Protein AF-A0A024U035-F1 (afdb_monomer_lite)

pLDDT: mean 71.12, std 21.57, range [23.17, 98.75]

InterPro domains:
  IPR000306 FYVE zinc finger [PF01363] (182-234)
  IPR000306 FYVE zinc finger [SM00064] (173-240)
  IPR001849 Pleckstrin homology domain [PS50003] (20-175)
  IPR004843 Calcineurin-like, phosphoesterase domain [PF00149] (447-605)
  IPR006186 Serine/threonine-specific protein phosphatase/bis(5-nucleosyl)-tetraphosphatase [PR00114] (446-473)
  IPR006186 Serine/threonine-specific protein phosphatase/bis(5-nucleosyl)-tetraphosphatase [PR00114] (476-503)
  IPR006186 Serine/threonine-specific protein phosphatase/bis(5-nucleosyl)-tetraphosphatase [PR00114] (509-533)
  IPR006186 Serine/threonine-specific protein phosphatase/bis(5-nucleosyl)-tetraphosphatase [PR00114] (548-574)
  IPR006186 Serine/threonine-specific protein phosphatase/bis(5-nucleosyl)-tetraphosphatase [PS00125] (510-515)
  IPR006186 Serine/threonine-specific protein phosphatase/bis(5-nucleosyl)-tetraphosphatase [SM00156] (415-618)
  IPR011011 Zinc finger, FYVE/PHD-type [SSF57903] (182-237)
  IPR013083 Zinc finger, RING/FYVE/PHD-type [G3DSA:3.30.40.10] (174-238)
  IPR017455 Zinc finger, FYVE-related [PS50178] (179-234)
  IPR029052 Metallo-dependent phosphatase-like [G3DSA:3.60.21.10] (367-618)
  IPR029052 Metallo-dependent phosphatase-like [SSF56300] (386-616)
  IPR051134 Protein Phosphatase PPP [PTHR45668] (345-617)

Secondary structure (DSSP, 8-state):
--S---SS-SS--S----S-EEEEEEE---SSS-EEEEEEEETTSEEEEEEEEPEEEE-TTS-EEEE--SS-GGGSTTSSTTTEEEEEE------------TTSTTS---EE-------TTS-------EEEETTTTEEEEEEE-TTS-EEEEEEE-SSHHHHHHHHHHHHHHTPPPPPP--SB-TTT-PBPBTTB--EE-TTT--EE-GGGEEEES-BGGGTB-S-EEEETTTS-PPP---TT-EEEETTTEEEEE---TT-SS-------SS-----EEEEEETT-TTTPPPEEEEGGGEEE--HHHHHHHHHHHHHHHHHHHHHHHHHHHHHHHHHHHHHHHHHHHHHHHHHHHHS-HHHHHHHS--PPPP---HHHHHHHHHH--SPPP-SS--HHHHHHHHHHHHTTPPPPHHHHHHHHHHHHTSPPPPSEEEE-PPTT-EEEEE---TT-HHHHHHHHHHH-SSBTTEEEEEES--SSSSS-HHHHHHHHHHHHHH-TTTEEEE--TTSSHHHHHHHSHHHHHHHHH-TTSS-TTHHHHHHHHHTTS-SEEEETTTEEEESS---SSTT--HHHHHTS--SS----S---SHHHHHHHHHHHPPP-SSSS--

Organism: NCBI:txid157072

Sequence (618 aa):
MSVVSRIASCCFGESIFSTSILAEGPLIKKGDYAHFRYFVLEASGLLKYYEITLRQTINACGDIVYHIPSIKLTQTSQLSNRNLRGTMMLHPSFCAKDIESPQAASNLNGTRDFRSNSFAGATPGPSSEMRCFRKSKEILVSGFGPTGNVVSWKLQATTLEHYERWTRALRIAMRPAWALNAPFCQVCHMSFHWFNRPHHCRKCGSSVCAACSHAIDKLPLLAYTSPVLVCIDCDPIPEDFAPQTKVLVYGKHPAMIVVSKDTAKPFLSHQLTSHPSAMSLAVQYLSDPATTPPTLVSVKYVERFSEKVLAANRIKCCLRMHLAYRLFRALLHFHTWTLLESLQEQQTVKIVKIIRNTISVNELASLAPSYEERTDVSSNLHNSLKHYRGVHLSFPLTENQVLKLSDAFRSGQVLHGHYVMQLVQEVLDRPPQATMTHIQIPKGVELVIVGDLHGQYEDLMTIFDRKGVPSKTLWYLFNGDFVDRGLHGVEVICTLLAYSLLYPHFVFLNRGNHEALVLNQVFGFADEVAKKYNTTDEYPLLFDKFEAVFNRLPLCTLIQDSVFVVHGGLPIEPNVTLNDIEAIDHLREIPTSRLDCLEDEIFSQLMWNDPQPRDGYG

Structure (mmCIF, N/CA/C/O backbone):
data_AF-A0A024U035-F1
#
_entry.id   AF-A0A024U035-F1
#
loop_
_atom_site.group_PDB
_atom_site.id
_atom_site.type_symbol
_atom_site.label_atom_id
_atom_site.label_alt_id
_atom_site.label_comp_id
_atom_site.label_asym_id
_atom_site.label_entity_id
_atom_site.label_seq_id
_atom_site.pdbx_PDB_ins_code
_atom_site.Cartn_x
_atom_site.Cartn_y
_atom_site.Cartn_z
_atom_site.occupancy
_atom_site.B_iso_or_equiv
_atom_site.auth_seq_id
_atom_site.auth_comp_id
_atom_site.auth_asym_id
_atom_site.auth_atom_id
_atom_site.pdbx_PDB_model_num
ATOM 1 N N . MET A 1 1 ? -33.165 -29.921 -5.249 1.00 23.64 1 MET A N 1
ATOM 2 C CA . MET A 1 1 ? -34.285 -29.164 -5.849 1.00 23.64 1 MET A CA 1
ATOM 3 C C . MET A 1 1 ? -34.273 -27.744 -5.312 1.00 23.64 1 MET A C 1
ATOM 5 O O . MET A 1 1 ? -34.043 -27.550 -4.126 1.00 23.64 1 MET A O 1
ATOM 9 N N . SER A 1 2 ? -34.400 -26.789 -6.228 1.00 25.97 2 SER A N 1
ATOM 10 C CA . SER A 1 2 ? -34.112 -25.359 -6.115 1.00 25.97 2 SER A CA 1
ATOM 11 C C . SER A 1 2 ? -35.243 -24.529 -5.490 1.00 25.97 2 SER A C 1
ATOM 13 O O . SER A 1 2 ? -36.408 -24.897 -5.575 1.00 25.97 2 SER A O 1
ATOM 15 N N . VAL A 1 3 ? -34.839 -23.396 -4.895 1.00 29.19 3 VAL A N 1
ATOM 16 C CA . VAL A 1 3 ? -35.436 -22.037 -4.782 1.00 29.19 3 VAL A CA 1
ATOM 17 C C . VAL A 1 3 ? -36.929 -21.843 -4.428 1.00 29.19 3 VAL A C 1
ATOM 19 O O . VAL A 1 3 ? -37.268 -20.795 -3.884 1.00 29.19 3 VAL A O 1
ATOM 22 N N . VAL A 1 4 ? -37.839 -22.799 -4.608 1.00 23.17 4 VAL A N 1
ATOM 23 C CA . VAL A 1 4 ? -39.278 -22.613 -4.352 1.00 23.17 4 VAL A CA 1
ATOM 24 C C . VAL A 1 4 ? -39.924 -23.928 -3.876 1.00 23.17 4 VAL A C 1
ATOM 26 O O . VAL A 1 4 ? -40.735 -24.512 -4.578 1.00 23.17 4 VAL A O 1
ATOM 29 N N . SER A 1 5 ? -39.692 -24.351 -2.625 1.00 27.52 5 SER A N 1
ATOM 30 C CA . SER A 1 5 ? -40.760 -25.051 -1.866 1.00 27.52 5 SER A CA 1
ATOM 31 C C . SER A 1 5 ? -41.730 -24.044 -1.221 1.00 27.52 5 SER A C 1
ATOM 33 O O . SER A 1 5 ? -42.414 -24.323 -0.243 1.00 27.52 5 SER A O 1
ATOM 35 N N . ARG A 1 6 ? -41.792 -22.836 -1.793 1.00 27.55 6 ARG A N 1
ATOM 36 C CA . ARG A 1 6 ? -42.550 -21.670 -1.340 1.00 27.55 6 ARG A CA 1
ATOM 37 C C . ARG A 1 6 ? -44.059 -21.741 -1.613 1.00 27.55 6 ARG A C 1
ATOM 39 O O . ARG A 1 6 ? -44.702 -20.711 -1.465 1.00 27.55 6 ARG A O 1
ATOM 46 N N . ILE A 1 7 ? -44.646 -22.878 -2.005 1.00 26.77 7 ILE A N 1
ATOM 47 C CA . ILE A 1 7 ? -46.096 -22.923 -2.317 1.00 26.77 7 ILE A CA 1
ATOM 48 C C . ILE A 1 7 ? -46.885 -24.039 -1.600 1.00 26.77 7 ILE A C 1
ATOM 50 O O . ILE A 1 7 ? -48.097 -23.912 -1.460 1.00 26.77 7 ILE A O 1
ATOM 54 N N . ALA A 1 8 ? -46.258 -25.052 -0.999 1.00 23.59 8 ALA A N 1
ATOM 55 C CA . ALA A 1 8 ? -46.983 -26.030 -0.175 1.00 23.59 8 ALA A CA 1
ATOM 56 C C . ALA A 1 8 ? -46.696 -25.777 1.315 1.00 23.59 8 ALA A C 1
ATOM 58 O O . ALA A 1 8 ? -45.572 -25.959 1.758 1.00 23.59 8 ALA A O 1
ATOM 59 N N . SER A 1 9 ? -47.607 -25.344 2.177 1.00 30.86 9 SER A N 1
ATOM 60 C CA . SER A 1 9 ? -49.017 -24.983 2.049 1.00 30.86 9 SER A CA 1
ATOM 61 C C . SER A 1 9 ? -49.309 -24.136 3.296 1.00 30.86 9 SER A C 1
ATOM 63 O O . SER A 1 9 ? -49.300 -24.635 4.417 1.00 30.86 9 SER A O 1
ATOM 65 N N . CYS A 1 10 ? -49.329 -22.810 3.224 1.00 27.58 10 CYS A N 1
ATOM 66 C CA . CYS A 1 10 ? -50.509 -21.981 2.943 1.00 27.58 10 CYS A CA 1
ATOM 67 C C . CYS A 1 10 ? -51.735 -22.171 3.874 1.00 27.58 10 CYS A C 1
ATOM 69 O O . CYS A 1 10 ? -52.633 -21.343 3.864 1.00 27.58 10 CYS A O 1
ATOM 71 N N . CYS A 1 11 ? -51.743 -23.161 4.765 1.00 29.23 11 CYS A N 1
ATOM 72 C CA . CYS A 1 11 ? -52.712 -23.353 5.846 1.00 29.23 11 CYS A CA 1
ATOM 73 C C . CYS A 1 11 ? -51.962 -24.162 6.910 1.00 29.23 11 CYS A C 1
ATOM 75 O O . CYS A 1 11 ? -51.913 -25.375 6.781 1.00 29.23 11 CYS A O 1
ATOM 77 N N . PHE A 1 12 ? -51.267 -23.553 7.882 1.00 29.23 12 PHE A N 1
ATOM 78 C CA . PHE A 1 12 ? -50.469 -24.329 8.853 1.00 29.23 12 PHE A CA 1
ATOM 79 C C . PHE A 1 12 ? -51.366 -25.150 9.801 1.00 29.23 12 PHE A C 1
ATOM 81 O O . PHE A 1 12 ? -51.603 -24.759 10.943 1.00 29.23 12 PHE A O 1
ATOM 88 N N . GLY A 1 13 ? -51.845 -26.288 9.303 1.00 24.28 13 GLY A N 1
ATOM 89 C CA . GLY A 1 13 ? -52.162 -27.501 10.035 1.00 24.28 13 GLY A CA 1
ATOM 90 C C . GLY A 1 13 ? -51.055 -28.521 9.760 1.00 24.28 13 GLY A C 1
ATOM 91 O O . GLY A 1 13 ? -50.747 -28.786 8.605 1.00 24.28 13 GLY A O 1
ATOM 92 N N . GLU A 1 14 ? -50.434 -28.968 10.854 1.00 27.70 14 GLU A N 1
ATOM 93 C CA . GLU A 1 14 ? -49.694 -30.222 11.101 1.00 27.70 14 GLU A CA 1
ATOM 94 C C . GLU A 1 14 ? -48.851 -30.800 9.942 1.00 27.70 14 GLU A C 1
ATOM 96 O O . GLU A 1 14 ? -49.356 -31.285 8.944 1.00 27.70 14 GLU A O 1
ATOM 101 N N . SER A 1 15 ? -47.520 -30.819 10.035 1.00 29.67 15 SER A N 1
ATOM 102 C CA . SER A 1 15 ? -46.811 -31.721 10.947 1.00 29.67 15 SER A CA 1
ATOM 103 C C . SER A 1 15 ? -45.655 -31.034 11.679 1.00 29.67 15 SER A C 1
ATOM 105 O O . SER A 1 15 ? -44.637 -30.649 11.097 1.00 29.67 15 SER A O 1
ATOM 107 N N . ILE A 1 16 ? -45.822 -30.904 12.988 1.00 38.91 16 ILE A N 1
ATOM 108 C CA . ILE A 1 16 ? -44.783 -30.517 13.935 1.00 38.91 16 ILE A CA 1
ATOM 109 C C . ILE A 1 16 ? -43.918 -31.771 14.182 1.00 38.91 16 ILE A C 1
ATOM 111 O O . ILE A 1 16 ? -44.467 -32.861 14.300 1.00 38.91 16 ILE A O 1
ATOM 115 N N . PHE A 1 17 ? -42.594 -31.604 14.279 1.00 43.09 17 PHE A N 1
ATOM 116 C CA . PHE A 1 17 ? -41.566 -32.620 14.596 1.00 43.09 17 PHE A CA 1
ATOM 117 C C . PHE A 1 17 ? -41.020 -33.465 13.441 1.00 43.09 17 PHE A C 1
ATOM 119 O O . PHE A 1 17 ? -41.486 -34.567 13.193 1.00 43.09 17 PHE A O 1
ATOM 126 N N . SER A 1 18 ? -39.926 -32.985 12.829 1.00 41.19 18 SER A N 1
ATOM 127 C CA . SER A 1 18 ? -38.773 -33.817 12.429 1.00 41.19 18 SER A CA 1
ATOM 128 C C . SER A 1 18 ? -37.670 -32.976 11.752 1.00 41.19 18 SER A C 1
ATOM 130 O O . SER A 1 18 ? -37.470 -33.058 10.545 1.00 41.19 18 SER A O 1
ATOM 132 N N . THR A 1 19 ? -36.922 -32.190 12.533 1.00 43.38 19 THR A N 1
ATOM 133 C CA . THR A 1 19 ? -35.534 -31.775 12.235 1.00 43.38 19 THR A CA 1
ATOM 134 C C . THR A 1 19 ? -34.843 -31.510 13.573 1.00 43.38 19 THR A C 1
ATOM 136 O O . THR A 1 19 ? -35.381 -30.787 14.409 1.00 43.38 19 THR A O 1
ATOM 139 N N . SER A 1 20 ? -33.706 -32.164 13.809 1.00 53.94 20 SER A N 1
ATOM 140 C CA . SER A 1 20 ? -33.016 -32.311 15.102 1.00 53.94 20 SER A CA 1
ATOM 141 C C . SER A 1 20 ? -32.906 -31.013 15.915 1.00 53.94 20 SER A C 1
ATOM 143 O O . SER A 1 20 ? -32.275 -30.049 15.497 1.00 53.94 20 SER A O 1
ATOM 145 N N . ILE A 1 21 ? -33.507 -30.982 17.105 1.00 53.69 21 ILE A N 1
ATOM 146 C CA . ILE A 1 21 ? -33.381 -29.861 18.046 1.00 53.69 21 ILE A CA 1
ATOM 147 C C . ILE A 1 21 ? -31.986 -29.924 18.685 1.00 53.69 21 ILE A C 1
ATOM 149 O O . ILE A 1 21 ? -31.636 -30.937 19.287 1.00 53.69 21 ILE A O 1
ATOM 153 N N . LEU A 1 22 ? -31.193 -28.856 18.556 1.00 48.62 22 LEU A N 1
ATOM 154 C CA . LEU A 1 22 ? -29.862 -28.745 19.167 1.00 48.62 22 LEU A CA 1
ATOM 155 C C . LEU A 1 22 ? -29.918 -28.225 20.602 1.00 48.62 22 LEU A C 1
ATOM 157 O O . LEU A 1 22 ? -29.149 -28.672 21.450 1.00 48.62 22 LEU A O 1
ATOM 161 N N . ALA A 1 23 ? -30.803 -27.266 20.873 1.00 48.84 23 ALA A N 1
ATOM 162 C CA . ALA A 1 23 ? -31.008 -26.730 22.211 1.00 48.84 23 ALA A CA 1
ATOM 163 C C . ALA A 1 23 ? -32.451 -26.263 22.379 1.00 48.84 23 ALA A C 1
ATOM 165 O O . ALA A 1 23 ? -33.050 -25.702 21.467 1.00 48.84 23 ALA A O 1
ATOM 166 N N . GLU A 1 24 ? -33.001 -26.466 23.563 1.00 58.16 24 GLU A N 1
ATOM 167 C CA . GLU A 1 24 ? -34.301 -25.940 23.946 1.00 58.16 24 GLU A CA 1
ATOM 168 C C . GLU A 1 24 ? -34.262 -25.625 25.433 1.00 58.16 24 GLU A C 1
ATOM 170 O O . GLU A 1 24 ? -33.598 -26.324 26.200 1.00 58.16 24 GLU A O 1
ATOM 175 N N . GLY A 1 25 ? -34.947 -24.575 25.864 1.00 55.03 25 GLY A N 1
ATOM 176 C CA . GLY A 1 25 ? -34.927 -24.252 27.279 1.00 55.03 25 GLY A CA 1
ATOM 177 C C . GLY A 1 25 ? -35.805 -23.073 27.669 1.00 55.03 25 GLY A C 1
ATOM 178 O O . GLY A 1 25 ? -36.136 -22.221 26.836 1.00 55.03 25 GLY A O 1
ATOM 179 N N . PRO A 1 26 ? -36.189 -23.009 28.955 1.00 51.03 26 PRO A N 1
ATOM 180 C CA . PRO A 1 26 ? -36.886 -21.861 29.500 1.00 51.03 26 PRO A CA 1
ATOM 181 C C . PRO A 1 26 ? -35.933 -20.660 29.596 1.00 51.03 26 PRO A C 1
ATOM 183 O O . PRO A 1 26 ? -34.887 -20.716 30.237 1.00 51.03 26 PRO A O 1
ATOM 186 N N . LEU A 1 27 ? -36.328 -19.545 28.993 1.00 47.41 27 LEU A N 1
ATOM 187 C CA . LEU A 1 27 ? -35.793 -18.213 29.255 1.00 47.41 27 LEU A CA 1
ATOM 188 C C . LEU A 1 27 ? -36.697 -17.588 30.319 1.00 47.41 27 LEU A C 1
ATOM 190 O O . LEU A 1 27 ? -37.882 -17.338 30.082 1.00 47.41 27 LEU A O 1
ATOM 194 N N . ILE A 1 28 ? -36.174 -17.419 31.532 1.00 43.00 28 ILE A N 1
ATOM 195 C CA . ILE A 1 28 ? -36.988 -17.044 32.690 1.00 43.00 28 ILE A CA 1
ATOM 196 C C . ILE A 1 28 ? -37.593 -15.643 32.509 1.00 43.00 28 ILE A C 1
ATOM 198 O O . ILE A 1 28 ? -36.897 -14.640 32.592 1.00 43.00 28 ILE A O 1
ATOM 202 N N . LYS A 1 29 ? -38.919 -15.687 32.295 1.00 32.84 29 LYS A N 1
ATOM 203 C CA . LYS A 1 29 ? -40.063 -14.837 32.685 1.00 32.84 29 LYS A CA 1
ATOM 204 C C . LYS A 1 29 ? -39.970 -13.315 32.427 1.00 32.84 29 LYS A C 1
ATOM 206 O O . LYS A 1 29 ? -38.930 -12.693 32.501 1.00 32.84 29 LYS A O 1
ATOM 211 N N . LYS A 1 30 ? -41.107 -12.684 32.116 1.00 27.78 30 LYS A N 1
ATOM 212 C CA . LYS A 1 30 ? -41.350 -11.229 32.168 1.00 27.78 30 LYS A CA 1
ATOM 213 C C . LYS A 1 30 ? -42.795 -11.041 32.638 1.00 27.78 30 LYS A C 1
ATOM 215 O O . LYS A 1 30 ? -43.681 -11.496 31.938 1.00 27.78 30 LYS A O 1
ATOM 220 N N . GLY A 1 31 ? -42.998 -10.417 33.798 1.00 33.69 31 GLY A N 1
ATOM 221 C CA . GLY A 1 31 ? -44.126 -9.540 34.162 1.00 33.69 31 GLY A CA 1
ATOM 222 C C . GLY A 1 31 ? -45.574 -9.955 33.906 1.00 33.69 31 GLY A C 1
ATOM 223 O O . GLY A 1 31 ? -45.998 -10.108 32.768 1.00 33.69 31 GLY A O 1
ATOM 224 N N . ASP A 1 32 ? -46.322 -9.974 35.011 1.00 32.97 32 ASP A N 1
ATOM 225 C CA . ASP A 1 32 ? -47.775 -9.839 35.240 1.00 32.97 32 ASP A CA 1
ATOM 226 C C . ASP A 1 32 ? -48.802 -10.687 34.498 1.00 32.97 32 ASP A C 1
ATOM 228 O O . ASP A 1 32 ? -49.928 -10.791 34.973 1.00 32.97 32 ASP A O 1
ATOM 232 N N . TYR A 1 33 ? -48.434 -11.410 33.455 1.00 38.03 33 TYR A N 1
ATOM 233 C CA . TYR A 1 33 ? -49.264 -12.496 32.949 1.00 38.03 33 TYR A CA 1
ATOM 234 C C . TYR A 1 33 ? -48.384 -13.711 32.750 1.00 38.03 33 TYR A C 1
ATOM 236 O O . TYR A 1 33 ? -47.165 -13.602 32.633 1.00 38.03 33 TYR A O 1
ATOM 244 N N . ALA A 1 34 ? -48.977 -14.890 32.852 1.00 41.81 34 ALA A N 1
ATOM 245 C CA . ALA A 1 34 ? -48.281 -16.126 33.134 1.00 41.81 34 ALA A CA 1
ATOM 246 C C . ALA A 1 34 ? -47.458 -16.670 31.952 1.00 41.81 34 ALA A C 1
ATOM 248 O O . ALA A 1 34 ? -47.612 -17.823 31.596 1.00 41.81 34 ALA A O 1
ATOM 249 N N . HIS A 1 35 ? -46.577 -15.872 31.354 1.00 45.53 35 HIS A N 1
ATOM 250 C CA . HIS A 1 35 ? -45.855 -16.173 30.128 1.00 45.53 35 HIS A CA 1
ATOM 251 C C . HIS A 1 35 ? -44.407 -16.609 30.412 1.00 45.53 35 HIS A C 1
ATOM 253 O O . HIS A 1 35 ? -43.579 -15.851 30.921 1.00 45.53 35 HIS A O 1
ATOM 259 N N . PHE A 1 36 ? -44.103 -17.857 30.077 1.00 49.53 36 PHE A N 1
ATOM 260 C CA . PHE A 1 36 ? -42.765 -18.419 29.956 1.00 49.53 36 PHE A CA 1
ATOM 261 C C . PHE A 1 36 ? -42.223 -18.147 28.562 1.00 49.53 36 PHE A C 1
ATOM 263 O O . PHE A 1 36 ? -42.924 -18.359 27.576 1.00 49.53 36 PHE A O 1
ATOM 270 N N . ARG A 1 37 ? -40.965 -17.719 28.456 1.00 57.97 37 ARG A N 1
ATOM 271 C CA . ARG A 1 37 ? -40.288 -17.697 27.161 1.00 57.97 37 ARG A CA 1
ATOM 272 C C . ARG A 1 37 ? -39.554 -19.007 26.983 1.00 57.97 37 ARG A C 1
ATOM 274 O O . ARG A 1 37 ? -38.863 -19.457 27.887 1.00 57.97 37 ARG A O 1
ATOM 281 N N . TYR A 1 38 ? -39.735 -19.626 25.833 1.00 63.28 38 TYR A N 1
ATOM 282 C CA . TYR A 1 38 ? -39.107 -20.890 25.494 1.00 63.28 38 TYR A CA 1
ATOM 283 C C . TYR A 1 38 ? -38.401 -20.705 24.165 1.00 63.28 38 TYR A C 1
ATOM 285 O O . TYR A 1 38 ? -39.021 -20.241 23.210 1.00 63.28 38 TYR A O 1
ATOM 293 N N . PHE A 1 39 ? -37.111 -21.001 24.095 1.00 66.81 39 PHE A N 1
ATOM 294 C CA . PHE A 1 39 ? -36.413 -20.997 22.814 1.00 66.81 39 PHE A CA 1
ATOM 295 C C . PHE A 1 39 ? -36.216 -22.424 22.331 1.00 66.81 39 PHE A C 1
ATOM 297 O O . PHE A 1 39 ? -36.055 -23.341 23.133 1.00 66.81 39 PHE A O 1
ATOM 304 N N . VAL A 1 40 ? -36.219 -22.581 21.014 1.00 65.25 40 VAL A N 1
ATOM 305 C CA . VAL A 1 40 ? -35.826 -23.804 20.323 1.00 65.25 40 VAL A CA 1
ATOM 306 C C . VAL A 1 40 ? -34.787 -23.404 19.289 1.00 65.25 40 VAL A C 1
ATOM 308 O O . VAL A 1 40 ? -35.061 -22.581 18.419 1.00 65.25 40 VAL A O 1
ATOM 311 N N . LEU A 1 41 ? -33.592 -23.961 19.409 1.00 63.62 41 LEU A N 1
ATOM 312 C CA . LEU A 1 41 ? -32.537 -23.892 18.415 1.00 63.62 41 LEU A CA 1
ATOM 313 C C . LEU A 1 41 ? -32.511 -25.214 17.653 1.00 63.62 41 LEU A C 1
ATOM 315 O O . LEU A 1 41 ? -32.217 -26.267 18.218 1.00 63.62 41 LEU A O 1
ATOM 319 N N . GLU A 1 42 ? -32.817 -25.154 16.367 1.00 65.69 42 GLU A N 1
ATOM 320 C CA . GLU A 1 42 ? -32.793 -26.307 15.470 1.00 65.69 42 GLU A CA 1
ATOM 321 C C . GLU A 1 42 ? -31.390 -26.537 14.889 1.00 65.69 42 GLU A C 1
ATOM 323 O O . GLU A 1 42 ? -30.590 -25.607 14.768 1.00 65.69 42 GLU A O 1
ATOM 328 N N . ALA A 1 43 ? -31.103 -27.768 14.456 1.00 53.41 43 ALA A N 1
ATOM 329 C CA . ALA A 1 43 ? -29.866 -28.133 13.758 1.00 53.41 43 ALA A CA 1
ATOM 330 C C . ALA A 1 43 ? -29.647 -27.372 12.450 1.00 53.41 43 ALA A C 1
ATOM 332 O O . ALA A 1 43 ? -28.515 -27.212 12.006 1.00 53.41 43 ALA A O 1
ATOM 333 N N . SER A 1 44 ? -30.720 -26.831 11.878 1.00 54.25 44 SER A N 1
ATOM 334 C CA . SER A 1 44 ? -30.694 -25.906 10.746 1.00 54.25 44 SER A CA 1
ATOM 335 C C . SER A 1 44 ? -30.097 -24.528 11.083 1.00 54.25 44 SER A C 1
ATOM 337 O O . SER A 1 44 ? -29.983 -23.687 10.196 1.00 54.25 44 SER A O 1
ATOM 339 N N . GLY A 1 45 ? -29.753 -24.263 12.350 1.00 52.41 45 GLY A N 1
ATOM 340 C CA . GLY A 1 45 ? -29.365 -22.937 12.839 1.00 52.41 45 GLY A CA 1
ATOM 341 C C . GLY A 1 45 ? -30.565 -22.026 13.108 1.00 52.41 45 GLY A C 1
ATOM 342 O O . GLY A 1 45 ? -30.400 -20.858 13.451 1.00 52.41 45 GLY A O 1
ATOM 343 N N . LEU A 1 46 ? -31.794 -22.523 12.966 1.00 60.84 46 LEU A N 1
ATOM 344 C CA . LEU A 1 46 ? -32.996 -21.729 13.175 1.00 60.84 46 LEU A CA 1
ATOM 345 C C . LEU A 1 46 ? -33.295 -21.598 14.675 1.00 60.84 46 LEU A C 1
ATOM 347 O O . LEU A 1 46 ? -33.683 -22.564 15.330 1.00 60.84 46 LEU A O 1
ATOM 351 N N . LEU A 1 47 ? -33.129 -20.392 15.219 1.00 66.50 47 LEU A N 1
ATOM 352 C CA . LEU A 1 47 ? -33.541 -20.044 16.574 1.00 66.50 47 LEU A CA 1
ATOM 353 C C . LEU A 1 47 ? -34.974 -19.503 16.547 1.00 66.50 47 LEU A C 1
ATOM 355 O O . LEU A 1 47 ? -35.239 -18.418 16.024 1.00 66.50 47 LEU A O 1
ATOM 359 N N . LYS A 1 48 ? -35.899 -20.241 17.150 1.00 68.44 48 LYS A N 1
ATOM 360 C CA . LYS A 1 48 ? -37.292 -19.846 17.366 1.00 68.44 48 LYS A CA 1
ATOM 361 C C . LYS A 1 48 ? -37.477 -19.461 18.825 1.00 68.44 48 LYS A C 1
ATOM 363 O O . LYS A 1 48 ? -37.016 -20.178 19.709 1.00 68.44 48 LYS A O 1
ATOM 368 N N . TYR A 1 49 ? -38.163 -18.354 19.088 1.00 71.00 49 TYR A N 1
ATOM 369 C CA . TYR A 1 49 ? -38.548 -17.982 20.447 1.00 71.00 49 TYR A CA 1
ATOM 370 C C . TYR A 1 49 ? -40.066 -17.919 20.581 1.00 71.00 49 TYR A C 1
ATOM 372 O O . TYR A 1 49 ? -40.767 -17.271 19.800 1.00 71.00 49 TYR A O 1
ATOM 380 N N . TYR A 1 50 ? -40.555 -18.606 21.602 1.00 66.25 50 TYR A N 1
ATOM 381 C CA . TYR A 1 50 ? -41.959 -18.787 21.913 1.00 66.25 50 TYR A CA 1
ATOM 382 C C . TYR A 1 50 ? -42.291 -18.148 23.252 1.00 66.25 50 TYR A C 1
ATOM 384 O O . TYR A 1 50 ? -41.447 -18.051 24.143 1.00 66.25 50 TYR A O 1
ATOM 392 N N . GLU A 1 51 ? -43.538 -17.734 23.397 1.00 66.38 51 GLU A N 1
ATOM 393 C CA . GLU A 1 51 ? -44.105 -17.193 24.621 1.00 66.38 51 GLU A CA 1
ATOM 394 C C . GLU A 1 51 ? -45.320 -18.044 24.999 1.00 66.38 51 GLU A C 1
ATOM 396 O O . GLU A 1 51 ? -46.336 -18.036 24.311 1.00 66.38 51 GLU A O 1
ATOM 401 N N . ILE A 1 52 ? -45.181 -18.839 26.059 1.00 62.41 52 ILE A N 1
ATOM 402 C CA . ILE A 1 52 ? -46.109 -19.899 26.459 1.00 62.41 52 ILE A CA 1
ATOM 403 C C . ILE A 1 52 ? -46.761 -19.531 27.782 1.00 62.41 52 ILE A C 1
ATOM 405 O O . ILE A 1 52 ? -46.073 -19.139 28.717 1.00 62.41 52 ILE A O 1
ATOM 409 N N . THR A 1 53 ? -48.072 -19.699 27.906 1.00 55.28 53 THR A N 1
ATOM 410 C CA . THR A 1 53 ? -48.771 -19.421 29.164 1.00 55.28 53 THR A CA 1
ATOM 411 C C . THR A 1 53 ? -48.722 -20.641 30.102 1.00 55.28 53 THR A C 1
ATOM 413 O O . THR A 1 53 ? -49.245 -21.691 29.740 1.00 55.28 53 THR A O 1
ATOM 416 N N . LEU A 1 54 ? -48.126 -20.537 31.299 1.00 55.75 54 LEU A N 1
ATOM 417 C CA . LEU A 1 54 ? -48.121 -21.603 32.320 1.00 55.75 54 LEU A CA 1
ATOM 418 C C . LEU A 1 54 ? -49.123 -21.336 33.448 1.00 55.75 54 LEU A C 1
ATOM 420 O O . LEU A 1 54 ? -49.355 -20.195 33.836 1.00 55.75 54 LEU A O 1
ATOM 424 N N . ARG A 1 55 ? -49.680 -22.401 34.034 1.00 52.88 55 ARG A N 1
ATOM 425 C CA . ARG A 1 55 ? -50.574 -22.302 35.198 1.00 52.88 55 ARG A CA 1
ATOM 426 C C . ARG A 1 55 ? -49.755 -22.063 36.474 1.00 52.88 55 ARG A C 1
ATOM 428 O O . ARG A 1 55 ? -48.755 -22.742 36.702 1.00 52.88 55 ARG A O 1
ATOM 435 N N . GLN A 1 56 ? -50.174 -21.101 37.295 1.00 50.72 56 GLN A N 1
ATOM 436 C CA . GLN A 1 56 ? -49.481 -20.697 38.528 1.00 50.72 56 GLN A CA 1
ATOM 437 C C . GLN A 1 56 ? -50.356 -20.954 39.756 1.00 50.72 56 GLN A C 1
ATOM 439 O O . GLN A 1 56 ? -51.565 -20.726 39.704 1.00 50.72 56 GLN A O 1
ATOM 444 N N . THR A 1 57 ? -49.741 -21.408 40.847 1.00 49.53 57 THR A N 1
ATOM 445 C CA . THR A 1 57 ? -50.351 -21.530 42.181 1.00 49.53 57 THR A CA 1
ATOM 446 C C . THR A 1 57 ? -49.428 -20.908 43.233 1.00 49.53 57 THR A C 1
ATOM 448 O O . THR A 1 57 ? -48.257 -20.646 42.963 1.00 49.53 57 THR A O 1
ATOM 451 N N . ILE A 1 58 ? -49.960 -20.611 44.419 1.00 44.88 58 ILE A N 1
ATOM 452 C CA . ILE A 1 58 ? -49.193 -20.088 45.558 1.00 44.88 58 ILE A CA 1
ATOM 453 C C . ILE A 1 58 ? -49.176 -21.187 46.620 1.00 44.88 58 ILE A C 1
ATOM 455 O O . ILE A 1 58 ? -50.237 -21.713 46.962 1.00 44.88 58 ILE A O 1
ATOM 459 N N . ASN A 1 59 ? -47.991 -21.575 47.096 1.00 52.88 59 ASN A N 1
ATOM 460 C CA . ASN A 1 59 ? -47.885 -22.566 48.167 1.00 52.88 59 ASN A CA 1
ATOM 461 C C . ASN A 1 59 ? -48.177 -21.932 49.542 1.00 52.88 59 ASN A C 1
ATOM 463 O O . ASN A 1 59 ? -48.265 -20.713 49.686 1.00 52.88 59 ASN A O 1
ATOM 467 N N . ALA A 1 60 ? -48.302 -22.768 50.574 1.00 37.94 60 ALA A N 1
ATOM 468 C CA . ALA A 1 60 ? -48.599 -22.324 51.939 1.00 37.94 60 ALA A CA 1
ATOM 469 C C . ALA A 1 60 ? -47.536 -21.383 52.551 1.00 37.94 60 ALA A C 1
ATOM 471 O O . ALA A 1 60 ? -47.819 -20.712 53.538 1.00 37.94 60 ALA A O 1
ATOM 472 N N . CYS A 1 61 ? -46.336 -21.310 51.966 1.00 38.25 61 CYS A N 1
ATOM 473 C CA . CYS A 1 61 ? -45.243 -20.432 52.389 1.00 38.25 61 CYS A CA 1
ATOM 474 C C . CYS A 1 61 ? -45.258 -19.065 51.681 1.00 38.25 61 CYS A C 1
ATOM 476 O O . CYS A 1 61 ? -44.428 -18.214 51.984 1.00 38.25 61 CYS A O 1
ATOM 478 N N . GLY A 1 62 ? -46.199 -18.837 50.756 1.00 37.12 62 GLY A N 1
ATOM 479 C CA . GLY A 1 62 ? -46.279 -17.611 49.960 1.00 37.12 62 GLY A CA 1
ATOM 480 C C . GLY A 1 62 ? -45.403 -17.620 48.704 1.00 37.12 62 GLY A C 1
ATOM 481 O O . GLY A 1 62 ? -45.343 -16.608 48.003 1.00 37.12 62 GLY A O 1
ATOM 482 N N . ASP A 1 63 ? -44.763 -18.746 48.376 1.00 36.94 63 ASP A N 1
ATOM 483 C CA . ASP A 1 63 ? -43.961 -18.878 47.164 1.00 36.94 63 ASP A CA 1
ATOM 484 C C . ASP A 1 63 ? -44.840 -19.159 45.946 1.00 36.94 63 ASP A C 1
ATOM 486 O O . ASP A 1 63 ? -45.812 -19.922 45.986 1.00 36.94 63 ASP A O 1
ATOM 490 N N . ILE A 1 64 ? -44.448 -18.578 44.815 1.00 41.53 64 ILE A N 1
ATOM 491 C CA . ILE A 1 64 ? -45.093 -18.816 43.526 1.00 41.53 64 ILE A CA 1
ATOM 492 C C . ILE A 1 64 ? -44.596 -20.153 42.967 1.00 41.53 64 ILE A C 1
ATOM 494 O O . ILE A 1 64 ? -43.433 -20.279 42.578 1.00 41.53 64 ILE A O 1
ATOM 498 N N . VAL A 1 65 ? -45.496 -21.128 42.861 1.00 44.00 65 VAL A N 1
ATOM 499 C CA . VAL A 1 65 ? -45.240 -22.432 42.247 1.00 44.00 65 VAL A CA 1
ATOM 500 C C . VAL A 1 65 ? -45.737 -22.420 40.804 1.00 44.00 65 VAL A C 1
ATOM 502 O O . VAL A 1 65 ? -46.913 -22.188 40.511 1.00 44.00 65 VAL A O 1
ATOM 505 N N . TYR A 1 66 ? -44.822 -22.671 39.871 1.00 49.81 66 TYR A N 1
ATOM 506 C CA . TYR A 1 66 ? -45.144 -22.818 38.454 1.00 49.81 66 TYR A CA 1
ATOM 507 C C . TYR A 1 66 ? -45.384 -24.290 38.145 1.00 49.81 66 TYR A C 1
ATOM 509 O O . TYR A 1 66 ? -44.482 -25.112 38.305 1.00 49.81 66 TYR A O 1
ATOM 517 N N . HIS A 1 67 ? -46.575 -24.626 37.653 1.00 51.34 67 HIS A N 1
ATOM 518 C CA . HIS A 1 67 ? -46.837 -25.968 37.147 1.00 51.34 67 HIS A CA 1
ATOM 519 C C . HIS A 1 67 ? -46.298 -26.071 35.722 1.00 51.34 67 HIS A C 1
ATOM 521 O O . HIS A 1 67 ? -46.987 -25.754 34.750 1.00 51.34 67 HIS A O 1
ATOM 527 N N . ILE A 1 68 ? -45.036 -26.479 35.613 1.00 51.06 68 ILE A N 1
ATOM 528 C CA . ILE A 1 68 ? -44.437 -26.885 34.344 1.00 51.06 68 ILE A CA 1
ATOM 529 C C . ILE A 1 68 ? -44.935 -28.312 34.068 1.00 51.06 68 ILE A C 1
ATOM 531 O O . ILE A 1 68 ? -44.781 -29.167 34.943 1.00 51.06 68 ILE A O 1
ATOM 535 N N . PRO A 1 69 ? -45.563 -28.589 32.909 1.00 49.38 69 PRO A N 1
ATOM 536 C CA . PRO A 1 69 ? -45.941 -29.949 32.545 1.00 49.38 69 PRO A CA 1
ATOM 537 C C . PRO A 1 69 ? -44.731 -30.883 32.667 1.00 49.38 69 PRO A C 1
ATOM 539 O O . PRO A 1 69 ? -43.639 -30.540 32.224 1.00 49.38 69 PRO A O 1
ATOM 542 N N . SER A 1 70 ? -44.917 -32.066 33.252 1.00 41.94 70 SER A N 1
ATOM 543 C CA . SER A 1 70 ? -43.858 -33.078 33.413 1.00 41.94 70 SER A CA 1
ATOM 544 C C . SER A 1 70 ? -43.374 -33.681 32.083 1.00 41.94 70 SER A C 1
ATOM 546 O O . SER A 1 70 ? -42.389 -34.413 32.055 1.00 41.94 70 SER A O 1
ATOM 548 N N . ILE A 1 71 ? -44.048 -33.357 30.978 1.00 48.69 71 ILE A N 1
ATOM 549 C CA . ILE A 1 71 ? -43.721 -33.756 29.607 1.00 48.69 71 ILE A CA 1
ATOM 550 C C . ILE A 1 71 ? -42.972 -32.592 28.940 1.00 48.69 71 ILE A C 1
ATOM 552 O O . ILE A 1 71 ? -43.366 -31.437 29.111 1.00 48.69 71 ILE A O 1
ATOM 556 N N . LYS A 1 72 ? -41.906 -32.873 28.170 1.00 52.09 72 LYS A N 1
ATOM 557 C CA . LYS A 1 72 ? -41.147 -31.844 27.429 1.00 52.09 72 LYS A CA 1
ATOM 558 C C . LYS A 1 72 ? -42.102 -30.929 26.657 1.00 52.09 72 LYS A C 1
ATOM 560 O O . LYS A 1 72 ? -42.913 -31.422 25.879 1.00 52.09 72 LYS A O 1
ATOM 565 N N . LEU A 1 73 ? -41.983 -29.608 26.843 1.00 52.09 73 LEU A N 1
ATOM 566 C CA . LEU A 1 73 ? -42.856 -28.594 26.221 1.00 52.09 73 LEU A CA 1
ATOM 567 C C . LEU A 1 73 ? -42.933 -28.729 24.694 1.00 52.09 73 LEU A C 1
ATOM 569 O O . LEU A 1 73 ? -43.981 -28.448 24.116 1.00 52.09 73 LEU A O 1
ATOM 573 N N . THR A 1 74 ? -41.873 -29.221 24.051 1.00 52.84 74 THR A N 1
ATOM 574 C CA . THR A 1 74 ? -41.865 -29.591 22.632 1.00 52.84 74 THR A CA 1
ATOM 575 C C . THR A 1 74 ? -42.870 -30.672 22.296 1.00 52.84 74 THR A C 1
ATOM 577 O O . THR A 1 74 ? -43.626 -30.491 21.365 1.00 52.84 74 THR A O 1
ATOM 580 N N . GLN A 1 75 ? -43.054 -31.709 23.095 1.00 47.00 75 GLN A N 1
ATOM 581 C CA . GLN A 1 75 ? -44.057 -32.739 22.798 1.00 47.00 75 GLN A CA 1
ATOM 582 C C . GLN A 1 75 ? -45.505 -32.317 23.112 1.00 47.00 75 GLN A C 1
ATOM 584 O O . GLN A 1 75 ? -46.429 -33.103 22.920 1.00 47.00 75 GLN A O 1
ATOM 589 N N . THR A 1 76 ? -45.726 -31.085 23.584 1.00 50.53 76 THR A N 1
ATOM 590 C CA . THR A 1 76 ? -47.060 -30.564 23.911 1.00 50.53 76 THR A CA 1
ATOM 591 C C . THR A 1 76 ? -47.579 -29.619 22.824 1.00 50.53 76 THR A C 1
ATOM 593 O O . THR A 1 76 ? -46.820 -28.859 22.227 1.00 50.53 76 THR A O 1
ATOM 596 N N . SER A 1 77 ? -48.900 -29.570 22.620 1.00 52.19 77 SER A N 1
ATOM 597 C CA . SER A 1 77 ? -49.582 -28.649 21.686 1.00 52.19 77 SER A CA 1
ATOM 598 C C . SER A 1 77 ? -49.436 -27.151 22.030 1.00 52.19 77 SER A C 1
ATOM 600 O O . SER A 1 77 ? -50.026 -26.291 21.373 1.00 52.19 77 SER A O 1
ATOM 602 N N . GLN A 1 78 ? -48.638 -26.808 23.048 1.00 53.72 78 GLN A N 1
ATOM 603 C CA . GLN A 1 78 ? -48.388 -25.435 23.484 1.00 53.72 78 GLN A CA 1
ATOM 604 C C . GLN A 1 78 ? -47.354 -24.696 22.619 1.00 53.72 78 GLN A C 1
ATOM 606 O O . GLN A 1 78 ? -47.392 -23.466 22.553 1.00 53.72 78 GLN A O 1
ATOM 611 N N . LEU A 1 79 ? -46.462 -25.400 21.918 1.00 59.97 79 LEU A N 1
ATOM 612 C CA . LEU A 1 79 ? -45.513 -24.802 20.972 1.00 59.97 79 LEU A CA 1
ATOM 613 C C . LEU A 1 79 ? -46.106 -24.776 19.556 1.00 59.97 79 LEU A C 1
ATOM 615 O O . LEU A 1 79 ? -45.751 -25.566 18.689 1.00 59.97 79 LEU A O 1
ATOM 619 N N . SER A 1 80 ? -47.039 -23.847 19.336 1.00 62.47 80 SER A N 1
ATOM 620 C CA . SER A 1 80 ? -47.667 -23.592 18.032 1.00 62.47 80 SER A CA 1
ATOM 621 C C . SER A 1 80 ? -47.288 -22.216 17.473 1.00 62.47 80 SER A C 1
ATOM 623 O O . SER A 1 80 ? -46.809 -21.344 18.205 1.00 62.47 80 SER A O 1
ATOM 625 N N . ASN A 1 81 ? -47.576 -21.972 16.187 1.00 59.97 81 ASN A N 1
ATOM 626 C CA . ASN A 1 81 ? -47.389 -20.660 15.546 1.00 59.97 81 ASN A CA 1
ATOM 627 C C . ASN A 1 81 ? -48.081 -19.506 16.297 1.00 59.97 81 ASN A C 1
ATOM 629 O O . ASN A 1 81 ? -47.633 -18.369 16.196 1.00 59.97 81 ASN A O 1
ATOM 633 N N . ARG A 1 82 ? -49.132 -19.775 17.089 1.00 55.59 82 ARG A N 1
ATOM 634 C CA . ARG A 1 82 ? -49.814 -18.750 17.904 1.00 55.59 82 ARG A CA 1
ATOM 635 C C . ARG A 1 82 ? -48.927 -18.174 19.013 1.00 55.59 82 ARG A C 1
ATOM 637 O O . ARG A 1 82 ? -49.095 -17.017 19.389 1.00 55.59 82 ARG A O 1
ATOM 644 N N . ASN A 1 83 ? -47.983 -18.973 19.505 1.00 61.38 83 ASN A N 1
ATOM 645 C CA . ASN A 1 83 ? -47.086 -18.624 20.604 1.00 61.38 83 ASN A CA 1
ATOM 646 C C . ASN A 1 83 ? -45.676 -18.263 20.113 1.00 61.38 83 ASN A C 1
ATOM 648 O O . ASN A 1 83 ? -44.846 -17.834 20.910 1.00 61.38 83 ASN A O 1
ATOM 652 N N . LEU A 1 84 ? -45.389 -18.407 18.815 1.00 66.56 84 LEU A N 1
ATOM 653 C CA . LEU A 1 84 ? -44.126 -17.998 18.205 1.00 66.56 84 LEU A CA 1
ATOM 654 C C . LEU A 1 84 ? -44.061 -16.470 18.151 1.00 66.56 84 LEU A C 1
ATOM 656 O O . LEU A 1 84 ? -44.891 -15.815 17.523 1.00 66.56 84 LEU A O 1
ATOM 660 N N . ARG A 1 85 ? -43.063 -15.885 18.808 1.00 63.53 85 ARG A N 1
ATOM 661 C CA . ARG A 1 85 ? -42.873 -14.431 18.823 1.00 63.53 85 ARG A CA 1
ATOM 662 C C . ARG A 1 85 ? -41.809 -13.967 17.847 1.00 63.53 85 ARG A C 1
ATOM 664 O O . ARG A 1 85 ? -41.802 -12.789 17.499 1.00 63.53 85 ARG A O 1
ATOM 671 N N . GLY A 1 86 ? -40.961 -14.874 17.374 1.00 58.81 86 GLY A N 1
ATOM 672 C CA . GLY A 1 86 ? -40.104 -14.621 16.229 1.00 58.81 86 GLY A CA 1
ATOM 673 C C . GLY A 1 86 ? -39.109 -15.737 15.960 1.00 58.81 86 GLY A C 1
ATOM 674 O O . GLY A 1 86 ? -38.935 -16.676 16.740 1.00 58.81 86 GLY A O 1
ATOM 675 N N . THR A 1 87 ? -38.475 -15.608 14.801 1.00 58.16 87 THR A N 1
ATOM 676 C CA . THR A 1 87 ? -37.571 -16.602 14.235 1.00 58.16 87 THR A CA 1
ATOM 677 C C . THR A 1 87 ? -36.325 -15.893 13.725 1.00 58.16 87 THR A C 1
ATOM 679 O O . THR A 1 87 ? -36.426 -14.846 13.086 1.00 58.16 87 THR A O 1
ATOM 682 N N . MET A 1 88 ? -35.154 -16.453 14.000 1.00 52.94 88 MET A N 1
ATOM 683 C CA . MET A 1 88 ? -33.869 -15.947 13.536 1.00 52.94 88 MET A CA 1
ATOM 684 C C . MET A 1 88 ? -33.057 -17.104 12.964 1.00 52.94 88 MET A C 1
ATOM 686 O O . MET A 1 88 ? -32.830 -18.095 13.649 1.00 52.94 88 MET A O 1
ATOM 690 N N . MET A 1 89 ? -32.607 -16.980 11.717 1.00 51.75 89 MET A N 1
ATOM 691 C CA . MET A 1 89 ? -31.658 -17.931 11.147 1.00 51.75 89 MET A CA 1
ATOM 692 C C . MET A 1 89 ? -30.249 -17.547 11.608 1.00 51.75 89 MET A C 1
ATOM 694 O O . MET A 1 89 ? -29.766 -16.454 11.306 1.00 51.75 89 MET A O 1
ATOM 698 N N . LEU A 1 90 ? -29.602 -18.426 12.363 1.00 49.09 90 LEU A N 1
ATOM 699 C CA . LEU A 1 90 ? -28.173 -18.355 12.620 1.00 49.09 90 LEU A CA 1
ATOM 700 C C . LEU A 1 90 ? -27.489 -18.972 11.399 1.00 49.09 90 LEU A C 1
ATOM 702 O O . LEU A 1 90 ? -27.632 -20.165 11.143 1.00 49.09 90 LEU A O 1
ATOM 706 N N . HIS A 1 91 ? -26.813 -18.146 10.598 1.00 41.31 91 HIS A N 1
ATOM 707 C CA . HIS A 1 91 ? -26.105 -18.631 9.415 1.00 41.31 91 HIS A CA 1
ATOM 708 C C . HIS A 1 91 ? -25.077 -19.709 9.819 1.00 41.31 91 HIS A C 1
ATOM 710 O O . HIS A 1 91 ? -24.383 -19.532 10.825 1.00 41.31 91 HIS A O 1
ATOM 716 N N . PRO A 1 92 ? -24.952 -20.807 9.052 1.00 36.47 92 PRO A N 1
ATOM 717 C CA . PRO A 1 92 ? -24.045 -21.897 9.370 1.00 36.47 92 PRO A CA 1
ATOM 718 C C . PRO A 1 92 ? -22.596 -21.477 9.108 1.00 36.47 92 PRO A C 1
ATOM 720 O O . PRO A 1 92 ? -22.048 -21.675 8.032 1.00 36.47 92 PRO A O 1
ATOM 723 N N . SER A 1 93 ? -21.951 -20.928 10.126 1.00 34.88 93 SER A N 1
ATOM 724 C CA . SER A 1 93 ? -20.521 -21.130 10.359 1.00 34.88 93 SER A CA 1
ATOM 725 C C . SER A 1 93 ? -20.411 -22.000 11.608 1.00 34.88 93 SER A C 1
ATOM 727 O O . SER A 1 93 ? -20.156 -21.528 12.713 1.00 34.88 93 SER A O 1
ATOM 729 N N . PHE A 1 94 ? -20.745 -23.282 11.435 1.00 32.09 94 PHE A N 1
ATOM 730 C CA . PHE A 1 94 ? -20.679 -24.293 12.484 1.00 32.09 94 PHE A CA 1
ATOM 731 C C . PHE A 1 94 ? -19.213 -24.590 12.815 1.00 32.09 94 PHE A C 1
ATOM 733 O O . PHE A 1 94 ? -18.537 -25.315 12.095 1.00 32.09 94 PHE A O 1
ATOM 740 N N . CYS A 1 95 ? -18.759 -24.083 13.955 1.00 34.00 95 CYS A N 1
ATOM 741 C CA . CYS A 1 95 ? -17.758 -24.756 14.774 1.00 34.00 95 CYS A CA 1
ATOM 742 C C . CYS A 1 95 ? -18.329 -24.873 16.191 1.00 34.00 95 CYS A C 1
ATOM 744 O O . CYS A 1 95 ? -17.845 -24.270 17.139 1.00 34.00 95 CYS A O 1
ATOM 746 N N . ALA A 1 96 ? -19.410 -25.644 16.332 1.00 34.88 96 ALA A N 1
ATOM 747 C CA . ALA A 1 96 ? -19.765 -26.222 17.623 1.00 34.88 96 ALA A CA 1
ATOM 748 C C . ALA A 1 96 ? -18.840 -27.427 17.861 1.00 34.88 96 ALA A C 1
ATOM 750 O O . ALA A 1 96 ? -19.272 -28.575 17.810 1.00 34.88 96 ALA A O 1
ATOM 751 N N . LYS A 1 97 ? -17.540 -27.165 18.012 1.00 35.12 97 LYS A N 1
ATOM 752 C CA . LYS A 1 97 ? -16.625 -28.112 18.639 1.00 35.12 97 LYS A CA 1
ATOM 753 C C . LYS A 1 97 ? -16.397 -27.634 20.067 1.00 35.12 97 LYS A C 1
ATOM 755 O O . LYS A 1 97 ? -16.275 -26.437 20.308 1.00 35.12 97 LYS A O 1
ATOM 760 N N . ASP A 1 98 ? -16.402 -28.617 20.955 1.00 32.88 98 ASP A N 1
ATOM 761 C CA . ASP A 1 98 ? -16.043 -28.561 22.369 1.00 32.88 98 ASP A CA 1
ATOM 762 C C . ASP A 1 98 ? -17.200 -28.230 23.332 1.00 32.88 98 ASP A C 1
ATOM 764 O O . ASP A 1 98 ? -17.473 -27.095 23.720 1.00 32.88 98 ASP A O 1
ATOM 768 N N . ILE A 1 99 ? -17.879 -29.304 23.759 1.00 36.25 99 ILE A N 1
ATOM 769 C CA . ILE A 1 99 ? -18.589 -29.366 25.042 1.00 36.25 99 ILE A CA 1
ATOM 770 C C . ILE A 1 99 ? -17.496 -29.386 26.119 1.00 36.25 99 ILE A C 1
ATOM 772 O O . ILE A 1 99 ? -17.050 -30.450 26.544 1.00 36.25 99 ILE A O 1
ATOM 776 N N . GLU A 1 100 ? -16.994 -28.217 26.512 1.00 33.53 100 GLU A N 1
ATOM 777 C CA . GLU A 1 100 ? -16.015 -28.133 27.597 1.00 33.53 100 GLU A CA 1
ATOM 778 C C . GLU A 1 100 ? -16.703 -28.251 28.961 1.00 33.53 100 GLU A C 1
ATOM 780 O O . GLU A 1 100 ? -17.732 -27.625 29.237 1.00 33.53 100 GLU A O 1
ATOM 785 N N . SER A 1 101 ? -16.111 -29.070 29.831 1.00 33.66 101 SER A N 1
ATOM 786 C CA . SER A 1 101 ? -16.510 -29.190 31.228 1.00 33.66 101 SER A CA 1
ATOM 787 C C . SER A 1 101 ? -16.311 -27.852 31.972 1.00 33.66 101 SER A C 1
ATOM 789 O O . SER A 1 101 ? -15.495 -27.022 31.560 1.00 33.66 101 SER A O 1
ATOM 791 N N . PRO A 1 102 ? -17.001 -27.619 33.107 1.00 35.09 102 PRO A N 1
ATOM 792 C CA . PRO A 1 102 ? -17.008 -26.328 33.813 1.00 35.09 102 PRO A CA 1
ATOM 793 C C . PRO A 1 102 ? -15.643 -25.823 34.321 1.00 35.09 102 PRO A C 1
ATOM 795 O O . PRO A 1 102 ? -15.569 -24.730 34.880 1.00 35.09 102 PRO A O 1
ATOM 798 N N . GLN A 1 103 ? -14.568 -26.603 34.175 1.00 32.97 103 GLN A N 1
ATOM 799 C CA . GLN A 1 103 ? -13.265 -26.333 34.782 1.00 32.97 103 GLN A CA 1
ATOM 800 C C . GLN A 1 103 ? -12.297 -25.528 33.892 1.00 32.97 103 GLN A C 1
ATOM 802 O O . GLN A 1 103 ? -11.335 -24.978 34.421 1.00 32.97 103 GLN A O 1
ATOM 807 N N . ALA A 1 104 ? -12.560 -25.361 32.587 1.00 33.09 104 ALA A N 1
ATOM 808 C CA . ALA A 1 104 ? -11.657 -24.642 31.669 1.00 33.09 104 ALA A CA 1
ATOM 809 C C . ALA A 1 104 ? -11.885 -23.110 31.590 1.00 33.09 104 ALA A C 1
ATOM 811 O O . ALA A 1 104 ? -11.054 -22.364 31.073 1.00 33.09 104 ALA A O 1
ATOM 812 N N . ALA A 1 105 ? -12.982 -22.590 32.153 1.00 36.84 105 ALA A N 1
ATOM 813 C CA . ALA A 1 105 ? -13.398 -21.188 31.993 1.00 36.84 105 ALA A CA 1
ATOM 814 C C . ALA A 1 105 ? -12.668 -20.164 32.899 1.00 36.84 105 ALA A C 1
ATOM 816 O O . ALA A 1 105 ? -13.138 -19.022 33.030 1.00 36.84 105 ALA A O 1
ATOM 817 N N . SER A 1 106 ? -11.566 -20.555 33.548 1.00 37.34 106 SER A N 1
ATOM 818 C CA . SER A 1 106 ? -10.822 -19.742 34.523 1.00 37.34 106 SER A CA 1
ATOM 819 C C . SER A 1 106 ? -9.733 -18.845 33.919 1.00 37.34 106 SER A C 1
ATOM 821 O O . SER A 1 106 ? -9.347 -17.886 34.580 1.00 37.34 106 SER A O 1
ATOM 823 N N . ASN A 1 107 ? -9.303 -19.064 32.668 1.00 34.47 107 ASN A N 1
ATOM 824 C CA . ASN A 1 107 ? -8.115 -18.392 32.106 1.00 34.47 107 ASN A CA 1
ATOM 825 C C . ASN A 1 107 ? -8.367 -17.429 30.924 1.00 34.47 107 ASN A C 1
ATOM 827 O O . ASN A 1 107 ? -7.423 -17.030 30.246 1.00 34.47 107 ASN A O 1
ATOM 831 N N . LEU A 1 108 ? -9.609 -16.995 30.674 1.00 36.50 108 LEU A N 1
ATOM 832 C CA . LEU A 1 108 ? -9.928 -16.066 29.575 1.00 36.50 108 LEU A CA 1
ATOM 833 C C . LEU A 1 108 ? -10.545 -14.753 30.085 1.00 36.50 108 LEU A C 1
ATOM 835 O O . LEU A 1 108 ? -11.657 -14.728 30.616 1.00 36.50 108 LEU A O 1
ATOM 839 N N . ASN A 1 109 ? -9.829 -13.643 29.874 1.00 36.31 109 ASN A N 1
ATOM 840 C CA . ASN A 1 109 ? -10.239 -12.276 30.225 1.00 36.31 109 ASN A CA 1
ATOM 841 C C . ASN A 1 109 ? -11.306 -11.723 29.251 1.00 36.31 109 ASN A C 1
ATOM 843 O O . ASN A 1 109 ? -11.007 -10.906 28.380 1.00 36.31 109 ASN A O 1
ATOM 847 N N . GLY A 1 110 ? -12.558 -12.167 29.399 1.00 37.62 110 GLY A N 1
ATOM 848 C CA . GLY A 1 110 ? -13.750 -11.569 28.773 1.00 37.62 110 GLY A CA 1
ATOM 849 C C . GLY A 1 110 ? -14.569 -10.719 29.754 1.00 37.62 110 GLY A C 1
ATOM 850 O O . GLY A 1 110 ? -14.429 -10.861 30.969 1.00 37.62 110 GLY A O 1
ATOM 851 N N . THR A 1 111 ? -15.453 -9.846 29.258 1.00 38.97 111 THR A N 1
ATOM 852 C CA . THR A 1 111 ? -16.436 -9.168 30.123 1.00 38.97 111 THR A CA 1
ATOM 853 C C . THR A 1 111 ? -17.491 -10.181 30.575 1.00 38.97 111 THR A C 1
ATOM 855 O O . THR A 1 111 ? -18.192 -10.772 29.752 1.00 38.97 111 THR A O 1
ATOM 858 N N . ARG A 1 112 ? -17.551 -10.439 31.887 1.00 43.25 112 ARG A N 1
ATOM 859 C CA . ARG A 1 112 ? -18.585 -11.269 32.522 1.00 43.25 112 ARG A CA 1
ATOM 860 C C . ARG A 1 112 ? -19.839 -10.425 32.722 1.00 43.25 112 ARG A C 1
ATOM 862 O O . ARG A 1 112 ? -19.804 -9.485 33.514 1.00 43.25 112 ARG A O 1
ATOM 869 N N . ASP A 1 113 ? -20.926 -10.762 32.029 1.00 41.16 113 ASP A N 1
ATOM 870 C CA . ASP A 1 113 ? -22.073 -9.853 31.915 1.00 41.16 113 ASP A CA 1
ATOM 871 C C . ASP A 1 113 ? -23.287 -10.236 32.794 1.00 41.16 113 ASP A C 1
ATOM 873 O O . ASP A 1 113 ? -24.199 -9.420 32.918 1.00 41.16 113 ASP A O 1
ATOM 877 N N . PHE A 1 114 ? -23.322 -11.409 33.457 1.00 37.50 114 PHE A N 1
ATOM 878 C CA . PHE A 1 114 ? -24.468 -11.804 34.301 1.00 37.50 114 PHE A CA 1
ATOM 879 C C . PHE A 1 114 ? -24.110 -12.667 35.526 1.00 37.50 114 PHE A C 1
ATOM 881 O O . PHE A 1 114 ? -23.447 -13.693 35.405 1.00 37.50 114 PHE A O 1
ATOM 888 N N . ARG A 1 115 ? -24.623 -12.284 36.705 1.00 34.16 115 ARG A N 1
ATOM 889 C CA . ARG A 1 115 ? -24.766 -13.134 37.900 1.00 34.16 115 ARG A CA 1
ATOM 890 C C . ARG A 1 115 ? -26.202 -12.953 38.392 1.00 34.16 115 ARG A C 1
ATOM 892 O O . ARG A 1 115 ? -26.605 -11.824 38.664 1.00 34.16 115 ARG A O 1
ATOM 899 N N . SER A 1 116 ? -26.985 -14.024 38.498 1.00 32.22 116 SER A N 1
ATOM 900 C CA . SER A 1 116 ? -28.231 -13.968 39.266 1.00 32.22 116 SER A CA 1
ATOM 901 C C . SER A 1 116 ? -27.855 -13.867 40.745 1.00 32.22 116 SER A C 1
ATOM 903 O O . SER A 1 116 ? -27.237 -14.789 41.275 1.00 32.22 116 SER A O 1
ATOM 905 N N . ASN A 1 117 ? -28.175 -12.752 41.405 1.00 29.17 117 ASN A N 1
ATOM 906 C CA . ASN A 1 117 ? -28.045 -12.645 42.857 1.00 29.17 117 ASN A CA 1
ATOM 907 C C . ASN A 1 117 ? -29.021 -13.637 43.506 1.00 29.17 117 ASN A C 1
ATOM 909 O O . ASN A 1 117 ? -30.217 -13.370 43.589 1.00 29.17 117 ASN A O 1
ATOM 913 N N . SER A 1 118 ? -28.517 -14.787 43.947 1.00 25.72 118 SER A N 1
ATOM 914 C CA . SER A 1 118 ? -29.191 -15.614 44.943 1.00 25.72 118 SER A CA 1
ATOM 915 C C . SER A 1 118 ? -29.013 -14.954 46.309 1.00 25.72 118 SER A C 1
ATOM 917 O O . SER A 1 118 ? -27.897 -14.580 46.676 1.00 25.72 118 SER A O 1
ATOM 919 N N . PHE A 1 119 ? -30.115 -14.803 47.045 1.00 27.66 119 PHE A N 1
ATOM 920 C CA . PHE A 1 119 ? -30.118 -14.389 48.448 1.00 27.66 119 PHE A CA 1
ATOM 921 C C . PHE A 1 119 ? -29.110 -15.213 49.267 1.00 27.66 119 PHE A C 1
ATOM 923 O O . PHE A 1 119 ? -28.912 -16.405 49.015 1.00 27.66 119 PHE A O 1
ATOM 930 N N . ALA A 1 120 ? -28.474 -14.567 50.245 1.00 27.56 120 ALA A N 1
ATOM 931 C CA . ALA A 1 120 ? -27.565 -15.213 51.183 1.00 27.56 120 ALA A CA 1
ATOM 932 C C . ALA A 1 120 ? -28.294 -16.362 51.905 1.00 27.56 120 ALA A C 1
ATOM 934 O O . ALA A 1 120 ? -29.195 -16.116 52.700 1.00 27.56 120 ALA A O 1
ATOM 935 N N . GLY A 1 121 ? -27.930 -17.609 51.586 1.00 29.72 121 GLY A N 1
ATOM 936 C CA . GLY A 1 121 ? -28.458 -18.812 52.243 1.00 29.72 121 GLY A CA 1
ATOM 937 C C . GLY A 1 121 ? -28.839 -19.977 51.323 1.00 29.72 121 GLY A C 1
ATOM 938 O O . GLY A 1 121 ? -28.949 -21.096 51.810 1.00 29.72 121 GLY A O 1
ATOM 939 N N . ALA A 1 122 ? -28.995 -19.774 50.010 1.00 27.19 122 ALA A N 1
ATOM 940 C CA . ALA A 1 122 ? -29.293 -20.865 49.074 1.00 27.19 122 ALA A CA 1
ATOM 941 C C . ALA A 1 122 ? -28.017 -21.386 48.388 1.00 27.19 122 ALA A C 1
ATOM 943 O O . ALA A 1 122 ? -27.201 -20.603 47.896 1.00 27.19 122 ALA A O 1
ATOM 944 N N . THR A 1 123 ? -27.849 -22.709 48.334 1.00 24.42 123 THR A N 1
ATOM 945 C CA . THR A 1 123 ? -26.823 -23.381 47.520 1.00 24.42 123 THR A CA 1
ATOM 946 C C . THR A 1 123 ? -26.869 -22.869 46.070 1.00 24.42 123 THR A C 1
ATOM 948 O O . THR A 1 123 ? -27.961 -22.662 45.533 1.00 24.42 123 THR A O 1
ATOM 951 N N . PRO A 1 124 ? -25.716 -22.622 45.415 1.00 29.42 124 PRO A N 1
ATOM 952 C CA . PRO A 1 124 ? -25.690 -21.995 44.099 1.00 29.42 124 PRO A CA 1
ATOM 953 C C . PRO A 1 124 ? -26.297 -22.942 43.061 1.00 29.42 124 PRO A C 1
ATOM 955 O O . PRO A 1 124 ? -25.678 -23.921 42.650 1.00 29.42 124 PRO A O 1
ATOM 958 N N . GLY A 1 125 ? -27.526 -22.645 42.645 1.00 32.28 125 GLY A N 1
ATOM 959 C CA . GLY A 1 125 ? -28.145 -23.292 41.499 1.00 32.28 125 GLY A CA 1
ATOM 960 C C . GLY A 1 125 ? -27.414 -22.921 40.198 1.00 32.28 125 GLY A C 1
ATOM 961 O O . GLY A 1 125 ? -26.821 -21.840 40.104 1.00 32.28 125 GLY A O 1
ATOM 962 N N . PRO A 1 126 ? -27.442 -23.796 39.181 1.00 34.12 126 PRO A N 1
ATOM 963 C CA . PRO A 1 126 ? -26.840 -23.523 37.880 1.00 34.12 126 PRO A CA 1
ATOM 964 C C . PRO A 1 126 ? -27.435 -22.245 37.259 1.00 34.12 126 PRO A C 1
ATOM 966 O O . PRO A 1 126 ? -28.650 -22.117 37.145 1.00 34.12 126 PRO A O 1
ATOM 969 N N . SER A 1 127 ? -26.591 -21.279 36.880 1.00 43.56 127 SER A N 1
ATOM 970 C CA . SER A 1 127 ? -27.020 -19.994 36.302 1.00 43.56 127 SER A CA 1
ATOM 971 C C . SER A 1 127 ? -26.577 -19.870 34.844 1.00 43.56 127 SER A C 1
ATOM 973 O O . SER A 1 127 ? -25.477 -20.283 34.481 1.00 43.56 127 SER A O 1
ATOM 975 N N . SER A 1 128 ? -27.450 -19.314 34.001 1.00 47.50 128 SER A N 1
ATOM 976 C CA . SER A 1 128 ? -27.144 -18.965 32.611 1.00 47.50 128 SER A CA 1
ATOM 977 C C . SER A 1 128 ? -26.244 -17.724 32.561 1.00 47.50 128 SER A C 1
ATOM 979 O O . SER A 1 128 ? -26.616 -16.675 33.093 1.00 47.50 128 SER A O 1
ATOM 981 N N . GLU A 1 129 ? -25.088 -17.822 31.908 1.00 56.22 129 GLU A N 1
ATOM 982 C CA . GLU A 1 129 ? -24.086 -16.762 31.752 1.00 56.22 129 GLU A CA 1
ATOM 983 C C . GLU A 1 129 ? -23.904 -16.433 30.259 1.00 56.22 129 GLU A C 1
ATOM 985 O O . GLU A 1 129 ? -23.943 -17.318 29.407 1.00 56.22 129 GLU A O 1
ATOM 990 N N . MET A 1 130 ? -23.680 -15.158 29.929 1.00 62.34 130 MET A N 1
ATOM 991 C CA . MET A 1 130 ? -23.267 -14.727 28.590 1.00 62.34 130 MET A CA 1
ATOM 992 C C . MET A 1 130 ? -21.965 -13.930 28.685 1.00 62.34 130 MET A C 1
ATOM 994 O O . MET A 1 130 ? -21.834 -13.050 29.538 1.00 62.34 130 MET A O 1
ATOM 998 N N . ARG A 1 131 ? -21.002 -14.230 27.807 1.00 66.38 131 ARG A N 1
ATOM 999 C CA . ARG A 1 131 ? -19.741 -13.487 27.657 1.00 66.38 131 ARG A CA 1
ATOM 1000 C C . ARG A 1 131 ? -19.562 -13.075 26.205 1.00 66.38 131 ARG A C 1
ATOM 1002 O O . ARG A 1 131 ? -19.702 -13.900 25.307 1.00 66.38 131 ARG A O 1
ATOM 1009 N N . CYS A 1 132 ? -19.228 -11.811 25.979 1.00 66.44 132 CYS A N 1
ATOM 1010 C CA . CYS A 1 132 ? -19.121 -11.247 24.635 1.00 66.44 132 CYS A CA 1
ATOM 1011 C C . CYS A 1 132 ? -17.675 -10.825 24.339 1.00 66.44 132 CYS A C 1
ATOM 1013 O O . CYS A 1 132 ? -17.103 -10.008 25.060 1.00 66.44 132 CYS A O 1
ATOM 1015 N N . PHE A 1 133 ? -17.096 -11.321 23.249 1.00 75.25 133 PHE A N 1
ATOM 1016 C CA . PHE A 1 133 ? -15.734 -11.028 22.811 1.00 75.25 133 PHE A CA 1
ATOM 1017 C C . PHE A 1 133 ? -15.755 -10.290 21.470 1.00 75.25 133 PHE A C 1
ATOM 1019 O O . PHE A 1 133 ? -15.699 -10.881 20.394 1.00 75.25 133 PHE A O 1
ATOM 1026 N N . ARG A 1 134 ? -15.802 -8.953 21.521 1.00 74.81 134 ARG A N 1
ATOM 1027 C CA . ARG A 1 134 ? -15.961 -8.117 20.314 1.00 74.81 134 ARG A CA 1
ATOM 1028 C C . ARG A 1 134 ? -14.817 -8.264 19.309 1.00 74.81 134 ARG A C 1
ATOM 1030 O O . ARG A 1 134 ? -15.074 -8.242 18.114 1.00 74.81 134 ARG A O 1
ATOM 1037 N N . LYS A 1 135 ? -13.572 -8.417 19.781 1.00 71.12 135 LYS A N 1
ATOM 1038 C CA . LYS A 1 135 ? -12.385 -8.546 18.913 1.00 71.12 135 LYS A CA 1
ATOM 1039 C C . LYS A 1 135 ? -12.400 -9.841 18.099 1.00 71.12 135 LYS A C 1
ATOM 1041 O O . LYS A 1 135 ? -12.130 -9.801 16.907 1.00 71.12 135 LYS A O 1
ATOM 1046 N N . SER A 1 136 ? -12.740 -10.962 18.732 1.00 71.00 136 SER A N 1
ATOM 1047 C CA . SER A 1 136 ? -12.847 -12.266 18.066 1.00 71.00 136 SER A CA 1
ATOM 1048 C C . SER A 1 136 ? -14.226 -12.513 17.444 1.00 71.00 136 SER A C 1
ATOM 1050 O O . SER A 1 136 ? -14.408 -13.503 16.738 1.00 71.00 136 SER A O 1
ATOM 1052 N N . LYS A 1 137 ? -15.185 -11.599 17.661 1.00 78.62 137 LYS A N 1
ATOM 1053 C CA . LYS A 1 137 ? -16.600 -11.722 17.276 1.00 78.62 137 LYS A CA 1
ATOM 1054 C C . LYS A 1 137 ? -17.261 -12.970 17.879 1.00 78.62 137 LYS A C 1
ATOM 1056 O O . LYS A 1 137 ? -18.183 -13.532 17.290 1.00 78.62 137 LYS A O 1
ATOM 1061 N N . GLU A 1 138 ? -16.800 -13.399 19.052 1.00 74.88 138 GLU A N 1
ATOM 1062 C CA . GLU A 1 138 ? -17.287 -14.598 19.737 1.00 74.88 138 GLU A CA 1
ATOM 1063 C C . GLU A 1 138 ? -18.273 -14.234 20.855 1.00 74.88 138 GLU A C 1
ATOM 1065 O O . GLU A 1 138 ? -18.105 -13.234 21.551 1.00 74.88 138 GLU A O 1
ATOM 1070 N N . ILE A 1 139 ? -19.303 -15.050 21.056 1.00 67.06 139 ILE A N 1
ATOM 1071 C CA . ILE A 1 139 ? -20.293 -14.921 22.124 1.00 67.06 139 ILE A CA 1
ATOM 1072 C C . ILE A 1 139 ? -20.430 -16.288 22.786 1.00 67.06 139 ILE A C 1
ATOM 1074 O O . ILE A 1 139 ? -20.897 -17.237 22.166 1.00 67.06 139 ILE A O 1
ATOM 1078 N N . LEU A 1 140 ? -20.030 -16.393 24.047 1.00 64.12 140 LEU A N 1
ATOM 1079 C CA . LEU A 1 140 ? -20.271 -17.577 24.859 1.00 64.12 140 LEU A CA 1
ATOM 1080 C C . LEU A 1 140 ? -21.622 -17.416 25.561 1.00 64.12 140 LEU A C 1
ATOM 1082 O O . LEU A 1 140 ? -21.845 -16.391 26.201 1.00 64.12 140 LEU A O 1
ATOM 1086 N N . VAL A 1 141 ? -22.505 -18.403 25.465 1.00 61.50 141 VAL A N 1
ATOM 1087 C CA . VAL A 1 141 ? -23.799 -18.434 26.165 1.00 61.50 141 VAL A CA 1
ATOM 1088 C C . VAL A 1 141 ? -23.929 -19.777 26.865 1.00 61.50 141 VAL A C 1
ATOM 1090 O O . VAL A 1 141 ? -23.692 -20.800 26.234 1.00 61.50 141 VAL A O 1
ATOM 1093 N N . SER A 1 142 ? -24.320 -19.802 28.136 1.00 59.59 142 SER A N 1
ATOM 1094 C CA . SER A 1 142 ? -24.662 -21.035 28.847 1.00 59.59 142 SER A CA 1
ATOM 1095 C C . SER A 1 142 ? -26.150 -21.104 29.189 1.00 59.59 142 SER A C 1
ATOM 1097 O O . SER A 1 142 ? -26.802 -20.095 29.463 1.00 59.59 142 SER A O 1
ATOM 1099 N N . GLY A 1 143 ? -26.705 -22.311 29.145 1.00 53.09 143 GLY A N 1
ATOM 1100 C CA . GLY A 1 143 ? -28.114 -22.601 29.404 1.00 53.09 143 GLY A CA 1
ATOM 1101 C C . GLY A 1 143 ? -28.326 -24.076 29.727 1.00 53.09 143 GLY A C 1
ATOM 1102 O O . GLY A 1 143 ? -27.366 -24.799 29.962 1.00 53.09 143 GLY A O 1
ATOM 1103 N N . PHE A 1 144 ? -29.575 -24.533 29.757 1.00 49.62 144 PHE A N 1
ATOM 1104 C CA . PHE A 1 144 ? -29.900 -25.924 30.080 1.00 49.62 144 PHE A CA 1
ATOM 1105 C C . PHE A 1 144 ? -30.191 -26.727 28.814 1.00 49.62 144 PHE A C 1
ATOM 1107 O O . PHE A 1 144 ? -30.926 -26.265 27.946 1.00 49.62 144 PHE A O 1
ATOM 1114 N N . GLY A 1 145 ? -29.612 -27.920 28.709 1.00 44.06 145 GLY A N 1
ATOM 1115 C CA . GLY A 1 145 ? -29.915 -28.883 27.658 1.00 44.06 145 GLY A CA 1
ATOM 1116 C C . GLY A 1 145 ? -31.202 -29.677 27.935 1.00 44.06 145 GLY A C 1
ATOM 1117 O O . GLY A 1 145 ? -31.742 -29.625 29.043 1.00 44.06 145 GLY A O 1
ATOM 1118 N N . PRO A 1 146 ? -31.665 -30.497 26.973 1.00 39.47 146 PRO A N 1
ATOM 1119 C CA . PRO A 1 146 ? -32.926 -31.250 27.061 1.00 39.47 146 PRO A CA 1
ATOM 1120 C C . PRO A 1 146 ? -32.987 -32.295 28.188 1.00 39.47 146 PRO A C 1
ATOM 1122 O O . PRO A 1 146 ? -34.039 -32.892 28.416 1.00 39.47 146 PRO A O 1
ATOM 1125 N N . THR A 1 147 ? -31.856 -32.568 28.840 1.00 43.84 147 THR A N 1
ATOM 1126 C CA . THR A 1 147 ? -31.697 -33.491 29.974 1.00 43.84 147 THR A CA 1
ATOM 1127 C C . THR A 1 147 ? -31.494 -32.763 31.309 1.00 43.84 147 THR A C 1
ATOM 1129 O O . THR A 1 147 ? -31.220 -33.411 32.311 1.00 43.84 147 THR A O 1
ATOM 1132 N N . GLY A 1 148 ? -31.594 -31.426 31.340 1.00 43.44 148 GLY A N 1
ATOM 1133 C CA . GLY A 1 148 ? -31.391 -30.608 32.544 1.00 43.44 148 GLY A CA 1
ATOM 1134 C C . GLY A 1 148 ? -29.929 -30.268 32.865 1.00 43.44 148 GLY A C 1
ATOM 1135 O O . GLY A 1 148 ? -29.669 -29.551 33.828 1.00 43.44 148 GLY A O 1
ATOM 1136 N N . ASN A 1 149 ? -28.972 -30.727 32.054 1.00 48.59 149 ASN A N 1
ATOM 1137 C CA . ASN A 1 149 ? -27.552 -30.397 32.212 1.00 48.59 149 ASN A CA 1
ATOM 1138 C C . ASN A 1 149 ? -27.260 -28.963 31.753 1.00 48.59 149 ASN A C 1
ATOM 1140 O O . ASN A 1 149 ? -27.846 -28.507 30.773 1.00 48.59 149 ASN A O 1
ATOM 1144 N N . VAL A 1 150 ? -26.321 -28.269 32.404 1.00 49.50 150 VAL A N 1
ATOM 1145 C CA . VAL A 1 150 ? -25.827 -26.975 31.904 1.00 49.50 150 VAL A CA 1
ATOM 1146 C C . VAL A 1 150 ? -24.943 -27.217 30.686 1.00 49.50 150 VAL A C 1
ATOM 1148 O O . VAL A 1 150 ? -23.978 -27.974 30.755 1.00 49.50 150 VAL A O 1
ATOM 1151 N N . VAL A 1 151 ? -25.266 -26.561 29.580 1.00 51.56 151 VAL A N 1
ATOM 1152 C CA . VAL A 1 151 ? -24.520 -26.596 28.325 1.00 51.56 151 VAL A CA 1
ATOM 1153 C C . VAL A 1 151 ? -24.041 -25.182 28.022 1.00 51.56 151 VAL A C 1
ATOM 1155 O O . VAL A 1 151 ? -24.782 -24.218 28.209 1.00 51.56 151 VAL A O 1
ATOM 1158 N N . SER A 1 152 ? -22.795 -25.063 27.570 1.00 54.16 152 SER A N 1
ATOM 1159 C CA . SER A 1 152 ? -22.205 -23.805 27.113 1.00 54.16 152 SER A CA 1
ATOM 1160 C C . SER A 1 152 ? -21.981 -23.868 25.608 1.00 54.16 152 SER A C 1
ATOM 1162 O O . SER A 1 152 ? -21.516 -24.878 25.089 1.00 54.16 152 SER A O 1
ATOM 1164 N N . TRP A 1 153 ? -22.296 -22.783 24.910 1.00 59.88 153 TRP A N 1
ATOM 1165 C CA . TRP A 1 153 ? -22.158 -22.654 23.466 1.00 59.88 153 TRP A CA 1
ATOM 1166 C C . TRP A 1 153 ? -21.298 -21.451 23.126 1.00 59.88 153 TRP A C 1
ATOM 1168 O O . TRP A 1 153 ? -21.534 -20.351 23.626 1.00 59.88 153 TRP A O 1
ATOM 1178 N N . LYS A 1 154 ? -20.337 -21.652 22.227 1.00 64.81 154 LYS A N 1
ATOM 1179 C CA . LYS A 1 154 ? -19.523 -20.594 21.637 1.00 64.81 154 LYS A CA 1
ATOM 1180 C C . LYS A 1 154 ? -20.077 -20.251 20.253 1.00 64.81 154 LYS A C 1
ATOM 1182 O O . LYS A 1 154 ? -19.972 -21.034 19.317 1.00 64.81 154 LYS A O 1
ATOM 1187 N N . LEU A 1 155 ? -20.691 -19.082 20.129 1.00 65.06 155 LEU A N 1
ATOM 1188 C CA . LEU A 1 155 ? -21.165 -18.518 18.867 1.00 65.06 155 LEU A CA 1
ATOM 1189 C C . LEU A 1 155 ? -20.059 -17.642 18.280 1.00 65.06 155 LEU A C 1
ATOM 1191 O O . LEU A 1 155 ? -19.489 -16.831 19.000 1.00 65.06 155 LEU A O 1
ATOM 1195 N N . GLN A 1 156 ? -19.774 -17.746 16.985 1.00 72.31 156 GLN A N 1
ATOM 1196 C CA . GLN A 1 156 ? -18.816 -16.869 16.308 1.00 72.31 156 GLN A CA 1
ATOM 1197 C C . GLN A 1 156 ? -19.492 -16.191 15.120 1.00 72.31 156 GLN A C 1
ATOM 1199 O O . GLN A 1 156 ? -20.016 -16.857 14.228 1.00 72.31 156 GLN A O 1
ATOM 1204 N N . ALA A 1 157 ? -19.506 -14.861 15.118 1.00 66.69 157 ALA A N 1
ATOM 1205 C CA . ALA A 1 157 ? -20.115 -14.084 14.051 1.00 66.69 157 ALA A CA 1
ATOM 1206 C C . ALA A 1 157 ? -19.116 -13.800 12.920 1.00 66.69 157 ALA A C 1
ATOM 1208 O O . ALA A 1 157 ? -17.948 -13.471 13.144 1.00 66.69 157 ALA A O 1
ATOM 1209 N N . THR A 1 158 ? -19.605 -13.869 11.682 1.00 62.31 158 THR A N 1
ATOM 1210 C CA . THR A 1 158 ? -18.807 -13.639 10.468 1.00 62.31 158 THR A CA 1
ATOM 1211 C C . THR A 1 158 ? -18.399 -12.175 10.315 1.00 62.31 158 THR A C 1
ATOM 1213 O O . THR A 1 158 ? -17.244 -11.877 10.007 1.00 62.31 158 THR A O 1
ATOM 1216 N N . THR A 1 159 ? -19.304 -11.247 10.627 1.00 63.31 159 THR A N 1
ATOM 1217 C CA . THR A 1 159 ? -19.089 -9.796 10.551 1.00 63.31 159 THR A CA 1
ATOM 1218 C C . THR A 1 159 ? -19.330 -9.131 11.903 1.00 63.31 159 THR A C 1
ATOM 1220 O O . THR A 1 159 ? -19.994 -9.684 12.785 1.00 63.31 159 THR A O 1
ATOM 1223 N N . LEU A 1 160 ? -18.789 -7.922 12.077 1.00 68.69 160 LEU A N 1
ATOM 1224 C CA . LEU A 1 160 ? -19.035 -7.124 13.279 1.00 68.69 160 LEU A CA 1
ATOM 1225 C C . LEU A 1 160 ? -20.517 -6.731 13.402 1.00 68.69 160 LEU A C 1
ATOM 1227 O O . LEU A 1 160 ? -21.062 -6.734 14.500 1.00 68.69 160 LEU A O 1
ATOM 1231 N N . GLU A 1 161 ? -21.191 -6.473 12.282 1.00 63.94 161 GLU A N 1
ATOM 1232 C CA . GLU A 1 161 ? -22.624 -6.168 12.260 1.00 63.94 161 GLU A CA 1
ATOM 1233 C C . GLU A 1 161 ? -23.470 -7.351 12.760 1.00 63.94 161 GLU A C 1
ATOM 1235 O O . GLU A 1 161 ? -24.346 -7.183 13.613 1.00 63.94 161 GLU A O 1
ATOM 1240 N N . HIS A 1 162 ? -23.164 -8.575 12.310 1.00 61.25 162 HIS A N 1
ATOM 1241 C CA . HIS A 1 162 ? -23.809 -9.785 12.822 1.00 61.25 162 HIS A CA 1
ATOM 1242 C C . HIS A 1 162 ? -23.539 -9.983 14.313 1.00 61.25 162 HIS A C 1
ATOM 1244 O O . HIS A 1 162 ? -24.472 -10.266 15.066 1.00 61.25 162 HIS A O 1
ATOM 1250 N N . TYR A 1 163 ? -22.297 -9.770 14.754 1.00 71.50 163 TYR A N 1
ATOM 1251 C CA . TYR A 1 163 ? -21.936 -9.822 16.169 1.00 71.50 163 TYR A CA 1
ATOM 1252 C C . TYR A 1 163 ? -22.784 -8.851 17.004 1.00 71.50 163 TYR A C 1
ATOM 1254 O O . TYR A 1 163 ? -23.335 -9.234 18.039 1.00 71.50 163 TYR A O 1
ATOM 1262 N N . GLU A 1 164 ? -22.932 -7.603 16.558 1.00 69.88 164 GLU A N 1
ATOM 1263 C CA . GLU A 1 164 ? -23.699 -6.580 17.273 1.00 69.88 164 GLU A CA 1
ATOM 1264 C C . GLU A 1 164 ? -25.199 -6.897 17.293 1.00 69.88 164 GLU A C 1
ATOM 1266 O O . GLU A 1 164 ? -25.841 -6.785 18.346 1.00 69.88 164 GLU A O 1
ATOM 1271 N N . ARG A 1 165 ? -25.751 -7.381 16.174 1.00 64.38 165 ARG A N 1
ATOM 1272 C CA . ARG A 1 165 ? -27.150 -7.818 16.076 1.00 64.38 165 ARG A CA 1
ATOM 1273 C C . ARG A 1 165 ? -27.442 -9.000 17.004 1.00 64.38 165 ARG A C 1
ATOM 1275 O O . ARG A 1 165 ? -28.443 -8.972 17.722 1.00 64.38 165 ARG A O 1
ATOM 1282 N N . TRP A 1 166 ? -26.564 -10.002 17.035 1.00 65.62 166 TRP A N 1
ATOM 1283 C CA . TRP A 1 166 ? -26.689 -11.177 17.905 1.00 65.62 166 TRP A CA 1
ATOM 1284 C C . TRP A 1 166 ? -26.552 -10.804 19.377 1.00 65.62 166 TRP A C 1
ATOM 1286 O O . TRP A 1 166 ? -27.398 -11.173 20.190 1.00 65.62 166 TRP A O 1
ATOM 1296 N N . THR A 1 167 ? -25.547 -9.994 19.713 1.00 68.75 167 THR A N 1
ATOM 1297 C CA . THR A 1 167 ? -25.329 -9.505 21.079 1.00 68.75 167 THR A CA 1
ATOM 1298 C C . THR A 1 167 ? -26.552 -8.740 21.584 1.00 68.75 167 THR A C 1
ATOM 1300 O O . THR A 1 167 ? -26.994 -8.944 22.714 1.00 68.75 167 THR A O 1
ATOM 1303 N N . ARG A 1 168 ? -27.151 -7.882 20.747 1.00 65.94 168 ARG A N 1
ATOM 1304 C CA . ARG A 1 168 ? -28.379 -7.155 21.090 1.00 65.94 168 ARG A CA 1
ATOM 1305 C C . ARG A 1 168 ? -29.560 -8.099 21.314 1.00 65.94 168 ARG A C 1
ATOM 1307 O O . ARG A 1 168 ? -30.264 -7.940 22.309 1.00 65.94 168 ARG A O 1
ATOM 1314 N N . ALA A 1 169 ? -29.779 -9.059 20.417 1.00 60.66 169 ALA A N 1
ATOM 1315 C CA . ALA A 1 169 ? -30.882 -10.013 20.521 1.00 60.66 169 ALA A CA 1
ATOM 1316 C C . ALA A 1 169 ? -30.781 -10.867 21.796 1.00 60.66 169 ALA A C 1
ATOM 1318 O O . ALA A 1 169 ? -31.751 -10.971 22.548 1.00 60.66 169 ALA A O 1
ATOM 1319 N N . LEU A 1 170 ? -29.590 -11.394 22.087 1.00 63.97 170 LEU A N 1
ATOM 1320 C CA . LEU A 1 170 ? -29.328 -12.192 23.284 1.00 63.97 170 LEU A CA 1
ATOM 1321 C C . LEU A 1 170 ? -29.486 -11.365 24.569 1.00 63.97 170 LEU A C 1
ATOM 1323 O O . LEU A 1 170 ? -30.171 -11.796 25.490 1.00 63.97 170 LEU A O 1
ATOM 1327 N N . ARG A 1 171 ? -28.984 -10.122 24.610 1.00 67.38 171 ARG A N 1
ATOM 1328 C CA . ARG A 1 171 ? -29.193 -9.217 25.759 1.00 67.38 171 ARG A CA 1
ATOM 1329 C C . ARG A 1 171 ? -30.665 -8.893 26.014 1.00 67.38 171 ARG A C 1
ATOM 1331 O O . ARG A 1 171 ? -31.070 -8.754 27.164 1.00 67.38 171 ARG A O 1
ATOM 1338 N N . ILE A 1 172 ? -31.478 -8.765 24.962 1.00 62.88 172 ILE A N 1
ATOM 1339 C CA . ILE A 1 172 ? -32.933 -8.588 25.100 1.00 62.88 172 ILE A CA 1
ATOM 1340 C C . ILE A 1 172 ? -33.579 -9.862 25.657 1.00 62.88 172 ILE A C 1
ATOM 1342 O O . ILE A 1 172 ? -34.470 -9.768 26.504 1.00 62.88 172 ILE A O 1
ATOM 1346 N N . ALA A 1 173 ? -33.134 -11.034 25.197 1.00 57.12 173 ALA A N 1
ATOM 1347 C CA . ALA A 1 173 ? -33.622 -12.328 25.666 1.00 57.12 173 ALA A CA 1
ATOM 1348 C C . ALA A 1 173 ? -33.277 -12.595 27.143 1.00 57.12 173 ALA A C 1
ATOM 1350 O O . ALA A 1 173 ? -34.062 -13.238 27.830 1.00 57.12 173 ALA A O 1
ATOM 1351 N N . MET A 1 174 ? -32.161 -12.049 27.637 1.00 59.97 174 MET A N 1
ATOM 1352 C CA . MET A 1 174 ? -31.669 -12.212 29.014 1.00 59.97 174 MET A CA 1
ATOM 1353 C C . MET A 1 174 ? -32.188 -11.165 30.018 1.00 59.97 174 MET A C 1
ATOM 1355 O O . MET A 1 174 ? -31.695 -11.085 31.143 1.00 59.97 174 MET A O 1
ATOM 1359 N N . ARG A 1 175 ? -33.157 -10.321 29.642 1.00 68.56 175 ARG A N 1
ATOM 1360 C CA . ARG A 1 175 ? -33.740 -9.344 30.577 1.00 68.56 175 ARG A CA 1
ATOM 1361 C C . ARG A 1 175 ? -34.441 -10.039 31.752 1.00 68.56 175 ARG A C 1
ATOM 1363 O O . ARG A 1 175 ? -35.096 -11.054 31.536 1.00 68.56 175 ARG A O 1
ATOM 1370 N N . PRO A 1 176 ? -34.367 -9.464 32.965 1.00 57.44 176 PRO A N 1
ATOM 1371 C CA . PRO A 1 176 ? -34.957 -10.055 34.159 1.00 57.44 176 PRO A CA 1
ATOM 1372 C C . PRO A 1 176 ? -36.485 -10.097 34.093 1.00 57.44 176 PRO A C 1
ATOM 1374 O O . PRO A 1 176 ? -37.144 -9.202 33.546 1.00 57.44 176 PRO A O 1
ATOM 1377 N N . ALA A 1 177 ? -37.039 -11.099 34.765 1.00 56.34 177 ALA A N 1
ATOM 1378 C CA . ALA A 1 177 ? -38.463 -11.243 34.949 1.00 56.34 177 ALA A CA 1
ATOM 1379 C C . ALA A 1 177 ? -39.032 -10.244 35.928 1.00 56.34 177 ALA A C 1
ATOM 1381 O O . ALA A 1 177 ? -38.693 -10.266 37.104 1.00 56.34 177 ALA A O 1
ATOM 1382 N N . TRP A 1 178 ? -39.975 -9.433 35.464 1.00 67.31 178 TRP A N 1
ATOM 1383 C CA . TRP A 1 178 ? -40.789 -8.648 36.376 1.00 67.31 178 TRP A CA 1
ATOM 1384 C C . TRP A 1 178 ? -41.571 -9.589 37.301 1.00 67.31 178 TRP A C 1
ATOM 1386 O O . TRP A 1 178 ? -42.273 -10.487 36.823 1.00 67.31 178 TRP A O 1
ATOM 1396 N N . ALA A 1 179 ? -41.389 -9.410 38.609 1.00 60.56 179 ALA A N 1
ATOM 1397 C CA . ALA A 1 179 ? -42.164 -10.079 39.638 1.00 60.56 179 ALA A CA 1
ATOM 1398 C C . ALA A 1 179 ? -43.654 -9.815 39.386 1.00 60.56 179 ALA A C 1
ATOM 1400 O O . ALA A 1 179 ? -44.014 -8.752 38.879 1.00 60.56 179 ALA A O 1
ATOM 1401 N N . LEU A 1 180 ? -44.514 -10.783 39.719 1.00 57.47 180 LEU A N 1
ATOM 1402 C CA . LEU A 1 180 ? -45.960 -10.535 39.719 1.00 57.47 180 LEU A CA 1
ATOM 1403 C C . LEU A 1 180 ? -46.268 -9.346 40.630 1.00 57.47 180 LEU A C 1
ATOM 1405 O O . LEU A 1 180 ? -45.465 -9.074 41.524 1.00 57.47 180 LEU A O 1
ATOM 1409 N N . ASN A 1 181 ? -47.414 -8.693 40.418 1.00 63.94 181 ASN A N 1
ATOM 1410 C CA . ASN A 1 181 ? -48.012 -7.686 41.304 1.00 63.94 181 ASN A CA 1
ATOM 1411 C C . ASN A 1 181 ? -48.099 -8.178 42.760 1.00 63.94 181 ASN A C 1
ATOM 1413 O O . ASN A 1 181 ? -49.160 -8.553 43.255 1.00 63.94 181 ASN A O 1
ATOM 1417 N N . ALA A 1 182 ? -46.950 -8.197 43.435 1.00 70.69 182 ALA A N 1
ATOM 1418 C CA . ALA A 1 182 ? -46.806 -8.492 44.838 1.00 70.69 182 ALA A CA 1
ATOM 1419 C C . ALA A 1 182 ? -47.700 -7.502 45.576 1.00 70.69 182 ALA A C 1
ATOM 1421 O O . ALA A 1 182 ? -47.759 -6.348 45.158 1.00 70.69 182 ALA A O 1
ATOM 1422 N N . PRO A 1 183 ? -48.392 -7.905 46.648 1.00 82.06 183 PRO A N 1
ATOM 1423 C CA . PRO A 1 183 ? -49.227 -6.980 47.402 1.00 82.06 183 PRO A CA 1
ATOM 1424 C C . PRO A 1 183 ? -48.398 -5.946 48.183 1.00 82.06 183 PRO A C 1
ATOM 1426 O O . PRO A 1 183 ? -48.974 -5.029 48.756 1.00 82.06 183 PRO A O 1
ATOM 1429 N N . PHE A 1 184 ? -47.066 -6.063 48.187 1.00 82.19 184 PHE A N 1
ATOM 1430 C CA . PHE A 1 184 ? -46.124 -5.194 48.888 1.00 82.19 184 PHE A CA 1
ATOM 1431 C C . PHE A 1 184 ? -44.838 -4.956 48.085 1.00 82.19 184 PHE A C 1
ATOM 1433 O O . PHE A 1 184 ? -44.440 -5.769 47.248 1.00 82.19 184 PHE A O 1
ATOM 1440 N N . CYS A 1 185 ? -44.161 -3.846 48.378 1.00 79.31 185 CYS A N 1
ATOM 1441 C CA . CYS A 1 185 ? -42.846 -3.512 47.840 1.00 79.31 185 CYS A CA 1
ATOM 1442 C C . CYS A 1 185 ? -41.806 -4.549 48.279 1.00 79.31 185 CYS A C 1
ATOM 1444 O O . CYS A 1 185 ? -41.634 -4.790 49.467 1.00 79.31 185 CYS A O 1
ATOM 1446 N N . GLN A 1 186 ? -41.054 -5.126 47.344 1.00 76.50 186 GLN A N 1
ATOM 1447 C CA . GLN A 1 186 ? -40.043 -6.147 47.649 1.00 76.50 186 GLN A CA 1
ATOM 1448 C C . GLN A 1 186 ? -38.741 -5.585 48.248 1.00 76.50 186 GLN A C 1
ATOM 1450 O O . GLN A 1 186 ? -37.823 -6.355 48.500 1.00 76.50 186 GLN A O 1
ATOM 1455 N N . VAL A 1 187 ? -38.667 -4.265 48.453 1.00 68.12 187 VAL A N 1
ATOM 1456 C CA . VAL A 1 187 ? -37.534 -3.577 49.094 1.00 68.12 187 VAL A CA 1
ATOM 1457 C C . VAL A 1 187 ? -37.911 -3.119 50.504 1.00 68.12 187 VAL A C 1
ATOM 1459 O O . VAL A 1 187 ? -37.255 -3.488 51.467 1.00 68.12 187 VAL A O 1
ATOM 1462 N N . CYS A 1 188 ? -38.985 -2.333 50.651 1.00 74.12 188 CYS A N 1
ATOM 1463 C CA . CYS A 1 188 ? -39.401 -1.785 51.951 1.00 74.12 188 CYS A CA 1
ATOM 1464 C C . CYS A 1 188 ? -40.568 -2.529 52.617 1.00 74.12 188 CYS A C 1
ATOM 1466 O O . CYS A 1 188 ? -41.009 -2.127 53.689 1.00 74.12 188 CYS A O 1
ATOM 1468 N N . HIS A 1 189 ? -41.114 -3.566 51.977 1.00 80.94 189 HIS A N 1
ATOM 1469 C CA . HIS A 1 189 ? -42.227 -4.391 52.470 1.00 80.94 189 HIS A CA 1
ATOM 1470 C C . HIS A 1 189 ? -43.560 -3.661 52.734 1.00 80.94 189 HIS A C 1
ATOM 1472 O O . HIS A 1 189 ? -44.510 -4.281 53.203 1.00 80.94 189 HIS A O 1
ATOM 1478 N N . MET A 1 190 ? -43.692 -2.378 52.372 1.00 75.56 190 MET A N 1
ATOM 1479 C CA . MET A 1 190 ? -44.969 -1.654 52.450 1.00 75.56 190 MET A CA 1
ATOM 1480 C C . MET A 1 190 ? -45.984 -2.172 51.430 1.00 75.56 190 MET A C 1
ATOM 1482 O O . MET A 1 190 ? -45.648 -2.341 50.256 1.00 75.56 190 MET A O 1
ATOM 1486 N N . SER A 1 191 ? -47.240 -2.327 51.852 1.00 86.94 191 SER A N 1
ATOM 1487 C CA . SER A 1 191 ? -48.345 -2.732 50.982 1.00 86.94 191 SER A CA 1
ATOM 1488 C C . SER A 1 191 ? -48.609 -1.719 49.864 1.00 86.94 191 SER A C 1
ATOM 1490 O O . SER A 1 191 ? -48.559 -0.502 50.075 1.00 86.94 191 SER A O 1
ATOM 1492 N N . PHE A 1 192 ? -48.928 -2.212 48.671 1.00 88.25 192 PHE A N 1
ATOM 1493 C CA . PHE A 1 192 ? -49.393 -1.378 47.570 1.00 88.25 192 PHE A CA 1
ATOM 1494 C C . PHE A 1 192 ? -50.895 -1.099 47.691 1.00 88.25 192 PHE A C 1
ATOM 1496 O O . PHE A 1 192 ? -51.683 -1.958 48.082 1.00 88.25 192 PHE A O 1
ATOM 1503 N N . HIS A 1 193 ? -51.293 0.120 47.340 1.00 86.12 193 HIS A N 1
ATOM 1504 C CA . HIS A 1 193 ? -52.677 0.602 47.334 1.00 86.12 193 HIS A CA 1
ATOM 1505 C C . HIS A 1 193 ? -52.802 1.784 46.356 1.00 86.12 193 HIS A C 1
ATOM 1507 O O . HIS A 1 193 ? -51.848 2.135 45.666 1.00 86.12 193 HIS A O 1
ATOM 1513 N N . TRP A 1 194 ? -53.963 2.442 46.286 1.00 83.50 194 TRP A N 1
ATOM 1514 C CA . TRP A 1 194 ? -54.237 3.501 45.296 1.00 83.50 194 TRP A CA 1
ATOM 1515 C C . TRP A 1 194 ? -53.198 4.642 45.235 1.00 83.50 194 TRP A C 1
ATOM 1517 O O . TRP A 1 194 ? -52.955 5.173 44.147 1.00 83.50 194 TRP A O 1
ATOM 1527 N N . PHE A 1 195 ? -52.564 4.969 46.368 1.00 81.00 195 PHE A N 1
ATOM 1528 C CA . PHE A 1 195 ? -51.538 6.016 46.501 1.00 81.00 195 PHE A CA 1
ATOM 1529 C C . PHE A 1 195 ? -50.094 5.482 46.507 1.00 81.00 195 PHE A C 1
ATOM 1531 O O . PHE A 1 195 ? -49.161 6.261 46.347 1.00 81.00 195 PHE A O 1
ATOM 1538 N N . ASN A 1 196 ? -49.898 4.170 46.656 1.00 80.69 196 ASN A N 1
ATOM 1539 C CA . ASN A 1 196 ? -48.593 3.512 46.612 1.00 80.69 196 ASN A CA 1
ATOM 1540 C C . ASN A 1 196 ? -48.645 2.415 45.546 1.00 80.69 196 ASN A C 1
ATOM 1542 O O . ASN A 1 196 ? -49.066 1.292 45.825 1.00 80.69 196 ASN A O 1
ATOM 1546 N N . ARG A 1 197 ? -48.300 2.765 44.303 1.00 83.62 197 ARG A N 1
ATOM 1547 C CA . ARG A 1 197 ? -48.445 1.879 43.140 1.00 83.62 197 ARG A CA 1
ATOM 1548 C C . ARG A 1 197 ? -47.164 1.069 42.880 1.00 83.62 197 ARG A C 1
ATOM 1550 O O . ARG A 1 197 ? -46.070 1.581 43.126 1.00 83.62 197 ARG A O 1
ATOM 1557 N N . PRO A 1 198 ? -47.280 -0.167 42.367 1.00 85.56 198 PRO A N 1
ATOM 1558 C CA . PRO A 1 198 ? -46.126 -0.991 42.025 1.00 85.56 198 PRO A CA 1
ATOM 1559 C C . PRO A 1 198 ? -45.422 -0.517 40.744 1.00 85.56 198 PRO A C 1
ATOM 1561 O O . PRO A 1 198 ? -46.059 -0.140 39.758 1.00 85.56 198 PRO A O 1
ATOM 1564 N N . HIS A 1 199 ? -44.092 -0.603 40.743 1.00 86.75 199 HIS A N 1
ATOM 1565 C CA . HIS A 1 199 ? -43.216 -0.413 39.589 1.00 86.75 199 HIS A CA 1
ATOM 1566 C C . HIS A 1 199 ? -42.193 -1.545 39.519 1.00 86.75 199 HIS A C 1
ATOM 1568 O O . HIS A 1 199 ? -41.681 -1.980 40.540 1.00 86.75 199 HIS A O 1
ATOM 1574 N N . HIS A 1 200 ? -41.814 -1.996 38.325 1.00 85.25 200 HIS A N 1
ATOM 1575 C CA . HIS A 1 200 ? -40.807 -3.058 38.211 1.00 85.25 200 HIS A CA 1
ATOM 1576 C C . HIS A 1 200 ? -39.385 -2.533 38.006 1.00 85.25 200 HIS A C 1
ATOM 1578 O O . HIS A 1 200 ? -39.128 -1.683 37.155 1.00 85.25 200 HIS A O 1
ATOM 1584 N N . CYS A 1 201 ? -38.407 -3.093 38.701 1.00 81.06 201 CYS A N 1
ATOM 1585 C CA . CYS A 1 201 ? -37.006 -2.807 38.417 1.00 81.06 201 CYS A CA 1
ATOM 1586 C C . CYS A 1 201 ? -36.601 -3.373 37.043 1.00 81.06 201 CYS A C 1
ATOM 1588 O O . CYS A 1 201 ? -36.790 -4.554 36.764 1.00 81.06 201 CYS A O 1
ATOM 1590 N N . ARG A 1 202 ? -35.981 -2.572 36.169 1.00 82.50 202 ARG A N 1
ATOM 1591 C CA . ARG A 1 202 ? -35.527 -3.043 34.844 1.00 82.50 202 ARG A CA 1
ATOM 1592 C C . ARG A 1 202 ? -34.237 -3.878 34.892 1.00 82.50 202 ARG A C 1
ATOM 1594 O O . ARG A 1 202 ? -33.896 -4.468 33.868 1.00 82.50 202 ARG A O 1
ATOM 1601 N N . LYS A 1 203 ? -33.575 -3.970 36.058 1.00 71.38 203 LYS A N 1
ATOM 1602 C CA . LYS A 1 203 ? -32.331 -4.734 36.299 1.00 71.38 203 LYS A CA 1
ATOM 1603 C C . LYS A 1 203 ? -32.525 -6.068 37.043 1.00 71.38 203 LYS A C 1
ATOM 1605 O O . LYS A 1 203 ? -31.900 -7.040 36.635 1.00 71.38 203 LYS A O 1
ATOM 1610 N N . CYS A 1 204 ? -33.411 -6.160 38.042 1.00 69.81 204 CYS A N 1
ATOM 1611 C CA . CYS A 1 204 ? -33.756 -7.434 38.713 1.00 69.81 204 CYS A CA 1
ATOM 1612 C C . CYS A 1 204 ? -35.208 -7.885 38.532 1.00 69.81 204 CYS A C 1
ATOM 1614 O O . CYS A 1 204 ? -35.510 -9.042 38.798 1.00 69.81 204 CYS A O 1
ATOM 1616 N N . GLY A 1 205 ? -36.105 -7.000 38.095 1.00 73.56 205 GLY A N 1
ATOM 1617 C CA . GLY A 1 205 ? -37.521 -7.313 37.933 1.00 73.56 205 GLY A CA 1
ATOM 1618 C C . GLY A 1 205 ? -38.386 -7.197 39.191 1.00 73.56 205 GLY A C 1
ATOM 1619 O O . GLY A 1 205 ? -39.601 -7.305 39.072 1.00 73.56 205 GLY A O 1
ATOM 1620 N N . SER A 1 206 ? -37.829 -6.915 40.369 1.00 77.12 206 SER A N 1
ATOM 1621 C CA . SER A 1 206 ? -38.626 -6.765 41.595 1.00 77.12 206 SER A CA 1
ATOM 1622 C C . SER A 1 206 ? -39.714 -5.688 41.475 1.00 77.12 206 SER A C 1
ATOM 1624 O O . SER A 1 206 ? -39.476 -4.639 40.870 1.00 77.12 206 SER A O 1
ATOM 1626 N N . SER A 1 207 ? -40.883 -5.939 42.069 1.00 83.12 207 SER A N 1
ATOM 1627 C CA . SER A 1 207 ? -41.964 -4.969 42.259 1.00 83.12 207 SER A CA 1
ATOM 1628 C C . SER A 1 207 ? -41.631 -4.052 43.436 1.00 83.12 207 SER A C 1
ATOM 1630 O O . SER A 1 207 ? -41.452 -4.505 44.568 1.00 83.12 207 SER A O 1
ATOM 1632 N N . VAL A 1 208 ? -41.503 -2.759 43.166 1.00 82.06 208 VAL A N 1
ATOM 1633 C CA . VAL A 1 208 ? -41.011 -1.735 44.089 1.00 82.06 208 VAL A CA 1
ATOM 1634 C C . VAL A 1 208 ? -41.891 -0.490 44.050 1.00 82.06 208 VAL A C 1
ATOM 1636 O O . VAL A 1 208 ? -42.511 -0.191 43.032 1.00 82.06 208 VAL A O 1
ATOM 1639 N N . CYS A 1 209 ? -41.972 0.240 45.161 1.00 81.81 209 CYS A N 1
ATOM 1640 C CA . CYS A 1 209 ? -42.649 1.536 45.194 1.00 81.81 209 CYS A CA 1
ATOM 1641 C C . CYS A 1 209 ? -41.780 2.633 44.566 1.00 81.81 209 CYS A C 1
ATOM 1643 O O . CYS A 1 209 ? -40.571 2.464 44.394 1.00 81.81 209 CYS A O 1
ATOM 1645 N N . ALA A 1 210 ? -42.391 3.785 44.278 1.00 81.00 210 ALA A N 1
ATOM 1646 C CA . ALA A 1 210 ? -41.685 4.939 43.726 1.00 81.00 210 ALA A CA 1
ATOM 1647 C C . ALA A 1 210 ? -40.487 5.364 44.597 1.00 81.00 210 ALA A C 1
ATOM 1649 O O . ALA A 1 210 ? -39.421 5.626 44.055 1.00 81.00 210 ALA A O 1
ATOM 1650 N N . ALA A 1 211 ? -40.622 5.335 45.929 1.00 76.94 211 ALA A N 1
ATOM 1651 C CA . ALA A 1 211 ? -39.544 5.690 46.860 1.00 76.94 211 ALA A CA 1
ATOM 1652 C C . ALA A 1 211 ? -38.355 4.708 46.846 1.00 76.94 211 ALA A C 1
ATOM 1654 O O . ALA A 1 211 ? -37.239 5.088 47.182 1.00 76.94 211 ALA A O 1
ATOM 1655 N N . CYS A 1 212 ? -38.569 3.454 46.434 1.00 74.19 212 CYS A N 1
ATOM 1656 C CA . CYS A 1 212 ? -37.527 2.427 46.345 1.00 74.19 212 CYS A CA 1
ATOM 1657 C C . CYS A 1 212 ? -36.989 2.246 44.914 1.00 74.19 212 CYS A C 1
ATOM 1659 O O . CYS A 1 212 ? -36.352 1.229 44.619 1.00 74.19 212 CYS A O 1
ATOM 1661 N N . SER A 1 213 ? -37.242 3.200 44.011 1.00 79.94 213 SER A N 1
ATOM 1662 C CA . SER A 1 213 ? -36.796 3.149 42.616 1.00 79.94 213 SER A CA 1
ATOM 1663 C C . SER A 1 213 ? -36.394 4.518 42.078 1.00 79.94 213 SER A C 1
ATOM 1665 O O . SER A 1 213 ? -36.919 5.536 42.512 1.00 79.94 213 SER A O 1
ATOM 1667 N N . HIS A 1 214 ? -35.494 4.552 41.098 1.00 78.25 214 HIS A N 1
ATOM 1668 C CA . HIS A 1 214 ? -35.143 5.782 40.389 1.00 78.25 214 HIS A CA 1
ATOM 1669 C C . HIS A 1 214 ? -34.825 5.512 38.915 1.00 78.25 214 HIS A C 1
ATOM 1671 O O . HIS A 1 214 ? -34.612 4.368 38.505 1.00 78.25 214 HIS A O 1
ATOM 1677 N N . ALA A 1 215 ? -34.863 6.564 38.096 1.00 78.12 215 ALA A N 1
ATOM 1678 C CA . ALA A 1 215 ? -34.579 6.473 36.671 1.00 78.12 215 ALA A CA 1
ATOM 1679 C C . ALA A 1 215 ? -33.074 6.595 36.408 1.00 78.12 215 ALA A C 1
ATOM 1681 O O . ALA A 1 215 ? -32.432 7.532 36.875 1.00 78.12 215 ALA A O 1
ATOM 1682 N N . ILE A 1 216 ? -32.545 5.689 35.594 1.00 72.81 216 ILE A N 1
ATOM 1683 C CA . ILE A 1 216 ? -31.185 5.752 35.059 1.00 72.81 216 ILE A CA 1
ATOM 1684 C C . ILE A 1 216 ? -31.232 5.928 33.546 1.00 72.81 216 ILE A C 1
ATOM 1686 O O . ILE A 1 216 ? -32.154 5.440 32.893 1.00 72.81 216 ILE A O 1
ATOM 1690 N N . ASP A 1 217 ? -30.235 6.612 32.983 1.00 67.06 217 ASP A N 1
ATOM 1691 C CA . ASP A 1 217 ? -30.243 7.025 31.575 1.00 67.06 217 ASP A CA 1
ATOM 1692 C C . ASP A 1 217 ? -30.224 5.829 30.605 1.00 67.06 217 ASP A C 1
ATOM 1694 O O . ASP A 1 217 ? -31.007 5.773 29.657 1.00 67.06 217 ASP A O 1
ATOM 1698 N N . LYS A 1 218 ? -29.355 4.831 30.832 1.00 75.81 218 LYS A N 1
ATOM 1699 C CA . LYS A 1 218 ? -29.227 3.645 29.961 1.00 75.81 218 LYS A CA 1
ATOM 1700 C C . LYS A 1 218 ? -28.808 2.407 30.755 1.00 75.81 218 LYS A C 1
ATOM 1702 O O . LYS A 1 218 ? -28.005 2.495 31.678 1.00 75.81 218 LYS A O 1
ATOM 1707 N N . LEU A 1 219 ? -29.254 1.226 30.311 1.00 74.94 219 LEU A N 1
ATOM 1708 C CA . LEU A 1 219 ? -28.713 -0.082 30.728 1.00 74.94 219 LEU A CA 1
ATOM 1709 C C . LEU A 1 219 ? -28.202 -0.837 29.492 1.00 74.94 219 LEU A C 1
ATOM 1711 O O . LEU A 1 219 ? -28.894 -1.727 28.981 1.00 74.94 219 LEU A O 1
ATOM 1715 N N . PRO A 1 220 ? -26.993 -0.515 28.994 1.00 61.47 220 PRO A N 1
ATOM 1716 C CA . PRO A 1 220 ? -26.471 -1.081 27.748 1.00 61.47 220 PRO A CA 1
ATOM 1717 C C . PRO A 1 220 ? -26.306 -2.606 27.796 1.00 61.47 220 PRO A C 1
ATOM 1719 O O . PRO A 1 220 ? -26.522 -3.283 26.789 1.00 61.47 220 PRO A O 1
ATOM 1722 N N . LEU A 1 221 ? -25.988 -3.156 28.975 1.00 63.09 221 LEU A N 1
ATOM 1723 C CA . LEU A 1 221 ? -25.848 -4.602 29.199 1.00 63.09 221 LEU A CA 1
ATOM 1724 C C . LEU A 1 221 ? -27.175 -5.360 29.045 1.00 63.09 221 LEU A C 1
ATOM 1726 O O . LEU A 1 221 ? -27.175 -6.521 28.661 1.00 63.09 221 LEU A O 1
ATOM 1730 N N . LEU A 1 222 ? -28.306 -4.682 29.250 1.00 63.31 222 LEU A N 1
ATOM 1731 C CA . LEU A 1 222 ? -29.658 -5.211 29.040 1.00 63.31 222 LEU A CA 1
ATOM 1732 C C . LEU A 1 222 ? -30.317 -4.626 27.778 1.00 63.31 222 LEU A C 1
ATOM 1734 O O . LEU A 1 222 ? -31.531 -4.725 27.584 1.00 63.31 222 LEU A O 1
ATOM 1738 N N . ALA A 1 223 ? -29.524 -3.987 26.911 1.00 65.19 223 ALA A N 1
ATOM 1739 C CA . ALA A 1 223 ? -29.963 -3.334 25.680 1.00 65.19 223 ALA A CA 1
ATOM 1740 C C . ALA A 1 223 ? -31.081 -2.285 25.871 1.00 65.19 223 ALA A C 1
ATOM 1742 O O . ALA A 1 223 ? -31.882 -2.068 24.960 1.00 65.19 223 ALA A O 1
ATOM 1743 N N . TYR A 1 224 ? -31.189 -1.653 27.046 1.00 73.69 224 TYR A N 1
ATOM 1744 C CA . TYR A 1 224 ? -32.039 -0.471 27.203 1.00 73.69 224 TYR A CA 1
ATOM 1745 C C . TYR A 1 224 ? -31.255 0.756 26.739 1.00 73.69 224 TYR A C 1
ATOM 1747 O O . TYR A 1 224 ? -30.268 1.149 27.361 1.00 73.69 224 TYR A O 1
ATOM 1755 N N . THR A 1 225 ? -31.687 1.327 25.617 1.00 73.62 225 THR A N 1
ATOM 1756 C CA . THR A 1 225 ? -31.088 2.510 24.976 1.00 73.62 225 THR A CA 1
ATOM 1757 C C . THR A 1 225 ? -31.749 3.824 25.395 1.00 73.62 225 THR A C 1
ATOM 1759 O O . THR A 1 225 ? -31.319 4.883 24.948 1.00 73.62 225 THR A O 1
ATOM 1762 N N . SER A 1 226 ? -32.780 3.739 26.233 1.00 73.75 226 SER A N 1
ATOM 1763 C CA . SER A 1 226 ? -33.589 4.849 26.737 1.00 73.75 226 SER A CA 1
ATOM 1764 C C . SER A 1 226 ? -33.674 4.768 28.267 1.00 73.75 226 SER A C 1
ATOM 1766 O O . SER A 1 226 ? -33.464 3.668 28.799 1.00 73.75 226 SER A O 1
ATOM 1768 N N . PRO A 1 227 ? -34.031 5.871 28.952 1.00 76.56 227 PRO A N 1
ATOM 1769 C CA . PRO A 1 227 ? -34.127 5.902 30.406 1.00 76.56 227 PRO A CA 1
ATOM 1770 C C . PRO A 1 227 ? -35.067 4.840 30.978 1.00 76.56 227 PRO A C 1
ATOM 1772 O O . PRO A 1 227 ? -36.142 4.574 30.433 1.00 76.56 227 PRO A O 1
ATOM 1775 N N . VAL A 1 228 ? -34.659 4.217 32.085 1.00 82.12 228 VAL A N 1
ATOM 1776 C CA . VAL A 1 228 ? -35.373 3.099 32.719 1.00 82.12 228 VAL A CA 1
ATOM 1777 C C . VAL A 1 228 ? -35.334 3.167 34.240 1.00 82.12 228 VAL A C 1
ATOM 1779 O O . VAL A 1 228 ? -34.351 3.602 34.823 1.00 82.12 228 VAL A O 1
ATOM 1782 N N . LEU A 1 229 ? -36.399 2.682 34.884 1.00 81.94 229 LEU A N 1
ATOM 1783 C CA . LEU A 1 229 ? -36.507 2.596 36.343 1.00 81.94 229 LEU A CA 1
ATOM 1784 C C . LEU A 1 229 ? -35.760 1.378 36.900 1.00 81.94 229 LEU A C 1
ATOM 1786 O O . LEU A 1 229 ? -35.966 0.251 36.441 1.00 81.94 229 LEU A O 1
ATOM 1790 N N . VAL A 1 230 ? -34.936 1.585 37.923 1.00 81.12 230 VAL A N 1
ATOM 1791 C CA . VAL A 1 230 ? -34.185 0.546 38.640 1.00 81.12 230 VAL A CA 1
ATOM 1792 C C . VAL A 1 230 ? -34.392 0.711 40.148 1.00 81.12 230 VAL A C 1
ATOM 1794 O O . VAL A 1 230 ? -34.542 1.830 40.631 1.00 81.12 230 VAL A O 1
ATOM 1797 N N . CYS A 1 231 ? -34.480 -0.399 40.890 1.00 76.56 231 CYS A N 1
ATOM 1798 C CA . CYS A 1 231 ? -34.625 -0.353 42.346 1.00 76.56 231 CYS A CA 1
ATOM 1799 C C . CYS A 1 231 ? -33.309 0.002 43.039 1.00 76.56 231 CYS A C 1
ATOM 1801 O O . CYS A 1 231 ? -32.233 -0.263 42.501 1.00 76.56 231 CYS A O 1
ATOM 1803 N N . ILE A 1 232 ? -33.411 0.522 44.260 1.00 70.31 232 ILE A N 1
ATOM 1804 C CA . ILE A 1 232 ? -32.249 0.904 45.073 1.00 70.31 232 ILE A CA 1
ATOM 1805 C C . ILE A 1 232 ? -31.307 -0.268 45.386 1.00 70.31 232 ILE A C 1
ATOM 1807 O O . ILE A 1 232 ? -30.107 -0.070 45.471 1.00 70.31 232 ILE A O 1
ATOM 1811 N N . ASP A 1 233 ? -31.786 -1.510 45.454 1.00 68.81 233 ASP A N 1
ATOM 1812 C CA . ASP A 1 233 ? -30.883 -2.659 45.648 1.00 68.81 233 ASP A CA 1
ATOM 1813 C C . ASP A 1 233 ? -30.030 -2.948 44.402 1.00 68.81 233 ASP A C 1
ATOM 1815 O O . ASP A 1 233 ? -28.915 -3.463 44.472 1.00 68.81 233 ASP A O 1
ATOM 1819 N N . CYS A 1 234 ? -30.585 -2.657 43.225 1.00 64.50 234 CYS A N 1
ATOM 1820 C CA . CYS A 1 234 ? -29.953 -2.906 41.936 1.00 64.50 234 CYS A CA 1
ATOM 1821 C C . CYS A 1 234 ? -29.018 -1.786 41.511 1.00 64.50 234 CYS A C 1
ATOM 1823 O O . CYS A 1 234 ? -28.040 -2.038 40.802 1.00 64.50 234 CYS A O 1
ATOM 1825 N N . ASP A 1 235 ? -29.363 -0.569 41.887 1.00 70.38 235 ASP A N 1
ATOM 1826 C CA . ASP A 1 235 ? -28.546 0.611 41.719 1.00 70.38 235 ASP A CA 1
ATOM 1827 C C . ASP A 1 235 ? -28.713 1.442 42.991 1.00 70.38 235 ASP A C 1
ATOM 1829 O O . ASP A 1 235 ? -29.693 2.181 43.112 1.00 70.38 235 ASP A O 1
ATOM 1833 N N . PRO A 1 236 ? -27.832 1.232 43.987 1.00 59.84 236 PRO A N 1
ATOM 1834 C CA . PRO A 1 236 ? -27.879 1.965 45.239 1.00 59.84 236 PRO A CA 1
ATOM 1835 C C . PRO A 1 236 ? -27.821 3.453 44.946 1.00 59.84 236 PRO A C 1
ATOM 1837 O O . PRO A 1 236 ? -26.772 3.980 44.574 1.00 59.84 236 PRO A O 1
ATOM 1840 N N . ILE A 1 237 ? -28.961 4.127 45.118 1.00 51.88 237 ILE A N 1
ATOM 1841 C CA . ILE A 1 237 ? -28.980 5.580 45.245 1.00 51.88 237 ILE A CA 1
ATOM 1842 C C . ILE A 1 237 ? -28.044 5.857 46.418 1.00 51.88 237 ILE A C 1
ATOM 1844 O O . ILE A 1 237 ? -28.225 5.230 47.468 1.00 51.88 237 ILE A O 1
ATOM 1848 N N . PRO A 1 238 ? -27.008 6.695 46.255 1.00 51.72 238 PRO A N 1
ATOM 1849 C CA . PRO A 1 238 ? -26.142 7.017 47.369 1.00 51.72 238 PRO A CA 1
ATOM 1850 C C . PRO A 1 238 ? -27.037 7.507 48.505 1.00 51.72 238 PRO A C 1
ATOM 1852 O O . PRO A 1 238 ? -27.741 8.499 48.331 1.00 51.72 238 PRO A O 1
ATOM 1855 N N . GLU A 1 239 ? -27.051 6.803 49.642 1.00 52.19 239 GLU A N 1
ATOM 1856 C CA . GLU A 1 239 ? -27.514 7.424 50.885 1.00 52.19 239 GLU A CA 1
ATOM 1857 C C . GLU A 1 239 ? -26.810 8.773 50.991 1.00 52.19 239 GLU A C 1
ATOM 1859 O O . GLU A 1 239 ? -25.627 8.855 50.622 1.00 52.19 239 GLU A O 1
ATOM 1864 N N . ASP A 1 240 ? -27.536 9.794 51.454 1.00 53.28 240 ASP A N 1
ATOM 1865 C CA . ASP A 1 240 ? -27.012 11.145 51.618 1.00 53.28 240 ASP A CA 1
ATOM 1866 C C . ASP A 1 240 ? -25.580 11.075 52.136 1.00 53.28 240 ASP A C 1
ATOM 1868 O O . ASP A 1 240 ? -25.301 10.477 53.181 1.00 53.28 240 ASP A O 1
ATOM 1872 N N . PHE A 1 241 ? -24.643 11.605 51.349 1.00 59.78 241 PHE A N 1
ATOM 1873 C CA . PHE A 1 241 ? -23.247 11.534 51.723 1.00 59.78 241 PHE A CA 1
ATOM 1874 C C . PHE A 1 241 ? -23.061 12.313 53.025 1.00 59.78 241 PHE A C 1
ATOM 1876 O O . PHE A 1 241 ? -23.111 13.545 53.039 1.00 59.78 241 PHE A O 1
ATOM 1883 N N . ALA A 1 242 ? -22.846 11.589 54.121 1.00 61.41 242 ALA A N 1
ATOM 1884 C CA . ALA A 1 242 ? -22.630 12.209 55.412 1.00 61.41 242 ALA A CA 1
ATOM 1885 C C . ALA A 1 242 ? -21.377 13.106 55.355 1.00 61.41 242 ALA A C 1
ATOM 1887 O O . ALA A 1 242 ? -20.398 12.765 54.670 1.00 61.41 242 ALA A O 1
ATOM 1888 N N . PRO A 1 243 ? -21.363 14.239 56.078 1.00 66.94 243 PRO A N 1
ATOM 1889 C CA . PRO A 1 243 ? -20.149 15.019 56.273 1.00 66.94 243 PRO A CA 1
ATOM 1890 C C . PRO A 1 243 ? -18.983 14.126 56.716 1.00 66.94 243 PRO A C 1
ATOM 1892 O O . PRO A 1 243 ? -19.179 13.181 57.472 1.00 66.94 243 PRO A O 1
ATOM 1895 N N . GLN A 1 244 ? -17.773 14.424 56.238 1.00 70.94 244 GLN A N 1
ATOM 1896 C CA . GLN A 1 244 ? -16.562 13.615 56.436 1.00 70.94 244 GLN A CA 1
ATOM 1897 C C . GLN A 1 244 ? -16.549 12.243 55.738 1.00 70.94 244 GLN A C 1
ATOM 1899 O O . GLN A 1 244 ? -15.664 11.428 55.992 1.00 70.94 244 GLN A O 1
ATOM 1904 N N . THR A 1 245 ? -17.457 11.979 54.797 1.00 74.88 245 THR A N 1
ATOM 1905 C CA . THR A 1 245 ? -17.346 10.783 53.950 1.00 74.88 245 THR A CA 1
ATOM 1906 C C . THR A 1 245 ? -16.231 10.953 52.917 1.00 74.88 245 THR A C 1
ATOM 1908 O O . THR A 1 245 ? -16.163 11.966 52.215 1.00 74.88 245 THR A O 1
ATOM 1911 N N . LYS A 1 246 ? -15.376 9.931 52.788 1.00 79.25 246 LYS A N 1
ATOM 1912 C CA . LYS A 1 246 ? -14.363 9.846 51.731 1.00 79.25 246 LYS A CA 1
ATOM 1913 C C . LYS A 1 246 ? -15.020 9.478 50.402 1.00 79.25 246 LYS A C 1
ATOM 1915 O O . LYS A 1 246 ? -15.749 8.489 50.302 1.00 79.25 246 LYS A O 1
ATOM 1920 N N . VAL A 1 247 ? -14.720 10.242 49.362 1.00 79.75 247 VAL A N 1
ATOM 1921 C CA . VAL A 1 247 ? -15.283 10.096 48.016 1.00 79.75 247 VAL A CA 1
ATOM 1922 C C . VAL A 1 247 ? -14.195 10.135 46.945 1.00 79.75 247 VAL A C 1
ATOM 1924 O O . VAL A 1 247 ? -13.051 10.519 47.197 1.00 79.75 247 VAL A O 1
ATOM 1927 N N . LEU A 1 248 ? -14.543 9.705 45.737 1.00 79.44 248 LEU A N 1
ATOM 1928 C CA . LEU A 1 248 ? -13.755 9.909 44.530 1.00 79.44 248 LEU A CA 1
ATOM 1929 C C . LEU A 1 248 ? -14.471 10.909 43.632 1.00 79.44 248 LEU A C 1
ATOM 1931 O O . LEU A 1 248 ? -15.639 10.743 43.293 1.00 79.44 248 LEU A O 1
ATOM 1935 N N . VAL A 1 249 ? -13.741 11.931 43.207 1.00 82.75 249 VAL A N 1
ATOM 1936 C CA . VAL A 1 249 ? -14.219 12.926 42.255 1.00 82.75 249 VAL A CA 1
ATOM 1937 C C . VAL A 1 249 ? -13.696 12.584 40.863 1.00 82.75 249 VAL A C 1
ATOM 1939 O O . VAL A 1 249 ? -12.506 12.288 40.687 1.00 82.75 249 VAL A O 1
ATOM 1942 N N . TYR A 1 250 ? -14.594 12.567 39.875 1.00 83.31 250 TYR A N 1
ATOM 1943 C CA . TYR A 1 250 ? -14.345 12.091 38.505 1.00 83.31 250 TYR A CA 1
ATOM 1944 C C . TYR A 1 250 ? -13.721 10.683 38.458 1.00 83.31 250 TYR A C 1
ATOM 1946 O O . TYR A 1 250 ? -12.966 10.350 37.542 1.00 83.31 250 TYR A O 1
ATOM 1954 N N . GLY A 1 251 ? -13.966 9.893 39.506 1.00 75.88 251 GLY A N 1
ATOM 1955 C CA . GLY A 1 251 ? -13.400 8.570 39.742 1.00 75.88 251 GLY A CA 1
ATOM 1956 C C . GLY A 1 251 ? -11.880 8.470 39.841 1.00 75.88 251 GLY A C 1
ATOM 1957 O O . GLY A 1 251 ? -11.334 7.368 39.769 1.00 75.88 251 GLY A O 1
ATOM 1958 N N . LYS A 1 252 ? -11.169 9.593 40.002 1.00 80.62 252 LYS A N 1
ATOM 1959 C CA . LYS A 1 252 ? -9.694 9.613 40.025 1.00 80.62 252 LYS A CA 1
ATOM 1960 C C . LYS A 1 252 ? -9.078 10.444 41.148 1.00 80.62 252 LYS A C 1
ATOM 1962 O O . LYS A 1 252 ? -7.908 10.238 41.468 1.00 80.62 252 LYS A O 1
ATOM 1967 N N . HIS A 1 253 ? -9.841 11.354 41.750 1.00 85.88 253 HIS A N 1
ATOM 1968 C CA . HIS A 1 253 ? -9.349 12.248 42.793 1.00 85.88 253 HIS A CA 1
ATOM 1969 C C . HIS A 1 253 ? -9.985 11.914 44.143 1.00 85.88 253 HIS A C 1
ATOM 1971 O O . HIS A 1 253 ? -11.179 12.149 44.318 1.00 85.88 253 HIS A O 1
ATOM 1977 N N . PRO A 1 254 ? -9.222 11.376 45.105 1.00 87.06 254 PRO A N 1
ATOM 1978 C CA . PRO A 1 254 ? -9.710 11.190 46.463 1.00 87.06 254 PRO A CA 1
ATOM 1979 C C . PRO A 1 254 ? -10.027 12.542 47.106 1.00 87.06 254 PRO A C 1
ATOM 1981 O O . PRO A 1 254 ? -9.202 13.456 47.071 1.00 87.06 254 PRO A O 1
ATOM 1984 N N . ALA A 1 255 ? -11.205 12.659 47.703 1.00 85.75 255 ALA A N 1
ATOM 1985 C CA . ALA A 1 255 ? -11.644 13.849 48.414 1.00 85.75 255 ALA A CA 1
ATOM 1986 C C . ALA A 1 255 ? -12.486 13.473 49.640 1.00 85.75 255 ALA A C 1
ATOM 1988 O O . ALA A 1 255 ? -12.909 12.328 49.792 1.00 85.75 255 ALA A O 1
ATOM 1989 N N . MET A 1 256 ? -12.719 14.441 50.514 1.00 83.62 256 MET A N 1
ATOM 1990 C CA . MET A 1 256 ? -13.572 14.340 51.694 1.00 83.62 256 MET A CA 1
ATOM 1991 C C . MET A 1 256 ? -14.703 15.347 51.574 1.00 83.62 256 MET A C 1
ATOM 1993 O O . MET A 1 256 ? -14.474 16.482 51.164 1.00 83.62 256 MET A O 1
ATOM 1997 N N . ILE A 1 257 ? -15.915 14.960 51.946 1.00 79.62 257 ILE A N 1
ATOM 1998 C CA . ILE A 1 257 ? -17.042 15.895 51.955 1.00 79.62 257 ILE A CA 1
ATOM 1999 C C . ILE A 1 257 ? -16.950 16.786 53.189 1.00 79.62 257 ILE A C 1
ATOM 2001 O O . ILE A 1 257 ? -16.802 16.295 54.310 1.00 79.62 257 ILE A O 1
ATOM 2005 N N . VAL A 1 258 ? -17.045 18.096 52.980 1.00 80.06 258 VAL A N 1
ATOM 2006 C CA . VAL A 1 258 ? -16.931 19.108 54.034 1.00 80.06 258 VAL A CA 1
ATOM 2007 C C . VAL A 1 258 ? -18.194 19.955 54.109 1.00 80.06 258 VAL A C 1
ATOM 2009 O O . VAL A 1 258 ? -18.877 20.175 53.110 1.00 80.06 258 VAL A O 1
ATOM 2012 N N . VAL A 1 259 ? -18.518 20.427 55.312 1.00 66.69 259 VAL A N 1
ATOM 2013 C CA . VAL A 1 259 ? -19.648 21.335 55.534 1.00 66.69 259 VAL A CA 1
ATOM 2014 C C . VAL A 1 259 ? -19.188 22.752 55.198 1.00 66.69 259 VAL A C 1
ATOM 2016 O O . VAL A 1 259 ? -18.208 23.234 55.768 1.00 66.69 259 VAL A O 1
ATOM 2019 N N . SER A 1 260 ? -19.863 23.410 54.255 1.00 55.03 260 SER A N 1
ATOM 2020 C CA . SER A 1 260 ? -19.595 24.818 53.944 1.00 55.03 260 SER A CA 1
ATOM 2021 C C . SER A 1 260 ? -20.016 25.704 55.121 1.00 55.03 260 SER A C 1
ATOM 2023 O O . SER A 1 260 ? -21.083 25.494 55.697 1.00 55.03 260 SER A O 1
ATOM 2025 N N . LYS A 1 261 ? -19.198 26.707 55.468 1.00 47.81 261 LYS A N 1
ATOM 2026 C CA . LYS A 1 261 ? -19.432 27.608 56.614 1.00 47.81 261 LYS A CA 1
ATOM 2027 C C . LYS A 1 261 ? -20.709 28.458 56.496 1.00 47.81 261 LYS A C 1
ATOM 2029 O O . LYS A 1 261 ? -21.171 28.956 57.515 1.00 47.81 261 LYS A O 1
ATOM 2034 N N . ASP A 1 262 ? -21.316 28.550 55.313 1.00 47.16 262 ASP A N 1
ATOM 2035 C CA . ASP A 1 262 ? -22.469 29.429 55.067 1.00 47.16 262 ASP A CA 1
ATOM 2036 C C . ASP A 1 262 ? -23.850 28.761 55.224 1.00 47.16 262 ASP A C 1
ATOM 2038 O O . ASP A 1 262 ? -24.871 29.422 55.051 1.00 47.16 262 ASP A O 1
ATOM 2042 N N . THR A 1 263 ? -23.942 27.469 55.575 1.00 41.16 263 THR A N 1
ATOM 2043 C CA . THR A 1 263 ? -25.247 26.805 55.797 1.00 41.16 263 THR A CA 1
ATOM 2044 C C . THR A 1 263 ? -25.194 25.760 56.916 1.00 41.16 263 THR A C 1
ATOM 2046 O O . THR A 1 263 ? -24.464 24.777 56.850 1.00 41.16 263 THR A O 1
ATOM 2049 N N . ALA A 1 264 ? -26.016 25.939 57.957 1.00 39.44 264 ALA A N 1
ATOM 2050 C CA . ALA A 1 264 ? -26.075 25.083 59.151 1.00 39.44 264 ALA A CA 1
ATOM 2051 C C . ALA A 1 264 ? -26.795 23.728 58.946 1.00 39.44 264 ALA A C 1
ATOM 2053 O O . ALA A 1 264 ? -27.322 23.152 59.898 1.00 39.44 264 ALA A O 1
ATOM 2054 N N . LYS A 1 265 ? -26.849 23.206 57.715 1.00 36.06 265 LYS A N 1
ATOM 2055 C CA . LYS A 1 265 ? -27.397 21.880 57.400 1.00 36.06 265 LYS A CA 1
ATOM 2056 C C . LYS A 1 265 ? -26.692 21.295 56.169 1.00 36.06 265 LYS A C 1
ATOM 2058 O O . LYS A 1 265 ? -26.529 22.022 55.191 1.00 36.06 265 LYS A O 1
ATOM 2063 N N . PRO A 1 266 ? -26.356 19.993 56.143 1.00 37.25 266 PRO A N 1
ATOM 2064 C CA . PRO A 1 266 ? -26.093 19.304 54.888 1.00 37.25 266 PRO A CA 1
ATOM 2065 C C . PRO A 1 266 ? -27.452 19.126 54.207 1.00 37.25 266 PRO A C 1
ATOM 2067 O O . PRO A 1 266 ? -28.157 18.162 54.482 1.00 37.25 266 PRO A O 1
ATOM 2070 N N . PHE A 1 267 ? -27.906 20.105 53.427 1.00 41.16 267 PHE A N 1
ATOM 2071 C CA . PHE A 1 267 ? -29.198 19.997 52.757 1.00 41.16 267 PHE A CA 1
ATOM 2072 C C . PHE A 1 267 ? -29.062 20.171 51.256 1.00 41.16 267 PHE A C 1
ATOM 2074 O O . PHE A 1 267 ? -28.533 21.169 50.769 1.00 41.16 267 PHE A O 1
ATOM 2081 N N . LEU A 1 268 ? -29.626 19.183 50.557 1.00 41.06 268 LEU A N 1
ATOM 2082 C CA . LEU A 1 268 ? -30.291 19.336 49.275 1.00 41.06 268 LEU A CA 1
ATOM 2083 C C . LEU A 1 268 ? -30.919 20.738 49.175 1.00 41.06 268 LEU A C 1
ATOM 2085 O O . LEU A 1 268 ? -31.973 20.994 49.758 1.00 41.06 268 LEU A O 1
ATOM 2089 N N . SER A 1 269 ? -30.283 21.661 48.455 1.00 33.28 269 SER A N 1
ATOM 2090 C CA . SER A 1 269 ? -30.914 22.932 48.124 1.00 33.28 269 SER A CA 1
ATOM 2091 C C . SER A 1 269 ? -31.823 22.723 46.913 1.00 33.28 269 SER A C 1
ATOM 2093 O O . SER A 1 269 ? -31.389 22.705 45.765 1.00 33.28 269 SER A O 1
ATOM 2095 N N . HIS A 1 270 ? -33.127 22.600 47.160 1.00 38.94 270 HIS A N 1
ATOM 2096 C CA . HIS A 1 270 ? -34.114 23.061 46.187 1.00 38.94 270 HIS A CA 1
ATOM 2097 C C . HIS A 1 270 ? -34.113 24.594 46.240 1.00 38.94 270 HIS A C 1
ATOM 2099 O O . HIS A 1 270 ? -34.938 25.202 46.916 1.00 38.94 270 HIS A O 1
ATOM 2105 N N . GLN A 1 271 ? -33.155 25.239 45.568 1.00 30.47 271 GLN A N 1
ATOM 2106 C CA . GLN A 1 271 ? -33.346 26.638 45.197 1.00 30.47 271 GLN A CA 1
ATOM 2107 C C . GLN A 1 271 ? -34.166 26.689 43.912 1.00 30.47 271 GLN A C 1
ATOM 2109 O O . GLN A 1 271 ? -33.796 26.109 42.892 1.00 30.47 271 GLN A O 1
ATOM 2114 N N . LEU A 1 272 ? -35.309 27.367 44.017 1.00 35.84 272 LEU A N 1
ATOM 2115 C CA . LEU A 1 272 ? -36.248 27.687 42.952 1.00 35.84 272 LEU A CA 1
ATOM 2116 C C . LEU A 1 272 ? -35.545 28.399 41.789 1.00 35.84 272 LEU A C 1
ATOM 2118 O O . LEU A 1 272 ? -35.495 29.621 41.737 1.00 35.84 272 LEU A O 1
ATOM 2122 N N . THR A 1 273 ? -35.035 27.630 40.835 1.00 30.97 273 THR A N 1
ATOM 2123 C CA . THR A 1 273 ? -34.845 28.059 39.449 1.00 30.97 273 THR A CA 1
ATOM 2124 C C . THR A 1 273 ? -35.216 26.884 38.545 1.00 30.97 273 THR A C 1
ATOM 2126 O O . THR A 1 273 ? -35.109 25.720 38.925 1.00 30.97 273 THR A O 1
ATOM 2129 N N . SER A 1 274 ? -35.763 27.195 37.380 1.00 34.47 274 SER A N 1
ATOM 2130 C CA . SER A 1 274 ? -36.603 26.368 36.505 1.00 34.47 274 SER A CA 1
ATOM 2131 C C . SER A 1 274 ? -35.949 25.141 35.831 1.00 34.47 274 SER A C 1
ATOM 2133 O O . SER A 1 274 ? -36.425 24.711 34.783 1.00 34.47 274 SER A O 1
ATOM 2135 N N . HIS A 1 275 ? -34.926 24.510 36.425 1.00 32.72 275 HIS A N 1
ATOM 2136 C CA . HIS A 1 275 ? -34.367 23.231 35.961 1.00 32.72 275 HIS A CA 1
ATOM 2137 C C . HIS A 1 275 ? -33.935 22.311 37.134 1.00 32.72 275 HIS A C 1
ATOM 2139 O O . HIS A 1 275 ? -33.087 22.713 37.928 1.00 32.72 275 HIS A O 1
ATOM 2145 N N . PRO A 1 276 ? -34.432 21.057 37.258 1.00 36.19 276 PRO A N 1
ATOM 2146 C CA . PRO A 1 276 ? -34.221 20.208 38.449 1.00 36.19 276 PRO A CA 1
ATOM 2147 C C . PRO A 1 276 ? -32.824 19.568 38.632 1.00 36.19 276 PRO A C 1
ATOM 2149 O O . PRO A 1 276 ? -32.708 18.573 39.341 1.00 36.19 276 PRO A O 1
ATOM 2152 N N . SER A 1 277 ? -31.761 20.023 37.965 1.00 39.97 277 SER A N 1
ATOM 2153 C CA . SER A 1 277 ? -30.698 19.088 37.544 1.00 39.97 277 SER A CA 1
ATOM 2154 C C . SER A 1 277 ? -29.241 19.441 37.879 1.00 39.97 277 SER A C 1
ATOM 2156 O O . SER A 1 277 ? -28.352 19.074 37.109 1.00 39.97 277 SER A O 1
ATOM 2158 N N . ALA A 1 278 ? -28.931 20.088 39.007 1.00 46.41 278 ALA A N 1
ATOM 2159 C CA . ALA A 1 278 ? -27.522 20.242 39.408 1.00 46.41 278 ALA A CA 1
ATOM 2160 C C . ALA A 1 278 ? -27.288 20.279 40.928 1.00 46.41 278 ALA A C 1
ATOM 2162 O O . ALA A 1 278 ? -26.803 21.267 41.475 1.00 46.41 278 ALA A O 1
ATOM 2163 N N . MET A 1 279 ? -27.560 19.168 41.617 1.00 59.91 279 MET A N 1
ATOM 2164 C CA . MET A 1 279 ? -27.058 18.982 42.983 1.00 59.91 279 MET A CA 1
ATOM 2165 C C . MET A 1 279 ? -25.524 19.037 42.998 1.00 59.91 279 MET A C 1
ATOM 2167 O O . MET A 1 279 ? -24.880 18.408 42.150 1.00 59.91 279 MET A O 1
ATOM 2171 N N . SER A 1 280 ? -24.936 19.769 43.947 1.00 63.38 280 SER A N 1
ATOM 2172 C CA . SER A 1 280 ? -23.482 19.921 44.103 1.00 63.38 280 SER A CA 1
ATOM 2173 C C . SER A 1 280 ? -23.053 19.756 45.563 1.00 63.38 280 SER A C 1
ATOM 2175 O O . SER A 1 280 ? -23.796 20.116 46.469 1.00 63.38 280 SER A O 1
ATOM 2177 N N . LEU A 1 281 ? -21.860 19.200 45.780 1.00 70.81 281 LEU A N 1
ATOM 2178 C CA . LEU A 1 281 ? -21.247 18.921 47.080 1.00 70.81 281 LEU A CA 1
ATOM 2179 C C . LEU A 1 281 ? -19.961 19.731 47.239 1.00 70.81 281 LEU A C 1
ATOM 2181 O O . LEU A 1 281 ? -19.176 19.837 46.297 1.00 70.81 281 LEU A O 1
ATOM 2185 N N . ALA A 1 282 ? -19.722 20.249 48.442 1.00 79.19 282 ALA A N 1
ATOM 2186 C CA . ALA A 1 282 ? -18.428 20.807 48.805 1.00 79.19 282 ALA A CA 1
ATOM 2187 C C . ALA A 1 282 ? -17.468 19.666 49.172 1.00 79.19 282 ALA A C 1
ATOM 2189 O O . ALA A 1 282 ? -17.724 18.886 50.094 1.00 79.19 282 ALA A O 1
ATOM 2190 N N . VAL A 1 283 ? -16.365 19.561 48.434 1.00 81.19 283 VAL A N 1
ATOM 2191 C CA . VAL A 1 283 ? -15.349 18.523 48.630 1.00 81.19 283 VAL A CA 1
ATOM 2192 C C . VAL A 1 283 ? -13.975 19.138 48.868 1.00 81.19 283 VAL A C 1
ATOM 2194 O O . VAL A 1 283 ? -13.589 20.113 48.225 1.00 81.19 283 VAL A O 1
ATOM 2197 N N . GLN A 1 284 ? -13.225 18.531 49.780 1.00 86.44 284 GLN A N 1
ATOM 2198 C CA . GLN A 1 284 ? -11.831 18.829 50.074 1.00 86.44 284 GLN A CA 1
ATOM 2199 C C . GLN A 1 284 ? -10.955 17.729 49.475 1.00 86.44 284 GLN A C 1
ATOM 2201 O O . GLN A 1 284 ? -11.047 16.572 49.887 1.00 86.44 284 GLN A O 1
ATOM 2206 N N . TYR A 1 285 ? -10.109 18.056 48.500 1.00 86.25 285 TYR A N 1
ATOM 2207 C CA . TYR A 1 285 ? -9.222 17.070 47.883 1.00 86.25 285 TYR A CA 1
ATOM 2208 C C . TYR A 1 285 ? -8.135 16.605 48.861 1.00 86.25 285 TYR A C 1
ATOM 2210 O O . TYR A 1 285 ? -7.518 17.402 49.559 1.00 86.25 285 TYR A O 1
ATOM 2218 N N . LEU A 1 286 ? -7.884 15.295 48.892 1.00 80.44 286 LEU A N 1
ATOM 2219 C CA . LEU A 1 286 ? -6.910 14.669 49.796 1.00 80.44 286 LEU A CA 1
ATOM 2220 C C . LEU A 1 286 ? -5.465 14.739 49.289 1.00 80.44 286 LEU A C 1
ATOM 2222 O O . LEU A 1 286 ? -4.551 14.365 50.014 1.00 80.44 286 LEU A O 1
ATOM 2226 N N . SER A 1 287 ? -5.254 15.158 48.040 1.00 71.31 287 SER A N 1
ATOM 2227 C CA . SER A 1 287 ? -3.918 15.292 47.456 1.00 71.31 287 SER A CA 1
ATOM 2228 C C . SER A 1 287 ? -3.132 16.478 48.014 1.00 71.31 287 SER A C 1
ATOM 2230 O O . SER A 1 287 ? -1.912 16.450 47.911 1.00 71.31 287 SER A O 1
ATOM 2232 N N . ASP A 1 288 ? -3.806 17.485 48.588 1.00 61.81 288 ASP A N 1
ATOM 2233 C CA . ASP A 1 288 ? -3.147 18.636 49.217 1.00 61.81 288 ASP A CA 1
ATOM 2234 C C . ASP A 1 288 ? -4.050 19.316 50.278 1.00 61.81 288 ASP A C 1
ATOM 2236 O O . ASP A 1 288 ? -4.754 20.290 49.999 1.00 61.81 288 ASP A O 1
ATOM 2240 N N . PRO A 1 289 ? -4.122 18.770 51.505 1.00 57.41 289 PRO A N 1
ATOM 2241 C CA . PRO A 1 289 ? -5.100 19.190 52.510 1.00 57.41 289 PRO A CA 1
ATOM 2242 C C . PRO A 1 289 ? -4.852 20.586 53.109 1.00 57.41 289 PRO A C 1
ATOM 2244 O O . PRO A 1 289 ? -5.737 21.095 53.794 1.00 57.41 289 PRO A O 1
ATOM 2247 N N . ALA A 1 290 ? -3.685 21.203 52.881 1.00 58.31 290 ALA A N 1
ATOM 2248 C CA . ALA A 1 290 ? -3.287 22.452 53.540 1.00 58.31 290 ALA A CA 1
ATOM 2249 C C . ALA A 1 290 ? -3.472 23.722 52.683 1.00 58.31 290 ALA A C 1
ATOM 2251 O O . ALA A 1 290 ? -3.422 24.823 53.227 1.00 58.31 290 ALA A O 1
ATOM 2252 N N . THR A 1 291 ? -3.694 23.602 51.369 1.00 57.69 291 THR A N 1
ATOM 2253 C CA . THR A 1 291 ? -3.598 24.742 50.427 1.00 57.69 291 THR A CA 1
ATOM 2254 C C . THR A 1 291 ? -4.816 24.943 49.524 1.00 57.69 291 THR A C 1
ATOM 2256 O O . THR A 1 291 ? -4.974 26.031 48.970 1.00 57.69 291 THR A O 1
ATOM 2259 N N . THR A 1 292 ? -5.697 23.949 49.356 1.00 61.44 292 THR A N 1
ATOM 2260 C CA . THR A 1 292 ? -6.850 24.072 48.443 1.00 61.44 292 THR A CA 1
ATOM 2261 C C . THR A 1 292 ? -8.148 24.353 49.201 1.00 61.44 292 THR A C 1
ATOM 2263 O O . THR A 1 292 ? -8.491 23.585 50.098 1.00 61.44 292 THR A O 1
ATOM 2266 N N . PRO A 1 293 ? -8.911 25.410 48.864 1.00 70.69 293 PRO A N 1
ATOM 2267 C CA . PRO A 1 293 ? -10.227 25.624 49.453 1.00 70.69 293 PRO A CA 1
ATOM 2268 C C . PRO A 1 293 ? -11.223 24.535 49.006 1.00 70.69 293 PRO A C 1
ATOM 2270 O O . PRO A 1 293 ? -11.065 23.955 47.922 1.00 70.69 293 PRO A O 1
ATOM 2273 N N . PRO A 1 294 ? -12.283 24.276 49.796 1.00 76.50 294 PRO A N 1
ATOM 2274 C CA . PRO A 1 294 ? -13.357 23.369 49.413 1.00 76.50 294 PRO A CA 1
ATOM 2275 C C . PRO A 1 294 ? -13.928 23.737 48.043 1.00 76.50 294 PRO A C 1
ATOM 2277 O O . PRO A 1 294 ? -14.335 24.875 47.814 1.00 76.50 294 PRO A O 1
ATOM 2280 N N . THR A 1 295 ? -13.968 22.776 47.123 1.00 81.88 295 THR A N 1
ATOM 2281 C CA . THR A 1 295 ? -14.488 22.994 45.768 1.00 81.88 295 THR A CA 1
ATOM 2282 C C . THR A 1 295 ? -15.916 22.477 45.677 1.00 81.88 295 THR A C 1
ATOM 2284 O O . THR A 1 295 ? -16.207 21.373 46.140 1.00 81.88 295 THR A O 1
ATOM 2287 N N . LEU A 1 296 ? -16.810 23.244 45.050 1.00 80.19 296 LEU A N 1
ATOM 2288 C CA . LEU A 1 296 ? -18.157 22.774 44.740 1.00 80.19 296 LEU A CA 1
ATOM 2289 C C . LEU A 1 296 ? -18.113 21.867 43.503 1.00 80.19 296 LEU A C 1
ATOM 2291 O O . LEU A 1 296 ? -17.675 22.284 42.431 1.00 80.19 296 LEU A O 1
ATOM 2295 N N . VAL A 1 297 ? -18.572 20.627 43.635 1.00 75.38 297 VAL A N 1
ATOM 2296 C CA . VAL A 1 297 ? -18.583 19.649 42.544 1.00 75.38 297 VAL A CA 1
ATOM 2297 C C . VAL A 1 297 ? -19.970 19.045 42.414 1.00 75.38 297 VAL A C 1
ATOM 2299 O O . VAL A 1 297 ? -20.561 18.614 43.398 1.00 75.38 297 VAL A O 1
ATOM 2302 N N . SER A 1 298 ? -20.491 18.971 41.190 1.00 76.06 298 SER A N 1
ATOM 2303 C CA . SER A 1 298 ? -21.787 18.338 40.944 1.00 76.06 298 SER A CA 1
ATOM 2304 C C . SER A 1 298 ? -21.789 16.869 41.389 1.00 76.06 298 SER A C 1
ATOM 2306 O O . SER A 1 298 ? -20.873 16.120 41.049 1.00 76.06 298 SER A O 1
ATOM 2308 N N . VAL A 1 299 ? -22.847 16.445 42.091 1.00 68.06 299 VAL A N 1
ATOM 2309 C CA . VAL A 1 299 ? -23.022 15.086 42.644 1.00 68.06 299 VAL A CA 1
ATOM 2310 C C . VAL A 1 299 ? -22.831 14.005 41.579 1.00 68.06 299 VAL A C 1
ATOM 2312 O O . VAL A 1 299 ? -22.275 12.954 41.870 1.00 68.06 299 VAL A O 1
ATOM 2315 N N . LYS A 1 300 ? -23.182 14.280 40.314 1.00 68.62 300 LYS A N 1
ATOM 2316 C CA . LYS A 1 300 ? -22.979 13.350 39.184 1.00 68.62 300 LYS A CA 1
ATOM 2317 C C . LYS A 1 300 ? -21.518 12.944 38.942 1.00 68.62 300 LYS A C 1
ATOM 2319 O O . LYS A 1 300 ? -21.266 11.990 38.215 1.00 68.62 300 LYS A O 1
ATOM 2324 N N . TYR A 1 301 ? -20.562 13.698 39.480 1.00 78.19 301 TYR A N 1
ATOM 2325 C CA . TYR A 1 301 ? -19.129 13.437 39.353 1.00 78.19 301 TYR A CA 1
ATOM 2326 C C . TYR A 1 301 ? -18.499 12.932 40.655 1.00 78.19 301 TYR A C 1
ATOM 2328 O O . TYR A 1 301 ? -17.275 12.811 40.720 1.00 78.19 301 TYR A O 1
ATOM 2336 N N . VAL A 1 302 ? -19.308 12.659 41.679 1.00 74.50 302 VAL A N 1
ATOM 2337 C CA . VAL A 1 302 ? -18.867 12.210 42.999 1.00 74.50 302 VAL A CA 1
ATOM 2338 C C . VAL A 1 302 ? -19.350 10.779 43.214 1.00 74.50 302 VAL A C 1
ATOM 2340 O O . VAL A 1 302 ? -20.541 10.497 43.146 1.00 74.50 302 VAL A O 1
ATOM 2343 N N . GLU A 1 303 ? -18.422 9.868 43.488 1.00 76.69 303 GLU A N 1
ATOM 2344 C CA . GLU A 1 303 ? -18.717 8.468 43.802 1.00 76.69 303 GLU A CA 1
ATOM 2345 C C . GLU A 1 303 ? -18.102 8.073 45.154 1.00 76.69 303 GLU A C 1
ATOM 2347 O O . GLU A 1 303 ? -17.165 8.714 45.637 1.00 76.69 303 GLU A O 1
ATOM 2352 N N . ARG A 1 304 ? -18.624 7.024 45.805 1.00 71.88 304 ARG A N 1
ATOM 2353 C CA . ARG A 1 304 ? -18.059 6.541 47.079 1.00 71.88 304 ARG A CA 1
ATOM 2354 C C . ARG A 1 304 ? -16.606 6.116 46.882 1.00 71.88 304 ARG A C 1
ATOM 2356 O O . ARG A 1 304 ? -16.252 5.504 45.873 1.00 71.88 304 ARG A O 1
ATOM 2363 N N . PHE A 1 305 ? -15.758 6.423 47.862 1.00 74.44 305 PHE A N 1
ATOM 2364 C CA . PHE A 1 305 ? -14.355 6.057 47.767 1.00 74.44 305 PHE A CA 1
ATOM 2365 C C . PHE A 1 305 ? -14.183 4.538 47.742 1.00 74.44 305 PHE A C 1
ATOM 2367 O O . PHE A 1 305 ? -14.605 3.829 48.651 1.00 74.44 305 PHE A O 1
ATOM 2374 N N . SER A 1 306 ? -13.519 4.048 46.699 1.00 76.38 306 SER A N 1
ATOM 2375 C CA . SER A 1 306 ? -13.116 2.654 46.572 1.00 76.38 306 SER A CA 1
ATOM 2376 C C . SER A 1 306 ? -11.705 2.595 46.019 1.00 76.38 306 SER A C 1
ATOM 2378 O O . SER A 1 306 ? -11.439 3.071 44.914 1.00 76.38 306 SER A O 1
ATOM 2380 N N . GLU A 1 307 ? -10.793 1.977 46.766 1.00 71.06 307 GLU A N 1
ATOM 2381 C CA . GLU A 1 307 ? -9.407 1.805 46.319 1.00 71.06 307 GLU A CA 1
ATOM 2382 C C . GLU A 1 307 ? -9.325 1.011 45.014 1.00 71.06 307 GLU A C 1
ATOM 2384 O O . GLU A 1 307 ? -8.525 1.339 44.140 1.00 71.06 307 GLU A O 1
ATOM 2389 N N . LYS A 1 308 ? -10.216 0.027 44.834 1.00 69.12 308 LYS A N 1
ATOM 2390 C CA . LYS A 1 308 ? -10.305 -0.769 43.602 1.00 69.12 308 LYS A CA 1
ATOM 2391 C C . LYS A 1 308 ? -10.698 0.092 42.400 1.00 69.12 308 LYS A C 1
ATOM 2393 O O . LYS A 1 308 ? -10.100 -0.044 41.335 1.00 69.12 308 LYS A O 1
ATOM 2398 N N . VAL A 1 309 ? -11.672 0.990 42.569 1.00 68.25 309 VAL A N 1
ATOM 2399 C CA . VAL A 1 309 ? -12.137 1.892 41.499 1.00 68.25 309 VAL A CA 1
ATOM 2400 C C . VAL A 1 309 ? -11.072 2.938 41.171 1.00 68.25 309 VAL A C 1
ATOM 2402 O O . VAL A 1 309 ? -10.753 3.136 39.999 1.00 68.25 309 VAL A O 1
ATOM 2405 N N . LEU A 1 310 ? -10.446 3.533 42.191 1.00 75.56 310 LEU A N 1
ATOM 2406 C CA . LEU A 1 310 ? -9.334 4.468 42.022 1.00 75.56 310 LEU A CA 1
ATOM 2407 C C . LEU A 1 310 ? -8.165 3.827 41.261 1.00 75.56 310 LEU A C 1
ATOM 2409 O O . LEU A 1 310 ? -7.653 4.414 40.306 1.00 75.56 310 LEU A O 1
ATOM 2413 N N . ALA A 1 311 ? -7.753 2.621 41.661 1.00 70.88 311 ALA A N 1
ATOM 2414 C CA . ALA A 1 311 ? -6.685 1.882 40.997 1.00 70.88 311 ALA A CA 1
ATOM 2415 C C . ALA A 1 311 ? -7.047 1.570 39.536 1.00 70.88 311 ALA A C 1
ATOM 2417 O O . ALA A 1 311 ? -6.264 1.865 38.631 1.00 70.88 311 ALA A O 1
ATOM 2418 N N . ALA A 1 312 ? -8.258 1.061 39.284 1.00 68.88 312 ALA A N 1
ATOM 2419 C CA . ALA A 1 312 ? -8.734 0.759 37.937 1.00 68.88 312 ALA A CA 1
ATOM 2420 C C . ALA A 1 312 ? -8.765 2.004 37.033 1.00 68.88 312 ALA A C 1
ATOM 2422 O O . ALA A 1 312 ? -8.305 1.956 35.889 1.00 68.88 312 ALA A O 1
ATOM 2423 N N . ASN A 1 313 ? -9.249 3.140 37.540 1.00 74.06 313 ASN A N 1
ATOM 2424 C CA . ASN A 1 313 ? -9.309 4.387 36.781 1.00 74.06 313 ASN A CA 1
ATOM 2425 C C . ASN A 1 313 ? -7.919 4.990 36.528 1.00 74.06 313 ASN A C 1
ATOM 2427 O O . ASN A 1 313 ? -7.683 5.505 35.433 1.00 74.06 313 ASN A O 1
ATOM 2431 N N . ARG A 1 314 ? -6.970 4.866 37.468 1.00 80.62 314 ARG A N 1
ATOM 2432 C CA . ARG A 1 314 ? -5.563 5.255 37.254 1.00 80.62 314 ARG A CA 1
ATOM 2433 C C . ARG A 1 314 ? -4.903 4.423 36.157 1.00 80.62 314 ARG A C 1
ATOM 2435 O O . ARG A 1 314 ? -4.324 4.993 35.234 1.00 80.62 314 ARG A O 1
ATOM 2442 N N . ILE A 1 315 ? -5.064 3.099 36.205 1.00 76.62 315 ILE A N 1
ATOM 2443 C CA . ILE A 1 315 ? -4.564 2.180 35.170 1.00 76.62 315 ILE A CA 1
ATOM 2444 C C . ILE A 1 315 ? -5.166 2.542 33.806 1.00 76.62 315 ILE A C 1
ATOM 2446 O O . ILE A 1 315 ? -4.443 2.707 32.824 1.00 76.62 315 ILE A O 1
ATOM 2450 N N . LYS A 1 316 ? -6.487 2.752 33.746 1.00 75.25 316 LYS A N 1
ATOM 2451 C CA . LYS A 1 316 ? -7.200 3.140 32.521 1.00 75.25 316 LYS A CA 1
ATOM 2452 C C . LYS A 1 316 ? -6.725 4.483 31.966 1.00 75.25 316 LYS A C 1
ATOM 2454 O O . LYS A 1 316 ? -6.614 4.631 30.751 1.00 75.25 316 LYS A O 1
ATOM 2459 N N . CYS A 1 317 ? -6.455 5.460 32.830 1.00 77.44 317 CYS A N 1
ATOM 2460 C CA . CYS A 1 317 ? -5.937 6.765 32.429 1.00 77.44 317 CYS A CA 1
ATOM 2461 C C . CYS A 1 317 ? -4.522 6.646 31.847 1.00 77.44 317 CYS A C 1
ATOM 2463 O O . CYS A 1 317 ? -4.267 7.192 30.777 1.00 77.44 317 CYS A O 1
ATOM 2465 N N . CYS A 1 318 ? -3.645 5.872 32.494 1.00 76.12 318 CYS A N 1
ATOM 2466 C CA . CYS A 1 318 ? -2.292 5.603 32.009 1.00 76.12 318 CYS A CA 1
ATOM 2467 C C . CYS A 1 318 ? -2.310 4.911 30.634 1.00 76.12 318 CYS A C 1
ATOM 2469 O O . CYS A 1 318 ? -1.673 5.379 29.693 1.00 76.12 318 CYS A O 1
ATOM 2471 N N . LEU A 1 319 ? -3.136 3.870 30.472 1.00 77.50 319 LEU A N 1
ATOM 2472 C CA . LEU A 1 319 ? -3.342 3.187 29.189 1.00 77.50 319 LEU A CA 1
ATOM 2473 C C . LEU A 1 319 ? -3.846 4.130 28.093 1.00 77.50 319 LEU A C 1
ATOM 2475 O O . LEU A 1 319 ? -3.330 4.111 26.979 1.00 77.50 319 LEU A O 1
ATOM 2479 N N . ARG A 1 320 ? -4.844 4.970 28.392 1.00 77.62 320 ARG A N 1
ATOM 2480 C CA . ARG A 1 320 ? -5.372 5.953 27.432 1.00 77.62 320 ARG A CA 1
ATOM 2481 C C . ARG A 1 320 ? -4.313 6.963 27.011 1.00 77.62 320 ARG A C 1
ATOM 2483 O O . ARG A 1 320 ? -4.209 7.245 25.825 1.00 77.62 320 ARG A O 1
ATOM 2490 N N . MET A 1 321 ? -3.532 7.468 27.962 1.00 80.62 321 MET A N 1
ATOM 2491 C CA . MET A 1 321 ? -2.436 8.394 27.688 1.00 80.62 321 MET A CA 1
ATOM 2492 C C . MET A 1 321 ? -1.371 7.737 26.807 1.00 80.62 321 MET A C 1
ATOM 2494 O O . MET A 1 321 ? -0.960 8.323 25.813 1.00 80.62 321 MET A O 1
ATOM 2498 N N . HIS A 1 322 ? -0.990 6.493 27.108 1.00 80.88 322 HIS A N 1
ATOM 2499 C CA . HIS A 1 322 ? -0.047 5.734 26.292 1.00 80.88 322 HIS A CA 1
ATOM 2500 C C . HIS A 1 322 ? -0.561 5.515 24.859 1.00 80.88 322 HIS A C 1
ATOM 2502 O O . HIS A 1 322 ? 0.169 5.744 23.897 1.00 80.88 322 HIS A O 1
ATOM 2508 N N . LEU A 1 323 ? -1.827 5.116 24.695 1.00 78.44 323 LEU A N 1
ATOM 2509 C CA . LEU A 1 323 ? -2.442 4.932 23.375 1.00 78.44 323 LEU A CA 1
ATOM 2510 C C . LEU A 1 323 ? -2.538 6.249 22.592 1.00 78.44 323 LEU A C 1
ATOM 2512 O O . LEU A 1 323 ? -2.210 6.273 21.408 1.00 78.44 323 LEU A O 1
ATOM 2516 N N . ALA A 1 324 ? -2.945 7.339 23.247 1.00 80.19 324 ALA A N 1
ATOM 2517 C CA . ALA A 1 324 ? -3.008 8.663 22.635 1.00 80.19 324 ALA A CA 1
ATOM 2518 C C . ALA A 1 324 ? -1.618 9.151 22.203 1.00 80.19 324 ALA A C 1
ATOM 2520 O O . ALA A 1 324 ? -1.462 9.641 21.091 1.00 80.19 324 ALA A O 1
ATOM 2521 N N . TYR A 1 325 ? -0.598 8.946 23.039 1.00 83.94 325 TYR A N 1
ATOM 2522 C CA . TYR A 1 325 ? 0.783 9.289 22.712 1.00 83.94 325 TYR A CA 1
ATOM 2523 C C . TYR A 1 325 ? 1.317 8.479 21.522 1.00 83.94 325 TYR A C 1
ATOM 2525 O O . TYR A 1 325 ? 1.970 9.034 20.642 1.00 83.94 325 TYR A O 1
ATOM 2533 N N . ARG A 1 326 ? 0.996 7.179 21.441 1.00 77.56 326 ARG A N 1
ATOM 2534 C CA . ARG A 1 326 ? 1.341 6.350 20.275 1.00 77.56 326 ARG A CA 1
ATOM 2535 C C . ARG A 1 326 ? 0.687 6.853 18.988 1.00 77.56 326 ARG A C 1
ATOM 2537 O O . ARG A 1 326 ? 1.369 6.926 17.972 1.00 77.56 326 ARG A O 1
ATOM 2544 N N . LEU A 1 327 ? -0.601 7.201 19.034 1.00 77.75 327 LEU A N 1
ATOM 2545 C CA . LEU A 1 327 ? -1.312 7.779 17.888 1.00 77.75 327 LEU A CA 1
ATOM 2546 C C . LEU A 1 327 ? -0.703 9.118 17.471 1.00 77.75 327 LEU A C 1
ATOM 2548 O O . LEU A 1 327 ? -0.428 9.319 16.295 1.00 77.75 327 LEU A O 1
ATOM 2552 N N . PHE A 1 328 ? -0.436 10.000 18.436 1.00 87.50 328 PHE A N 1
ATOM 2553 C CA . PHE A 1 328 ? 0.216 11.280 18.185 1.00 87.50 328 PHE A CA 1
ATOM 2554 C C . PHE A 1 328 ? 1.580 11.101 17.511 1.00 87.50 328 PHE A C 1
ATOM 2556 O O . PHE A 1 328 ? 1.836 11.741 16.499 1.00 87.50 328 PHE A O 1
ATOM 2563 N N . ARG A 1 329 ? 2.433 10.193 18.010 1.00 81.25 329 ARG A N 1
ATOM 2564 C CA . ARG A 1 329 ? 3.730 9.910 17.375 1.00 81.25 329 ARG A CA 1
ATOM 2565 C C . ARG A 1 329 ? 3.586 9.375 15.958 1.00 81.25 329 ARG A C 1
ATOM 2567 O O . ARG A 1 329 ? 4.353 9.788 15.103 1.00 81.25 329 ARG A O 1
ATOM 2574 N N . ALA A 1 330 ? 2.630 8.480 15.712 1.00 70.06 330 ALA A N 1
ATOM 2575 C CA . ALA A 1 330 ? 2.392 7.953 14.372 1.00 70.06 330 ALA A CA 1
ATOM 2576 C C . ALA A 1 330 ? 1.992 9.070 13.396 1.00 70.06 330 ALA A C 1
ATOM 2578 O O . ALA A 1 330 ? 2.575 9.170 12.324 1.00 70.06 330 ALA A O 1
ATOM 2579 N N . LEU A 1 331 ? 1.064 9.945 13.798 1.00 74.44 331 LEU A N 1
ATOM 2580 C CA . LEU A 1 331 ? 0.640 11.090 12.988 1.00 74.44 331 LEU A CA 1
ATOM 2581 C C . LEU A 1 331 ? 1.768 12.102 12.777 1.00 74.44 331 LEU A C 1
ATOM 2583 O O . LEU A 1 331 ? 1.943 12.591 11.667 1.00 74.44 331 LEU A O 1
ATOM 2587 N N . LEU A 1 332 ? 2.543 12.395 13.824 1.00 82.38 332 LEU A N 1
ATOM 2588 C CA . LEU A 1 332 ? 3.684 13.301 13.741 1.00 82.38 332 LEU A CA 1
ATOM 2589 C C . LEU A 1 332 ? 4.743 12.757 12.781 1.00 82.38 332 LEU A C 1
ATOM 2591 O O . LEU A 1 332 ? 5.150 13.472 11.880 1.00 82.38 332 LEU A O 1
ATOM 2595 N N . HIS A 1 333 ? 5.158 11.498 12.950 1.00 74.12 333 HIS A N 1
ATOM 2596 C CA . HIS A 1 333 ? 6.145 10.876 12.069 1.00 74.12 333 HIS A CA 1
ATOM 2597 C C . HIS A 1 333 ? 5.649 10.828 10.623 1.00 74.12 333 HIS A C 1
ATOM 2599 O O . HIS A 1 333 ? 6.414 11.164 9.732 1.00 74.12 333 HIS A O 1
ATOM 2605 N N . PHE A 1 334 ? 4.381 10.462 10.400 1.00 68.69 334 PHE A N 1
ATOM 2606 C CA . PHE A 1 334 ? 3.790 10.456 9.064 1.00 68.69 334 PHE A CA 1
ATOM 2607 C C . PHE A 1 334 ? 3.845 11.851 8.434 1.00 68.69 334 PHE A C 1
ATOM 2609 O O . PHE A 1 334 ? 4.368 12.005 7.343 1.00 68.69 334 PHE A O 1
ATOM 2616 N N . HIS A 1 335 ? 3.405 12.886 9.156 1.00 71.00 335 HIS A N 1
ATOM 2617 C CA . HIS A 1 335 ? 3.418 14.253 8.639 1.00 71.00 335 HIS A CA 1
ATOM 2618 C C . HIS A 1 335 ? 4.835 14.787 8.390 1.00 71.00 335 HIS A C 1
ATOM 2620 O O . HIS A 1 335 ? 5.075 15.445 7.384 1.00 71.00 335 HIS A O 1
ATOM 2626 N N . THR A 1 336 ? 5.782 14.502 9.290 1.00 73.69 336 THR A N 1
ATOM 2627 C CA . THR A 1 336 ? 7.189 14.874 9.101 1.00 73.69 336 THR A CA 1
ATOM 2628 C C . THR A 1 336 ? 7.796 14.157 7.900 1.00 73.69 336 THR A C 1
ATOM 2630 O O . THR A 1 336 ? 8.502 14.800 7.134 1.00 73.69 336 THR A O 1
ATOM 2633 N N . TRP A 1 337 ? 7.506 12.867 7.715 1.00 69.31 337 TRP A N 1
ATOM 2634 C CA . TRP A 1 337 ? 7.972 12.101 6.560 1.00 69.31 337 TRP A CA 1
ATOM 2635 C C . TRP A 1 337 ? 7.413 12.667 5.257 1.00 69.31 337 TRP A C 1
ATOM 2637 O O . TRP A 1 337 ? 8.192 13.027 4.387 1.00 69.31 337 TRP A O 1
ATOM 2647 N N . THR A 1 338 ? 6.093 12.866 5.166 1.00 68.75 338 THR A N 1
ATOM 2648 C CA . THR A 1 338 ? 5.457 13.481 3.990 1.00 68.75 338 THR A CA 1
ATOM 2649 C C . THR A 1 338 ? 6.065 14.843 3.664 1.00 68.75 338 THR A C 1
ATOM 2651 O O . THR A 1 338 ? 6.320 15.137 2.508 1.00 68.75 338 THR A O 1
ATOM 2654 N N . LEU A 1 339 ? 6.345 15.676 4.673 1.00 72.94 339 LEU A N 1
ATOM 2655 C CA . LEU A 1 339 ? 6.981 16.973 4.442 1.00 72.94 339 LEU A CA 1
ATOM 2656 C C . LEU A 1 339 ? 8.408 16.836 3.889 1.00 72.94 339 LEU A C 1
ATOM 2658 O O . LEU A 1 339 ? 8.796 17.621 3.028 1.00 72.94 339 LEU A O 1
ATOM 2662 N N . LEU A 1 340 ? 9.198 15.893 4.409 1.00 71.06 340 LEU A N 1
ATOM 2663 C CA . LEU A 1 340 ? 10.564 15.654 3.938 1.00 71.06 340 LEU A CA 1
ATOM 2664 C C . LEU A 1 340 ? 10.574 15.116 2.504 1.00 71.06 340 LEU A C 1
ATOM 2666 O O . LEU A 1 340 ? 11.339 15.639 1.697 1.00 71.06 340 LEU A O 1
ATOM 2670 N N . GLU A 1 341 ? 9.696 14.161 2.192 1.00 68.19 341 GLU A N 1
ATOM 2671 C CA . GLU A 1 341 ? 9.517 13.630 0.834 1.00 68.19 341 GLU A CA 1
ATOM 2672 C C . GLU A 1 341 ? 9.117 14.734 -0.142 1.00 68.19 341 GLU A C 1
ATOM 2674 O O . GLU A 1 341 ? 9.858 15.018 -1.078 1.00 68.19 341 GLU A O 1
ATOM 2679 N N . SER A 1 342 ? 8.057 15.497 0.148 1.00 71.12 342 SER A N 1
ATOM 2680 C CA . SER A 1 342 ? 7.633 16.585 -0.742 1.00 71.12 342 SER A CA 1
ATOM 2681 C C . SER A 1 342 ? 8.714 17.654 -0.943 1.00 71.12 342 SER A C 1
ATOM 2683 O O . SER A 1 342 ? 8.828 18.246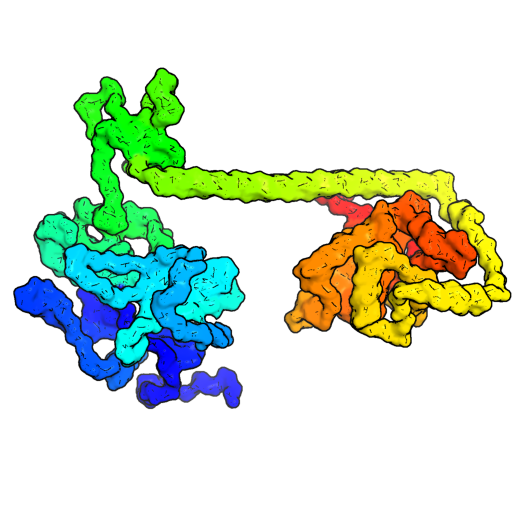 -2.016 1.00 71.12 342 SER A O 1
ATOM 2685 N N . LEU A 1 343 ? 9.543 17.936 0.070 1.00 72.19 343 LEU A N 1
ATOM 2686 C CA . LEU A 1 343 ? 10.684 18.845 -0.094 1.00 72.19 343 LEU A CA 1
ATOM 2687 C C . LEU A 1 343 ? 11.755 18.254 -1.019 1.00 72.19 343 LEU A C 1
ATOM 2689 O O . LEU A 1 343 ? 12.348 18.989 -1.814 1.00 72.19 343 LEU A O 1
ATOM 2693 N N . GLN A 1 344 ? 12.012 16.954 -0.911 1.00 69.81 344 GLN A N 1
ATOM 2694 C CA . GLN A 1 344 ? 12.967 16.228 -1.738 1.00 69.81 344 GLN A CA 1
ATOM 2695 C C . GLN A 1 344 ? 12.482 16.109 -3.193 1.00 69.81 344 GLN A C 1
ATOM 2697 O O . GLN A 1 344 ? 13.252 16.385 -4.119 1.00 69.81 344 GLN A O 1
ATOM 2702 N N . GLU A 1 345 ? 11.206 15.805 -3.415 1.00 69.12 345 GLU A N 1
ATOM 2703 C CA . GLU A 1 345 ? 10.541 15.830 -4.725 1.00 69.12 345 GLU A CA 1
ATOM 2704 C C . GLU A 1 345 ? 10.627 17.225 -5.355 1.00 69.12 345 GLU A C 1
ATOM 2706 O O . GLU A 1 345 ? 11.108 17.383 -6.477 1.00 69.12 345 GLU A O 1
ATOM 2711 N N . GLN A 1 346 ? 10.298 18.286 -4.607 1.00 72.00 346 GLN A N 1
ATOM 2712 C CA . GLN A 1 346 ? 10.409 19.662 -5.103 1.00 72.00 346 GLN A CA 1
ATOM 2713 C C . GLN A 1 346 ? 11.841 20.048 -5.489 1.00 72.00 346 GLN A C 1
ATOM 2715 O O . GLN A 1 346 ? 12.049 20.794 -6.452 1.00 72.00 346 GLN A O 1
ATOM 2720 N N . GLN A 1 347 ? 12.845 19.584 -4.740 1.00 71.00 347 GLN A N 1
ATOM 2721 C CA . GLN A 1 347 ? 14.248 19.765 -5.120 1.00 71.00 347 GLN A CA 1
ATOM 2722 C C . GLN A 1 347 ? 14.572 19.013 -6.410 1.00 71.00 347 GLN A C 1
ATOM 2724 O O . GLN A 1 347 ? 15.261 19.555 -7.270 1.00 71.00 347 GLN A O 1
ATOM 2729 N N . THR A 1 348 ? 14.022 17.817 -6.576 1.00 66.88 348 THR A N 1
ATOM 2730 C CA . THR A 1 348 ? 14.207 16.969 -7.757 1.00 66.88 348 THR A CA 1
ATOM 2731 C C . THR A 1 348 ? 13.615 17.616 -8.997 1.00 66.88 348 THR A C 1
ATOM 2733 O O . THR A 1 348 ? 14.332 17.824 -9.971 1.00 66.88 348 THR A O 1
ATOM 2736 N N . VAL A 1 349 ? 12.372 18.094 -8.924 1.00 67.62 349 VAL A N 1
ATOM 2737 C CA . VAL A 1 349 ? 11.732 18.873 -9.995 1.00 67.62 349 VAL A CA 1
ATOM 2738 C C . VAL A 1 349 ? 12.567 20.105 -10.358 1.00 67.62 349 VAL A C 1
ATOM 2740 O O . VAL A 1 349 ? 12.728 20.427 -11.536 1.00 67.62 349 VAL A O 1
ATOM 2743 N N . LYS A 1 350 ? 13.132 20.815 -9.369 1.00 69.12 350 LYS A N 1
ATOM 2744 C CA . LYS A 1 350 ? 14.020 21.964 -9.626 1.00 69.12 350 LYS A CA 1
ATOM 2745 C C . LYS A 1 350 ? 15.313 21.548 -10.323 1.00 69.12 350 LYS A C 1
ATOM 2747 O O . LYS A 1 350 ? 15.714 22.229 -11.262 1.00 69.12 350 LYS A O 1
ATOM 2752 N N . ILE A 1 351 ? 15.944 20.457 -9.893 1.00 69.19 351 ILE A N 1
ATOM 2753 C CA . ILE A 1 351 ? 17.151 19.907 -10.524 1.00 69.19 351 ILE A CA 1
ATOM 2754 C C . ILE A 1 351 ? 16.847 19.523 -11.974 1.00 69.19 351 ILE A C 1
ATOM 2756 O O . ILE A 1 351 ? 17.558 19.973 -12.867 1.00 69.19 351 ILE A O 1
ATOM 2760 N N . VAL A 1 352 ? 15.746 18.812 -12.231 1.00 66.56 352 VAL A N 1
ATOM 2761 C CA . VAL A 1 352 ? 15.297 18.457 -13.587 1.00 66.56 352 VAL A CA 1
ATOM 2762 C C . VAL A 1 352 ? 15.066 19.706 -14.438 1.00 66.56 352 VAL A C 1
ATOM 2764 O O . VAL A 1 352 ? 15.559 19.779 -15.561 1.00 66.56 352 VAL A O 1
ATOM 2767 N N . LYS A 1 353 ? 14.398 20.739 -13.903 1.00 66.62 353 LYS A N 1
ATOM 2768 C CA . LYS A 1 353 ? 14.206 22.028 -14.596 1.00 66.62 353 LYS A CA 1
ATOM 2769 C C . LYS A 1 353 ? 15.531 22.733 -14.911 1.00 66.62 353 LYS A C 1
ATOM 2771 O O . LYS A 1 353 ? 15.650 23.354 -15.964 1.00 66.62 353 LYS A O 1
ATOM 2776 N N . ILE A 1 354 ? 16.521 22.658 -14.020 1.00 66.44 354 ILE A N 1
ATOM 2777 C CA . ILE A 1 354 ? 17.857 23.227 -14.250 1.00 66.44 354 ILE A CA 1
ATOM 2778 C C . ILE A 1 354 ? 18.588 22.436 -15.336 1.00 66.44 354 ILE A C 1
ATOM 2780 O O . ILE A 1 354 ? 19.081 23.051 -16.280 1.00 66.44 354 ILE A O 1
ATOM 2784 N N . ILE A 1 355 ? 18.617 21.103 -15.245 1.00 62.59 355 ILE A N 1
ATOM 2785 C CA . ILE A 1 355 ? 19.235 20.225 -16.251 1.00 62.59 355 ILE A CA 1
ATOM 2786 C C . ILE A 1 355 ? 18.620 20.511 -17.627 1.00 62.59 355 ILE A C 1
ATOM 2788 O O . ILE A 1 355 ? 19.353 20.816 -18.565 1.00 62.59 355 ILE A O 1
ATOM 2792 N N . ARG A 1 356 ? 17.282 20.569 -17.707 1.00 58.66 356 ARG A N 1
ATOM 2793 C CA . ARG A 1 356 ? 16.510 20.923 -18.910 1.00 58.66 356 ARG A CA 1
ATOM 2794 C C . ARG A 1 356 ? 16.938 22.248 -19.550 1.00 58.66 356 ARG A C 1
ATOM 2796 O O . ARG A 1 356 ? 16.951 22.358 -20.771 1.00 58.66 356 ARG A O 1
ATOM 2803 N N . ASN A 1 357 ? 17.232 23.264 -18.739 1.00 58.88 357 ASN A N 1
ATOM 2804 C CA . ASN A 1 357 ? 17.564 24.608 -19.220 1.00 58.88 357 ASN A CA 1
ATOM 2805 C C . ASN A 1 357 ? 19.055 24.799 -19.533 1.00 58.88 357 ASN A C 1
ATOM 2807 O O . ASN A 1 357 ? 19.403 25.769 -20.204 1.00 58.88 357 ASN A O 1
ATOM 2811 N N . THR A 1 358 ? 19.926 23.926 -19.022 1.00 53.72 358 THR A N 1
ATOM 2812 C CA . THR A 1 358 ? 21.382 24.145 -19.036 1.00 53.72 358 THR A CA 1
ATOM 2813 C C . THR A 1 358 ? 22.109 23.211 -20.001 1.00 53.72 358 THR A C 1
ATOM 2815 O O . THR A 1 358 ? 23.185 23.568 -20.470 1.00 53.72 358 THR A O 1
ATOM 2818 N N . ILE A 1 359 ? 21.543 22.044 -20.327 1.00 51.88 359 ILE A N 1
ATOM 2819 C CA . ILE A 1 359 ? 22.175 21.055 -21.207 1.00 51.88 359 ILE A CA 1
ATOM 2820 C C . ILE A 1 359 ? 21.124 20.574 -22.209 1.00 51.88 359 ILE A C 1
ATOM 2822 O O . ILE A 1 359 ? 20.044 20.133 -21.813 1.00 51.88 359 ILE A O 1
ATOM 2826 N N . SER A 1 360 ? 21.400 20.669 -23.515 1.00 49.03 360 SER A N 1
ATOM 2827 C CA . SER A 1 360 ? 20.509 20.030 -24.490 1.00 49.03 360 SER A CA 1
ATOM 2828 C C . SER A 1 360 ? 20.591 18.514 -24.286 1.00 49.03 360 SER A C 1
ATOM 2830 O O . SER A 1 360 ? 21.683 17.976 -24.119 1.00 49.03 360 SER A O 1
ATOM 2832 N N . VAL A 1 361 ? 19.461 17.803 -24.289 1.00 47.91 361 VAL A N 1
ATOM 2833 C CA . VAL A 1 361 ? 19.426 16.339 -24.066 1.00 47.91 361 VAL A CA 1
ATOM 2834 C C . VAL A 1 361 ? 20.371 15.595 -25.031 1.00 47.91 361 VAL A C 1
ATOM 2836 O O . VAL A 1 361 ? 20.963 14.583 -24.665 1.00 47.91 361 VAL A O 1
ATOM 2839 N N . ASN A 1 362 ? 20.619 16.165 -26.216 1.00 44.81 362 ASN A N 1
ATOM 2840 C CA . ASN A 1 362 ? 21.580 15.660 -27.198 1.00 44.81 362 ASN A CA 1
ATOM 2841 C C . ASN A 1 362 ? 23.050 15.734 -26.737 1.00 44.81 362 ASN A C 1
ATOM 2843 O O . ASN A 1 362 ? 23.835 14.869 -27.112 1.00 44.81 362 ASN A O 1
ATOM 2847 N N . GLU A 1 363 ? 23.438 16.715 -25.917 1.00 46.69 363 GLU A N 1
ATOM 2848 C CA . GLU A 1 363 ? 24.794 16.800 -25.353 1.00 46.69 363 GLU A CA 1
ATOM 2849 C C . GLU A 1 363 ? 25.000 15.795 -24.208 1.00 46.69 363 GLU A C 1
ATOM 2851 O O . GLU A 1 363 ? 26.062 15.183 -24.121 1.00 46.69 363 GLU A O 1
ATOM 2856 N N . LEU A 1 364 ? 23.972 15.535 -23.392 1.00 44.09 364 LEU A N 1
ATOM 2857 C CA . LEU A 1 364 ? 24.001 14.501 -22.344 1.00 44.09 364 LEU A CA 1
ATOM 2858 C C . LEU A 1 364 ? 24.045 13.084 -22.941 1.00 44.09 364 LEU A C 1
ATOM 2860 O O . LEU A 1 364 ? 24.859 12.266 -22.519 1.00 44.09 364 LEU A O 1
ATOM 2864 N N . ALA A 1 365 ? 23.254 12.827 -23.988 1.00 41.56 365 ALA A N 1
ATOM 2865 C CA . ALA A 1 365 ? 23.313 11.582 -24.756 1.00 41.56 365 ALA A CA 1
A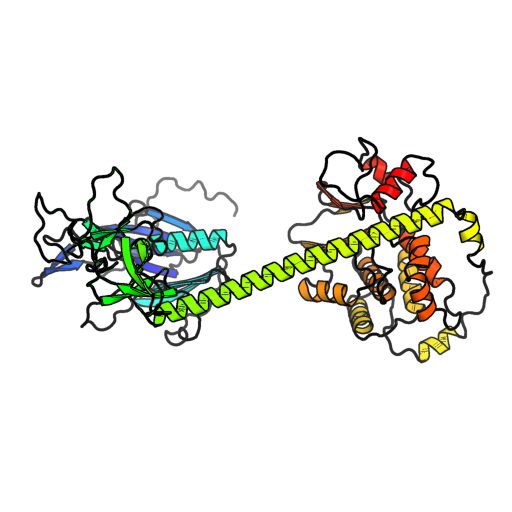TOM 2866 C C . ALA A 1 365 ? 24.660 11.398 -25.483 1.00 41.56 365 ALA A C 1
ATOM 2868 O O . ALA A 1 365 ? 25.115 10.273 -25.649 1.00 41.56 365 ALA A O 1
ATOM 2869 N N . SER A 1 366 ? 25.332 12.488 -25.878 1.00 41.16 366 SER A N 1
ATOM 2870 C CA . SER A 1 366 ? 26.671 12.431 -26.489 1.00 41.16 366 SER A CA 1
ATOM 2871 C C . SER A 1 366 ? 27.820 12.229 -25.489 1.00 41.16 366 SER A C 1
ATOM 2873 O O . SER A 1 366 ? 28.932 11.894 -25.895 1.00 41.16 366 SER A O 1
ATOM 2875 N N . LEU A 1 367 ? 27.560 12.425 -24.191 1.00 41.72 367 LEU A N 1
ATOM 2876 C CA . LEU A 1 367 ? 28.483 12.111 -23.094 1.00 41.72 367 LEU A CA 1
ATOM 2877 C C . LEU A 1 367 ? 28.319 10.668 -22.595 1.00 41.72 367 LEU A C 1
ATOM 2879 O O . LEU A 1 367 ? 29.205 10.163 -21.904 1.00 41.72 367 LEU A O 1
ATOM 2883 N N . ALA A 1 368 ? 27.218 10.001 -22.956 1.00 38.16 368 ALA A N 1
ATOM 2884 C CA . ALA A 1 368 ? 27.086 8.564 -22.790 1.00 38.16 368 ALA A CA 1
ATOM 2885 C C . ALA A 1 368 ? 28.041 7.873 -23.782 1.00 38.16 368 ALA A C 1
ATOM 2887 O O . ALA A 1 368 ? 28.004 8.156 -24.983 1.00 38.16 368 ALA A O 1
ATOM 2888 N N . PRO A 1 369 ? 28.953 7.011 -23.310 1.00 34.41 369 PRO A N 1
ATOM 2889 C CA . PRO A 1 369 ? 29.951 6.415 -24.180 1.00 34.41 369 PRO A CA 1
ATOM 2890 C C . PRO A 1 369 ? 29.283 5.493 -25.210 1.00 34.41 369 PRO A C 1
ATOM 2892 O O . PRO A 1 369 ? 28.605 4.530 -24.862 1.00 34.41 369 PRO A O 1
ATOM 2895 N N . SER A 1 370 ? 29.496 5.779 -26.497 1.00 32.56 370 SER A N 1
ATOM 2896 C CA . SER A 1 370 ? 29.143 4.854 -27.576 1.00 32.56 370 SER A CA 1
ATOM 2897 C C . SER A 1 370 ? 30.156 3.710 -27.588 1.00 32.56 370 SER A C 1
ATOM 2899 O O . SER A 1 370 ? 31.333 3.906 -27.889 1.00 32.56 370 SER A O 1
ATOM 2901 N N . TYR A 1 371 ? 29.716 2.512 -27.207 1.00 42.38 371 TYR A N 1
ATOM 2902 C CA . TYR A 1 371 ? 30.565 1.325 -27.199 1.00 42.38 371 TYR A CA 1
ATOM 2903 C C . TYR A 1 371 ? 30.241 0.422 -28.391 1.00 42.38 371 TYR A C 1
ATOM 2905 O O . TYR A 1 371 ? 29.129 -0.081 -28.529 1.00 42.38 371 TYR A O 1
ATOM 2913 N N . GLU A 1 372 ? 31.239 0.221 -29.254 1.00 34.31 372 GLU A N 1
ATOM 2914 C CA . GLU A 1 372 ? 31.219 -0.794 -30.309 1.00 34.31 372 GLU A CA 1
ATOM 2915 C C . GLU A 1 372 ? 31.129 -2.206 -29.704 1.00 34.31 372 GLU A C 1
ATOM 2917 O O . GLU A 1 372 ? 31.832 -2.532 -28.741 1.00 34.31 372 GLU A O 1
ATOM 2922 N N . GLU A 1 373 ? 30.290 -3.062 -30.297 1.00 35.75 373 GLU A N 1
ATOM 2923 C CA . GLU A 1 373 ? 30.170 -4.480 -29.944 1.00 35.75 373 GLU A CA 1
ATOM 2924 C C . GLU A 1 373 ? 31.527 -5.193 -30.057 1.00 35.75 373 GLU A C 1
ATOM 2926 O O . GLU A 1 373 ? 32.083 -5.343 -31.147 1.00 35.75 373 GLU A O 1
ATOM 2931 N N . ARG A 1 374 ? 32.050 -5.701 -28.933 1.00 42.16 374 ARG A N 1
ATOM 2932 C CA . ARG A 1 374 ? 33.160 -6.663 -28.939 1.00 42.16 374 ARG A CA 1
ATOM 2933 C C . ARG A 1 374 ? 32.659 -8.077 -28.692 1.00 42.16 374 ARG A C 1
ATOM 2935 O O . ARG A 1 374 ? 32.131 -8.419 -27.637 1.00 42.16 374 ARG A O 1
ATOM 2942 N N . THR A 1 375 ? 32.905 -8.918 -29.682 1.00 39.06 375 THR A N 1
ATOM 2943 C CA . THR A 1 375 ? 32.675 -10.358 -29.684 1.00 39.06 375 THR A CA 1
ATOM 2944 C C . THR A 1 375 ? 33.822 -11.081 -28.971 1.00 39.06 375 THR A C 1
ATOM 2946 O O . THR A 1 375 ? 34.793 -11.418 -29.632 1.00 39.06 375 THR A O 1
ATOM 2949 N N . ASP A 1 376 ? 33.751 -11.281 -27.646 1.00 40.47 376 ASP A N 1
ATOM 2950 C CA . ASP A 1 376 ? 34.491 -12.364 -26.944 1.00 40.47 376 ASP A CA 1
ATOM 2951 C C . ASP A 1 376 ? 34.067 -12.551 -25.459 1.00 40.47 376 ASP A C 1
ATOM 2953 O O . ASP A 1 376 ? 34.877 -12.677 -24.545 1.00 40.47 376 ASP A O 1
ATOM 2957 N N . VAL A 1 377 ? 32.756 -12.592 -25.180 1.00 51.25 377 VAL A N 1
ATOM 2958 C CA . VAL A 1 377 ? 32.202 -12.713 -23.804 1.00 51.25 377 VAL A CA 1
ATOM 2959 C C . VAL A 1 377 ? 32.191 -14.167 -23.274 1.00 51.25 377 VAL A C 1
ATOM 2961 O O . VAL A 1 377 ? 32.129 -14.418 -22.069 1.00 51.25 377 VAL A O 1
ATOM 2964 N N . SER A 1 378 ? 32.270 -15.169 -24.157 1.00 51.25 378 SER A N 1
ATOM 2965 C CA . SER A 1 378 ? 31.900 -16.554 -23.815 1.00 51.25 378 SER A CA 1
ATOM 2966 C C . SER A 1 378 ? 32.877 -17.296 -22.887 1.00 51.25 378 SER A C 1
ATOM 2968 O O . SER A 1 378 ? 32.450 -18.219 -22.189 1.00 51.25 378 SER A O 1
ATOM 2970 N N . SER A 1 379 ? 34.171 -16.962 -22.875 1.00 50.16 379 SER A N 1
ATOM 2971 C CA . SER A 1 379 ? 35.188 -17.706 -22.108 1.00 50.16 379 SER A CA 1
ATOM 2972 C C . SER A 1 379 ? 35.291 -17.253 -20.643 1.00 50.16 379 SER A C 1
ATOM 2974 O O . SER A 1 379 ? 35.485 -18.090 -19.757 1.00 50.16 379 SER A O 1
ATOM 2976 N N . ASN A 1 380 ? 35.079 -15.961 -20.366 1.00 58.59 380 ASN A N 1
ATOM 2977 C CA . ASN A 1 380 ? 35.093 -15.396 -19.009 1.00 58.59 380 ASN A CA 1
ATOM 2978 C C . ASN A 1 380 ? 33.825 -15.746 -18.214 1.00 58.59 380 ASN A C 1
ATOM 2980 O O . ASN A 1 380 ? 33.911 -16.118 -17.040 1.00 58.59 380 ASN A O 1
ATOM 2984 N N . LEU A 1 381 ? 32.662 -15.767 -18.874 1.00 63.50 381 LEU A N 1
ATOM 2985 C CA . LEU A 1 381 ? 31.374 -16.086 -18.249 1.00 63.50 381 LEU A CA 1
ATOM 2986 C C . LEU A 1 381 ? 31.357 -17.472 -17.575 1.00 63.50 381 LEU A C 1
ATOM 2988 O O . LEU A 1 381 ? 30.887 -17.625 -16.446 1.00 63.50 381 LEU A O 1
ATOM 2992 N N . HIS A 1 382 ? 31.905 -18.494 -18.244 1.00 60.56 382 HIS A N 1
ATOM 2993 C CA . HIS A 1 382 ? 31.924 -19.867 -17.729 1.00 60.56 382 HIS A CA 1
ATOM 2994 C C . HIS A 1 382 ? 32.799 -20.025 -16.471 1.00 60.56 382 HIS A C 1
ATOM 2996 O O . HIS A 1 382 ? 32.537 -20.895 -15.639 1.00 60.56 382 HIS A O 1
ATOM 3002 N N . ASN A 1 383 ? 33.826 -19.186 -16.301 1.00 61.97 383 ASN A N 1
ATOM 3003 C CA . ASN A 1 383 ? 34.693 -19.205 -15.120 1.00 61.97 383 ASN A CA 1
ATOM 3004 C C . ASN A 1 383 ? 34.108 -18.398 -13.948 1.00 61.97 383 ASN A C 1
ATOM 3006 O O . ASN A 1 383 ? 34.222 -18.844 -12.802 1.00 61.97 383 ASN A O 1
ATOM 3010 N N . SER A 1 384 ? 33.433 -17.278 -14.232 1.00 72.38 384 SER A N 1
ATOM 3011 C CA . SER A 1 384 ? 32.732 -16.454 -13.235 1.00 72.38 384 SER A CA 1
ATOM 3012 C C . SER A 1 384 ? 31.574 -17.230 -12.576 1.00 72.38 384 SER A C 1
ATOM 3014 O O . SER A 1 384 ? 31.511 -17.376 -11.351 1.00 72.38 384 SER A O 1
ATOM 3016 N N . LEU A 1 385 ? 30.756 -17.922 -13.382 1.00 78.00 385 LEU A N 1
ATOM 3017 C CA . LEU A 1 385 ? 29.625 -18.727 -12.895 1.00 78.00 385 LEU A CA 1
ATOM 3018 C C . LEU A 1 385 ? 30.024 -19.952 -12.049 1.00 78.00 385 LEU A C 1
ATOM 3020 O O . LEU A 1 385 ? 29.252 -20.370 -11.188 1.00 78.00 385 LEU A O 1
ATOM 3024 N N . LYS A 1 386 ? 31.218 -20.537 -12.240 1.00 74.62 386 LYS A N 1
ATOM 3025 C CA . LYS A 1 386 ? 31.691 -21.696 -11.443 1.00 74.62 386 LYS A CA 1
ATOM 3026 C C . LYS A 1 386 ? 31.880 -21.373 -9.957 1.00 74.62 386 LYS A C 1
ATOM 3028 O O . LYS A 1 386 ? 31.730 -22.255 -9.101 1.00 74.62 386 LYS A O 1
ATOM 3033 N N . HIS A 1 387 ? 32.244 -20.129 -9.661 1.00 76.50 387 HIS A N 1
ATOM 3034 C CA . HIS A 1 387 ? 32.545 -19.661 -8.309 1.00 76.50 387 HIS A CA 1
ATOM 3035 C C . HIS A 1 387 ? 31.339 -19.002 -7.638 1.00 76.50 387 HIS A C 1
ATOM 3037 O O . HIS A 1 387 ? 31.326 -18.863 -6.415 1.00 76.50 387 HIS A O 1
ATOM 3043 N N . TYR A 1 388 ? 30.302 -18.670 -8.409 1.00 84.31 388 TYR A N 1
ATOM 3044 C CA . TYR A 1 388 ? 29.051 -18.173 -7.868 1.00 84.31 388 TYR A CA 1
ATOM 3045 C C . TYR A 1 388 ? 28.347 -19.265 -7.046 1.00 84.31 388 TYR A C 1
ATOM 3047 O O . TYR A 1 388 ? 28.216 -20.419 -7.460 1.00 84.31 388 TYR A O 1
ATOM 3055 N N . ARG A 1 389 ? 27.947 -18.912 -5.823 1.00 82.69 389 ARG A N 1
ATOM 3056 C CA . ARG A 1 389 ? 27.245 -19.799 -4.875 1.00 82.69 389 ARG A CA 1
ATOM 3057 C C . ARG A 1 389 ? 25.826 -19.325 -4.574 1.00 82.69 389 ARG A C 1
ATOM 3059 O O . ARG A 1 389 ? 25.179 -19.877 -3.691 1.00 82.69 389 ARG A O 1
ATOM 3066 N N . GLY A 1 390 ? 25.383 -18.290 -5.281 1.00 87.44 390 GLY A N 1
ATOM 3067 C CA . GLY A 1 390 ? 24.100 -17.662 -5.053 1.00 87.44 390 GLY A CA 1
ATOM 3068 C C . GLY A 1 390 ? 22.945 -18.323 -5.795 1.00 87.44 390 GLY A C 1
ATOM 3069 O O . GLY A 1 390 ? 22.952 -19.524 -6.057 1.00 87.44 390 GLY A O 1
ATOM 3070 N N . VAL A 1 391 ? 21.921 -17.538 -6.124 1.00 91.31 391 VAL A N 1
ATOM 3071 C CA . VAL A 1 391 ? 20.690 -18.050 -6.744 1.00 91.31 391 VAL A CA 1
ATOM 3072 C C . VAL A 1 391 ? 20.873 -18.200 -8.248 1.00 91.31 391 VAL A C 1
ATOM 3074 O O . VAL A 1 391 ? 21.273 -17.262 -8.928 1.00 91.31 391 VAL A O 1
ATOM 3077 N N . HIS A 1 392 ? 20.554 -19.382 -8.771 1.00 92.19 392 HIS A N 1
ATOM 3078 C CA . HIS A 1 392 ? 20.583 -19.664 -10.203 1.00 92.19 392 HIS A CA 1
ATOM 3079 C C . HIS A 1 392 ? 19.160 -19.579 -10.766 1.00 92.19 392 HIS A C 1
ATOM 3081 O O . HIS A 1 392 ? 18.271 -20.330 -10.342 1.00 92.19 392 HIS A O 1
ATOM 3087 N N . LEU A 1 393 ? 18.946 -18.664 -11.711 1.00 92.94 393 LEU A N 1
ATOM 3088 C CA . LEU A 1 393 ? 17.665 -18.507 -12.395 1.00 92.94 393 LEU A CA 1
ATOM 3089 C C . LEU A 1 393 ? 17.620 -19.369 -13.660 1.00 92.94 393 LEU A C 1
ATOM 3091 O O . LEU A 1 393 ? 18.628 -19.601 -14.321 1.00 92.94 393 LEU A O 1
ATOM 3095 N N . SER A 1 394 ? 16.427 -19.858 -13.976 1.00 93.69 394 SER A N 1
ATOM 3096 C CA . SER A 1 394 ? 16.112 -20.563 -15.215 1.00 93.69 394 SER A CA 1
ATOM 3097 C C . SER A 1 394 ? 14.709 -20.170 -15.641 1.00 93.69 394 SER A C 1
ATOM 3099 O O . SER A 1 394 ? 13.841 -20.008 -14.783 1.00 93.69 394 SER A O 1
ATOM 3101 N N . PHE A 1 395 ? 14.482 -20.061 -16.944 1.00 93.19 395 PHE A N 1
ATOM 3102 C CA . PHE A 1 395 ? 13.209 -19.616 -17.499 1.00 93.19 395 PHE A CA 1
ATOM 3103 C C . PHE A 1 395 ? 12.474 -20.794 -18.167 1.00 93.19 395 PHE A C 1
ATOM 3105 O O . PHE A 1 395 ? 13.130 -21.630 -18.796 1.00 93.19 395 PHE A O 1
ATOM 3112 N N . PRO A 1 396 ? 11.139 -20.916 -18.012 1.00 94.00 396 PRO A N 1
ATOM 3113 C CA . PRO A 1 396 ? 10.254 -20.034 -17.243 1.00 94.00 396 PRO A CA 1
ATOM 3114 C C . PRO A 1 396 ? 10.509 -20.112 -15.728 1.00 94.00 396 PRO A C 1
ATOM 3116 O O . PRO A 1 396 ? 10.816 -21.179 -15.195 1.00 94.00 396 PRO A O 1
ATOM 3119 N N . LEU A 1 397 ? 10.382 -18.968 -15.044 1.00 95.75 397 LEU A N 1
ATOM 3120 C CA . LEU A 1 397 ? 10.622 -18.870 -13.602 1.00 95.75 397 LEU A CA 1
ATOM 3121 C C . LEU A 1 397 ? 9.642 -19.741 -12.812 1.00 95.75 397 LEU A C 1
ATOM 3123 O O . LEU A 1 397 ? 8.462 -19.854 -13.145 1.00 95.75 397 LEU A O 1
ATOM 3127 N N . THR A 1 398 ? 10.134 -20.308 -11.714 1.00 95.62 398 THR A N 1
ATOM 3128 C CA . THR A 1 398 ? 9.314 -21.035 -10.738 1.00 95.62 398 THR A CA 1
ATOM 3129 C C . THR A 1 398 ? 9.154 -20.234 -9.451 1.00 95.62 398 THR A C 1
ATOM 3131 O O . THR A 1 398 ? 10.050 -19.491 -9.055 1.00 95.62 398 THR A O 1
ATOM 3134 N N . GLU A 1 399 ? 8.044 -20.434 -8.740 1.00 93.88 399 GLU A N 1
ATOM 3135 C CA . GLU A 1 399 ? 7.783 -19.780 -7.448 1.00 93.88 399 GLU A CA 1
ATOM 3136 C C . GLU A 1 399 ? 8.928 -19.994 -6.446 1.00 93.88 399 GLU A C 1
ATOM 3138 O O . GLU A 1 399 ? 9.397 -19.055 -5.814 1.00 93.88 399 GLU A O 1
ATOM 3143 N N . ASN A 1 400 ? 9.470 -21.213 -6.379 1.00 94.25 400 ASN A N 1
ATOM 3144 C CA . ASN A 1 400 ? 10.612 -21.530 -5.522 1.00 94.25 400 ASN A CA 1
ATOM 3145 C C . ASN A 1 400 ? 11.886 -20.752 -5.901 1.00 94.25 400 ASN A C 1
ATOM 3147 O O . ASN A 1 400 ? 12.683 -20.433 -5.024 1.00 94.25 400 ASN A O 1
ATOM 3151 N N . GLN A 1 401 ? 12.108 -20.453 -7.186 1.00 95.00 401 GLN A N 1
ATOM 3152 C CA . GLN A 1 401 ? 13.241 -19.620 -7.603 1.00 95.00 401 GLN A CA 1
ATOM 3153 C C . GLN A 1 401 ? 13.051 -18.166 -7.192 1.00 95.00 401 GLN A C 1
ATOM 3155 O O . GLN A 1 401 ? 14.004 -17.564 -6.707 1.00 95.00 401 GLN A O 1
ATOM 3160 N N . VAL A 1 402 ? 11.837 -17.628 -7.333 1.00 95.69 402 VAL A N 1
ATOM 3161 C CA . VAL A 1 402 ? 11.536 -16.250 -6.925 1.00 95.69 402 VAL A CA 1
ATOM 3162 C C . VAL A 1 402 ? 11.627 -16.098 -5.404 1.00 95.69 402 VAL A C 1
ATOM 3164 O O . VAL A 1 402 ? 12.253 -15.158 -4.932 1.00 95.69 402 VAL A O 1
ATOM 3167 N N . LEU A 1 403 ? 11.125 -17.061 -4.626 1.00 93.56 403 LEU A N 1
ATOM 3168 C CA . LEU A 1 403 ? 11.270 -17.055 -3.165 1.00 93.56 403 LEU A CA 1
ATOM 3169 C C . LEU A 1 403 ? 12.741 -17.116 -2.730 1.00 93.56 403 LEU A C 1
ATOM 3171 O O . LEU A 1 403 ? 13.175 -16.310 -1.913 1.00 93.56 403 LEU A O 1
ATOM 3175 N N . LYS A 1 404 ? 13.539 -18.012 -3.328 1.00 93.88 404 LYS A N 1
ATOM 3176 C CA . LYS A 1 404 ? 14.985 -18.086 -3.056 1.00 93.88 404 LYS A CA 1
ATOM 3177 C C . LYS A 1 404 ? 15.719 -16.809 -3.440 1.00 93.88 404 LYS A C 1
ATOM 3179 O O . LYS A 1 404 ? 16.652 -16.425 -2.743 1.00 93.88 404 LYS A O 1
ATOM 3184 N N . LEU A 1 405 ? 15.325 -16.179 -4.547 1.00 95.31 405 LEU A N 1
ATOM 3185 C CA . LEU A 1 405 ? 15.852 -14.881 -4.952 1.00 95.31 405 LEU A CA 1
ATOM 3186 C C . LEU A 1 405 ? 15.545 -13.830 -3.883 1.00 95.31 405 LEU A C 1
ATOM 3188 O O . LEU A 1 405 ? 16.455 -13.126 -3.450 1.00 95.31 405 LEU A O 1
ATOM 3192 N N . SER A 1 406 ? 14.298 -13.785 -3.407 1.00 93.12 406 SER A N 1
ATOM 3193 C CA . SER A 1 406 ? 13.893 -12.838 -2.376 1.00 93.12 406 SER A CA 1
ATOM 3194 C C . SER A 1 406 ? 14.656 -13.029 -1.060 1.00 93.12 406 SER A C 1
ATOM 3196 O O . SER A 1 406 ? 15.110 -12.045 -0.471 1.00 93.12 406 SER A O 1
ATOM 3198 N N . ASP A 1 407 ? 14.851 -14.279 -0.632 1.00 90.12 407 ASP A N 1
ATOM 3199 C CA . ASP A 1 407 ? 15.633 -14.628 0.559 1.00 90.12 407 ASP A CA 1
ATOM 3200 C C . ASP A 1 407 ? 17.119 -14.277 0.396 1.00 90.12 407 ASP A C 1
ATOM 3202 O O . ASP A 1 407 ? 17.750 -13.760 1.320 1.00 90.12 407 ASP A O 1
ATOM 3206 N N . ALA A 1 408 ? 17.688 -14.518 -0.788 1.00 90.62 408 ALA A N 1
ATOM 3207 C CA . ALA A 1 408 ? 19.075 -14.183 -1.083 1.00 90.62 408 ALA A CA 1
ATOM 3208 C C . ALA A 1 408 ? 19.317 -12.672 -0.992 1.00 90.62 408 ALA A C 1
ATOM 3210 O O . ALA A 1 408 ? 20.248 -12.247 -0.305 1.00 90.62 408 ALA A O 1
ATOM 3211 N N . PHE A 1 409 ? 18.446 -11.859 -1.592 1.00 94.12 409 PHE A N 1
ATOM 3212 C CA . PHE A 1 409 ? 18.520 -10.404 -1.467 1.00 94.12 409 PHE A CA 1
ATOM 3213 C C . PHE A 1 409 ? 18.339 -9.931 -0.022 1.00 94.12 409 PHE A C 1
ATOM 3215 O O . PHE A 1 409 ? 19.104 -9.088 0.434 1.00 94.12 409 PHE A O 1
ATOM 3222 N N . ARG A 1 410 ? 17.427 -10.547 0.745 1.00 87.88 410 ARG A N 1
ATOM 3223 C CA . ARG A 1 410 ? 17.239 -10.252 2.181 1.00 87.88 410 ARG A CA 1
ATOM 3224 C C . ARG A 1 410 ? 18.497 -10.559 3.006 1.00 87.88 410 ARG A C 1
ATOM 3226 O O . ARG A 1 410 ? 18.746 -9.938 4.031 1.00 87.88 410 ARG A O 1
ATOM 3233 N N . SER A 1 411 ? 19.319 -11.509 2.558 1.00 86.81 411 SER A N 1
ATOM 3234 C CA . SER A 1 411 ? 20.618 -11.820 3.172 1.00 86.81 411 SER A CA 1
ATOM 3235 C C . SER A 1 411 ? 21.784 -10.942 2.683 1.00 86.81 411 SER A C 1
ATOM 3237 O O . SER A 1 411 ? 22.924 -11.167 3.088 1.00 86.81 411 SER A O 1
ATOM 3239 N N . GLY A 1 412 ? 21.518 -9.954 1.821 1.00 84.50 412 GLY A N 1
ATOM 3240 C CA . GLY A 1 412 ? 22.527 -9.069 1.230 1.00 84.50 412 GLY A CA 1
ATOM 3241 C C . GLY A 1 412 ? 23.333 -9.705 0.092 1.00 84.50 412 GLY A C 1
ATOM 3242 O O . GLY A 1 412 ? 24.411 -9.221 -0.252 1.00 84.50 412 GLY A O 1
ATOM 3243 N N . GLN A 1 413 ? 22.857 -10.813 -0.480 1.00 88.56 413 GLN A N 1
ATOM 3244 C CA . GLN A 1 413 ? 23.551 -11.500 -1.562 1.00 88.56 413 GLN A CA 1
ATOM 3245 C C . GLN A 1 413 ? 23.242 -10.846 -2.912 1.00 88.56 413 GLN A C 1
ATOM 3247 O O . GLN A 1 413 ? 22.087 -10.756 -3.312 1.00 88.56 413 GLN A O 1
ATOM 3252 N N . VAL A 1 414 ? 24.279 -10.494 -3.670 1.00 89.31 414 VAL A N 1
ATOM 3253 C CA . VAL A 1 414 ? 24.129 -9.947 -5.027 1.00 89.31 414 VAL A CA 1
ATOM 3254 C C . VAL A 1 414 ? 23.810 -11.073 -6.025 1.00 89.31 414 VAL A C 1
ATOM 3256 O O . VAL A 1 414 ? 24.443 -12.140 -6.020 1.00 89.31 414 VAL A O 1
ATOM 3259 N N . LEU A 1 415 ? 22.804 -10.867 -6.882 1.00 93.75 415 LEU A N 1
ATOM 3260 C CA . LEU A 1 415 ? 22.486 -11.795 -7.973 1.00 93.75 415 LEU A CA 1
ATOM 3261 C C . LEU A 1 415 ? 23.578 -11.703 -9.043 1.00 93.75 415 LEU A C 1
ATOM 3263 O O . LEU A 1 415 ? 24.017 -10.615 -9.360 1.00 93.75 415 LEU A O 1
ATOM 3267 N N . HIS A 1 416 ? 24.036 -12.812 -9.619 1.00 92.31 416 HIS A N 1
ATOM 3268 C CA . HIS A 1 416 ? 25.063 -12.744 -10.664 1.00 92.31 416 HIS A CA 1
ATOM 3269 C C . HIS A 1 416 ? 24.560 -11.975 -11.903 1.00 92.31 416 HIS A C 1
ATOM 3271 O O . HIS A 1 416 ? 23.451 -12.243 -12.369 1.00 92.31 416 HIS A O 1
ATOM 3277 N N . GLY A 1 417 ? 25.391 -11.100 -12.490 1.00 90.44 417 GLY A N 1
ATOM 3278 C CA . GLY A 1 417 ? 25.015 -10.234 -13.623 1.00 90.44 417 GLY A CA 1
ATOM 3279 C C . GLY A 1 417 ? 24.397 -10.988 -14.807 1.00 90.44 417 GLY A C 1
ATOM 3280 O O . GLY A 1 417 ? 23.397 -10.548 -15.360 1.00 90.44 417 GLY A O 1
ATOM 3281 N N . HIS A 1 418 ? 24.893 -12.193 -15.116 1.00 90.50 418 HIS A N 1
ATOM 3282 C CA . HIS A 1 418 ? 24.273 -13.110 -16.087 1.00 90.50 418 HIS A CA 1
ATOM 3283 C C . HIS A 1 418 ? 22.767 -13.338 -15.865 1.00 90.50 418 HIS A C 1
ATOM 3285 O O . HIS A 1 418 ? 21.992 -13.250 -16.812 1.00 90.50 418 HIS A O 1
ATOM 3291 N N . TYR A 1 419 ? 22.346 -13.617 -14.627 1.00 94.38 419 TYR A N 1
ATOM 3292 C CA . TYR A 1 419 ? 20.940 -13.880 -14.311 1.00 94.38 419 TYR A CA 1
ATOM 3293 C C . TYR A 1 419 ? 20.106 -12.600 -14.305 1.00 94.38 419 TYR A C 1
ATOM 3295 O O . TYR A 1 419 ? 18.935 -12.650 -14.666 1.00 94.38 419 TYR A O 1
ATOM 3303 N N . VAL A 1 420 ? 20.702 -11.460 -13.938 1.00 95.69 420 VAL A N 1
ATOM 3304 C CA . VAL A 1 420 ? 20.048 -10.148 -14.054 1.00 95.69 420 VAL A CA 1
ATOM 3305 C C . VAL A 1 420 ? 19.800 -9.821 -15.527 1.00 95.69 420 VAL A C 1
ATOM 3307 O O . VAL A 1 420 ? 18.674 -9.519 -15.906 1.00 95.69 420 VAL A O 1
ATOM 3310 N N . MET A 1 421 ? 20.818 -9.974 -16.377 1.00 93.25 421 MET A N 1
ATOM 3311 C CA . MET A 1 421 ? 20.699 -9.790 -17.825 1.00 93.25 421 MET A CA 1
ATOM 3312 C C . MET A 1 421 ? 19.631 -10.701 -18.428 1.00 93.25 421 MET A C 1
ATOM 3314 O O . MET A 1 421 ? 18.823 -10.231 -19.220 1.00 93.25 421 MET A O 1
ATOM 3318 N N . GLN A 1 422 ? 19.595 -11.982 -18.046 1.00 94.31 422 GLN A N 1
ATOM 3319 C CA . GLN A 1 422 ? 18.548 -12.901 -18.499 1.00 94.31 422 GLN A CA 1
ATOM 3320 C C . GLN A 1 422 ? 17.159 -12.452 -18.045 1.00 94.31 422 GLN A C 1
ATOM 3322 O O . GLN A 1 422 ? 16.245 -12.417 -18.857 1.00 94.31 422 GLN A O 1
ATOM 3327 N N . LEU A 1 423 ? 17.003 -12.069 -16.775 1.00 96.81 423 LEU A N 1
ATOM 3328 C CA . LEU A 1 423 ? 15.731 -11.593 -16.235 1.00 96.81 423 LEU A CA 1
ATOM 3329 C C . LEU A 1 423 ? 15.207 -10.376 -17.003 1.00 96.81 423 LEU A C 1
ATOM 3331 O O . LEU A 1 423 ? 14.043 -10.346 -17.389 1.00 96.81 423 LEU A O 1
ATOM 3335 N N . VAL A 1 424 ? 16.073 -9.392 -17.240 1.00 96.44 424 VAL A N 1
ATOM 3336 C CA . VAL A 1 424 ? 15.739 -8.171 -17.978 1.00 96.44 424 VAL A CA 1
ATOM 3337 C C . VAL A 1 424 ? 15.434 -8.493 -19.445 1.00 96.44 424 VAL A C 1
ATOM 3339 O O . VAL A 1 424 ? 14.441 -8.012 -19.986 1.00 96.44 424 VAL A O 1
ATOM 3342 N N . GLN A 1 425 ? 16.223 -9.361 -20.083 1.00 95.44 425 GLN A N 1
ATOM 3343 C CA . GLN A 1 425 ? 15.997 -9.763 -21.472 1.00 95.44 425 GLN A CA 1
ATOM 3344 C C . GLN A 1 425 ? 14.673 -10.521 -21.649 1.00 95.44 425 GLN A C 1
ATOM 3346 O O . GLN A 1 425 ? 13.946 -10.243 -22.592 1.00 95.44 425 GLN A O 1
ATOM 3351 N N . GLU A 1 426 ? 14.293 -11.386 -20.709 1.00 96.62 426 GLU A N 1
ATOM 3352 C CA . GLU A 1 426 ? 13.010 -12.106 -20.728 1.00 96.62 426 GLU A CA 1
ATOM 3353 C C . GLU A 1 426 ? 11.795 -11.170 -20.634 1.00 96.62 426 GLU A C 1
ATOM 3355 O O . GLU A 1 426 ? 10.720 -11.483 -21.149 1.00 96.62 426 GLU A O 1
ATOM 3360 N N . VAL A 1 427 ? 11.950 -9.999 -20.008 1.00 96.25 427 VAL A N 1
ATOM 3361 C CA . VAL A 1 427 ? 10.933 -8.936 -20.036 1.00 96.25 427 VAL A CA 1
ATOM 3362 C C . VAL A 1 427 ? 10.926 -8.238 -21.398 1.00 96.25 427 VAL A C 1
ATOM 3364 O O . VAL A 1 427 ? 9.858 -8.009 -21.962 1.00 96.25 427 VAL A O 1
ATOM 3367 N N . LEU A 1 428 ? 12.102 -7.929 -21.953 1.00 95.69 428 LEU A N 1
ATOM 3368 C CA . LEU A 1 428 ? 12.250 -7.262 -23.254 1.00 95.69 428 LEU A CA 1
ATOM 3369 C C . LEU A 1 428 ? 11.866 -8.141 -24.457 1.00 95.69 428 LEU A C 1
ATOM 3371 O O . LEU A 1 428 ? 11.530 -7.612 -25.518 1.00 95.69 428 LEU A O 1
ATOM 3375 N N . ASP A 1 429 ? 11.895 -9.460 -24.318 1.00 95.50 429 ASP A N 1
ATOM 3376 C CA . ASP A 1 429 ? 11.479 -10.394 -25.369 1.00 95.50 429 ASP A CA 1
ATOM 3377 C C . ASP A 1 429 ? 9.952 -10.565 -25.414 1.00 95.50 429 ASP A C 1
ATOM 3379 O O . ASP A 1 429 ? 9.393 -11.006 -26.422 1.00 95.50 429 ASP A O 1
ATOM 3383 N N . ARG A 1 430 ? 9.247 -10.179 -24.342 1.00 93.56 430 ARG A N 1
ATOM 3384 C CA . ARG A 1 430 ? 7.782 -10.119 -24.323 1.00 93.56 430 ARG A CA 1
ATOM 3385 C C . ARG A 1 430 ? 7.282 -8.878 -25.074 1.00 93.56 430 ARG A C 1
ATOM 3387 O O . ARG A 1 430 ? 7.972 -7.853 -25.109 1.00 93.56 430 ARG A O 1
ATOM 3394 N N . PRO A 1 431 ? 6.075 -8.942 -25.669 1.00 92.50 431 PRO A N 1
ATOM 3395 C CA . PRO A 1 431 ? 5.470 -7.766 -26.278 1.00 92.50 431 PRO A CA 1
ATOM 3396 C C . PRO A 1 431 ? 5.318 -6.653 -25.229 1.00 92.50 431 PRO A C 1
ATOM 3398 O O . PRO A 1 431 ? 5.007 -6.961 -24.072 1.00 92.50 431 PRO A O 1
ATOM 3401 N N . PRO A 1 432 ? 5.541 -5.380 -25.608 1.00 89.50 432 PRO A N 1
ATOM 3402 C CA . PRO A 1 432 ? 5.327 -4.262 -24.702 1.00 89.50 432 PRO A CA 1
ATOM 3403 C C . PRO A 1 432 ? 3.873 -4.240 -24.224 1.00 89.50 432 PRO A C 1
ATOM 3405 O O . PRO A 1 432 ? 2.959 -4.656 -24.944 1.00 89.50 432 PRO A O 1
ATOM 3408 N N . GLN A 1 433 ? 3.675 -3.784 -22.990 1.00 88.50 433 GLN A N 1
ATOM 3409 C CA . GLN A 1 433 ? 2.336 -3.599 -22.445 1.00 88.50 433 GLN A CA 1
ATOM 3410 C C . GLN A 1 433 ? 1.680 -2.371 -23.087 1.00 88.50 433 GLN A C 1
ATOM 3412 O O . GLN A 1 433 ? 2.347 -1.553 -23.717 1.00 88.50 433 GLN A O 1
ATOM 3417 N N . ALA A 1 434 ? 0.358 -2.276 -22.971 1.00 94.50 434 ALA A N 1
ATOM 3418 C CA . ALA A 1 434 ? -0.361 -1.077 -23.380 1.00 94.50 434 ALA A CA 1
ATOM 3419 C C . ALA A 1 434 ? -0.020 0.100 -22.451 1.00 94.50 434 ALA A C 1
ATOM 3421 O O . ALA A 1 434 ? 0.394 -0.109 -21.308 1.00 94.50 434 ALA A O 1
ATOM 3422 N N . THR A 1 435 ? -0.233 1.326 -22.932 1.00 97.12 435 THR A N 1
ATOM 3423 C CA . THR A 1 435 ? 0.027 2.550 -22.163 1.00 97.12 435 THR A CA 1
ATOM 3424 C C . THR A 1 435 ? -0.765 2.581 -20.853 1.00 97.12 435 THR A C 1
ATOM 3426 O O . THR A 1 435 ? -0.221 2.979 -19.820 1.00 97.12 435 THR A O 1
ATOM 3429 N N . MET A 1 436 ? -2.018 2.112 -20.863 1.00 97.94 436 MET A N 1
ATOM 3430 C CA . MET A 1 436 ? -2.829 1.912 -19.666 1.00 97.94 436 MET A CA 1
ATOM 3431 C C . MET A 1 436 ? -3.131 0.428 -19.437 1.00 97.94 436 MET A C 1
ATOM 3433 O O . MET A 1 436 ? -3.652 -0.287 -20.295 1.00 97.94 436 MET A O 1
ATOM 3437 N N . THR A 1 437 ? -2.878 -0.048 -18.219 1.00 97.50 437 THR A N 1
ATOM 3438 C CA . THR A 1 437 ? -3.288 -1.399 -17.815 1.00 97.50 437 THR A CA 1
ATOM 3439 C C . THR A 1 437 ? -4.739 -1.397 -17.339 1.00 97.50 437 THR A C 1
ATOM 3441 O O . THR A 1 437 ? -5.109 -0.638 -16.448 1.00 97.50 437 THR A O 1
ATOM 3444 N N . HIS A 1 438 ? -5.568 -2.299 -17.864 1.00 97.69 438 HIS A N 1
ATOM 3445 C CA . HIS A 1 438 ? -6.937 -2.501 -17.380 1.00 97.69 438 HIS A CA 1
ATOM 3446 C C . HIS A 1 438 ? -7.019 -3.704 -16.434 1.00 97.69 438 HIS A C 1
ATOM 3448 O O . HIS A 1 438 ? -6.738 -4.836 -16.831 1.00 97.69 438 HIS A O 1
ATOM 3454 N N . ILE A 1 439 ? -7.463 -3.484 -15.192 1.00 97.31 439 ILE A N 1
ATOM 3455 C CA . ILE A 1 439 ? -7.591 -4.540 -14.177 1.00 97.31 439 ILE A CA 1
ATOM 3456 C C . ILE A 1 439 ? -9.056 -4.756 -13.799 1.00 97.31 439 ILE A C 1
ATOM 3458 O O . ILE A 1 439 ? -9.718 -3.891 -13.225 1.00 97.31 439 ILE A O 1
ATOM 3462 N N . GLN A 1 440 ? -9.539 -5.976 -14.026 1.00 97.19 440 GLN A N 1
ATOM 3463 C CA . GLN A 1 440 ? -10.845 -6.437 -13.558 1.00 97.19 440 GLN A CA 1
ATOM 3464 C C . GLN A 1 440 ? -10.650 -7.437 -12.421 1.00 97.19 440 GLN A C 1
ATOM 3466 O O . GLN A 1 440 ? -10.231 -8.570 -12.649 1.00 97.19 440 GLN A O 1
ATOM 3471 N N . ILE A 1 441 ? -10.939 -7.015 -11.186 1.00 95.12 441 ILE A N 1
ATOM 3472 C CA . ILE A 1 441 ? -10.692 -7.824 -9.984 1.00 95.12 441 ILE A CA 1
ATOM 3473 C C . ILE A 1 441 ? -11.789 -8.894 -9.838 1.00 95.12 441 ILE A C 1
ATOM 3475 O O . ILE A 1 441 ? -12.956 -8.539 -9.624 1.00 95.12 441 ILE A O 1
ATOM 3479 N N . PRO A 1 442 ? -11.458 -10.199 -9.905 1.00 94.88 442 PRO A N 1
ATOM 3480 C CA . PRO A 1 442 ? -12.434 -11.265 -9.716 1.00 94.88 442 PRO A CA 1
ATOM 3481 C C . PRO A 1 442 ? -12.945 -11.342 -8.274 1.00 94.88 442 PRO A C 1
ATOM 3483 O O . PRO A 1 442 ? -12.290 -10.938 -7.313 1.00 94.88 442 PRO A O 1
ATOM 3486 N N . LYS A 1 443 ? -14.119 -11.950 -8.088 1.00 93.88 443 LYS A N 1
ATOM 3487 C CA . LYS A 1 443 ? -14.678 -12.163 -6.748 1.00 93.88 443 LYS A CA 1
ATOM 3488 C C . LYS A 1 443 ? -13.747 -13.039 -5.900 1.00 93.88 443 LYS A C 1
ATOM 3490 O O . LYS A 1 443 ? -13.464 -14.174 -6.267 1.00 93.88 443 LYS A O 1
ATOM 3495 N N . GLY A 1 444 ? -13.372 -12.543 -4.721 1.00 93.12 444 GLY A N 1
ATOM 3496 C CA . GLY A 1 444 ? -12.501 -13.259 -3.782 1.00 93.12 444 GLY A CA 1
ATOM 3497 C C . GLY A 1 444 ? -11.005 -13.031 -4.004 1.00 93.12 444 GLY A C 1
ATOM 3498 O O . GLY A 1 444 ? -10.209 -13.670 -3.324 1.00 93.12 444 GLY A O 1
ATOM 3499 N N . VAL A 1 445 ? -10.638 -12.130 -4.920 1.00 96.88 445 VAL A N 1
ATOM 3500 C CA . VAL A 1 445 ? -9.271 -11.631 -5.095 1.00 96.88 445 VAL A CA 1
ATOM 3501 C C . VAL A 1 445 ? -9.132 -10.286 -4.380 1.00 96.88 445 VAL A C 1
ATOM 3503 O O . VAL A 1 445 ? -10.013 -9.433 -4.483 1.00 96.88 445 VAL A O 1
ATOM 3506 N N . GLU A 1 446 ? -8.033 -10.102 -3.651 1.00 97.44 446 GLU A N 1
ATOM 3507 C CA . GLU A 1 446 ? -7.609 -8.811 -3.097 1.00 97.44 446 GLU A CA 1
ATOM 3508 C C . GLU A 1 446 ? -6.518 -8.222 -4.002 1.00 97.44 446 GLU A C 1
ATOM 3510 O O . GLU A 1 446 ? -5.579 -8.929 -4.358 1.00 97.44 446 GLU A O 1
ATOM 3515 N N . LEU A 1 447 ? -6.639 -6.944 -4.374 1.00 98.06 447 LEU A N 1
ATOM 3516 C CA . LEU A 1 447 ? -5.583 -6.185 -5.051 1.00 98.06 447 LEU A CA 1
ATOM 3517 C C . LEU A 1 447 ? -4.937 -5.235 -4.040 1.00 98.06 447 LEU A C 1
ATOM 3519 O O . LEU A 1 447 ? -5.628 -4.426 -3.419 1.00 98.06 447 LEU A O 1
ATOM 3523 N N . VAL A 1 448 ? -3.619 -5.330 -3.892 1.00 98.25 448 VAL A N 1
ATOM 3524 C CA . VAL A 1 448 ? -2.805 -4.436 -3.069 1.00 98.25 448 VAL A CA 1
ATOM 3525 C C . VAL A 1 448 ? -2.114 -3.433 -3.982 1.00 98.25 448 VAL A C 1
ATOM 3527 O O . VAL A 1 448 ? -1.398 -3.825 -4.897 1.00 98.25 448 VAL A O 1
ATOM 3530 N N . ILE A 1 449 ? -2.321 -2.143 -3.728 1.00 98.38 449 ILE A N 1
ATOM 3531 C CA . ILE A 1 449 ? -1.632 -1.063 -4.439 1.00 98.38 449 ILE A CA 1
ATOM 3532 C C . ILE A 1 449 ? -0.508 -0.560 -3.535 1.00 98.38 449 ILE A C 1
ATOM 3534 O O . ILE A 1 449 ? -0.750 -0.239 -2.368 1.00 98.38 449 ILE A O 1
ATOM 3538 N N . VAL A 1 450 ? 0.707 -0.538 -4.064 1.00 98.19 450 VAL A N 1
ATOM 3539 C CA . VAL A 1 450 ? 1.925 -0.091 -3.386 1.00 98.19 450 VAL A CA 1
ATOM 3540 C C . VAL A 1 450 ? 2.453 1.113 -4.157 1.00 98.19 450 VAL A C 1
ATOM 3542 O O . VAL A 1 450 ? 2.532 1.054 -5.380 1.00 98.19 450 VAL A O 1
ATOM 3545 N N . GLY A 1 451 ? 2.745 2.205 -3.452 1.00 96.56 451 GLY A N 1
ATOM 3546 C CA . GLY A 1 451 ? 3.439 3.356 -4.031 1.00 96.56 451 GLY A CA 1
ATOM 3547 C C . GLY A 1 451 ? 4.948 3.130 -4.050 1.00 96.56 451 GLY A C 1
ATOM 3548 O O . GLY A 1 451 ? 5.408 1.995 -4.188 1.00 96.56 451 GLY A O 1
ATOM 3549 N N . ASP A 1 452 ? 5.677 4.211 -3.844 1.00 95.50 452 ASP A N 1
ATOM 3550 C CA . ASP A 1 452 ? 7.120 4.283 -4.016 1.00 95.50 452 ASP A CA 1
ATOM 3551 C C . ASP A 1 452 ? 7.863 3.334 -3.069 1.00 95.50 452 ASP A C 1
ATOM 3553 O O . ASP A 1 452 ? 7.478 3.109 -1.912 1.00 95.50 452 ASP A O 1
ATOM 3557 N N . LEU A 1 453 ? 8.948 2.762 -3.585 1.00 95.50 453 LEU A N 1
ATOM 3558 C CA . LEU A 1 453 ? 9.844 1.883 -2.841 1.00 95.50 453 LEU A CA 1
ATOM 3559 C C . LEU A 1 453 ? 11.263 2.436 -2.765 1.00 95.50 453 LEU A C 1
ATOM 3561 O O . LEU A 1 453 ? 11.951 2.111 -1.803 1.00 95.50 453 LEU A O 1
ATOM 3565 N N . HIS A 1 454 ? 11.716 3.211 -3.756 1.00 94.31 454 HIS A N 1
ATOM 3566 C CA . HIS A 1 454 ? 13.010 3.899 -3.760 1.00 94.31 454 HIS A CA 1
ATOM 3567 C C . HIS A 1 454 ? 14.183 3.051 -3.245 1.00 94.31 454 HIS A C 1
ATOM 3569 O O . HIS A 1 454 ? 14.910 3.428 -2.323 1.00 94.31 454 HIS A O 1
ATOM 3575 N N . GLY A 1 455 ? 14.335 1.833 -3.773 1.00 91.56 455 GLY A N 1
ATOM 3576 C CA . GLY A 1 455 ? 15.410 0.923 -3.373 1.00 91.56 455 GLY A CA 1
ATOM 3577 C C . GLY A 1 455 ? 15.385 0.485 -1.899 1.00 91.56 455 GLY A C 1
ATOM 3578 O O . GLY A 1 455 ? 16.408 0.037 -1.372 1.00 91.56 455 GLY A O 1
ATOM 3579 N N . GLN A 1 456 ? 14.245 0.594 -1.208 1.00 91.69 456 GLN A N 1
ATOM 3580 C CA . GLN A 1 456 ? 14.035 0.120 0.163 1.00 91.69 456 GLN A CA 1
ATOM 3581 C C . GLN A 1 456 ? 13.562 -1.339 0.173 1.00 91.69 456 GLN A C 1
ATOM 3583 O O . GLN A 1 456 ? 12.417 -1.668 0.490 1.00 91.69 456 GLN A O 1
ATOM 3588 N N . TYR A 1 457 ? 14.475 -2.250 -0.164 1.00 94.38 457 TYR A N 1
ATOM 3589 C CA . TYR A 1 457 ? 14.156 -3.673 -0.291 1.00 94.38 457 TYR A CA 1
ATOM 3590 C C . TYR A 1 457 ? 13.563 -4.306 0.987 1.00 94.38 457 TYR A C 1
ATOM 3592 O O . TYR A 1 457 ? 12.635 -5.113 0.915 1.00 94.38 457 TYR A O 1
ATOM 3600 N N . GLU A 1 458 ? 14.029 -3.898 2.169 1.00 91.38 458 GLU A N 1
ATOM 3601 C CA . GLU A 1 458 ? 13.494 -4.377 3.455 1.00 91.38 458 GLU A CA 1
ATOM 3602 C C . GLU A 1 458 ? 12.025 -3.981 3.681 1.00 91.38 458 GLU A C 1
ATOM 3604 O O . GLU A 1 458 ? 11.255 -4.725 4.300 1.00 91.38 458 GLU A O 1
ATOM 3609 N N . ASP A 1 459 ? 11.597 -2.837 3.144 1.00 93.00 459 ASP A N 1
ATOM 3610 C CA . ASP A 1 459 ? 10.207 -2.396 3.232 1.00 93.00 459 ASP A CA 1
ATOM 3611 C C . ASP A 1 459 ? 9.315 -3.187 2.269 1.00 93.00 459 ASP A C 1
ATOM 3613 O O . ASP A 1 459 ? 8.231 -3.626 2.668 1.00 93.00 459 ASP A O 1
ATOM 3617 N N . LEU A 1 460 ? 9.802 -3.498 1.059 1.00 96.06 460 LEU A N 1
ATOM 3618 C CA . LEU A 1 460 ? 9.137 -4.437 0.144 1.00 96.06 460 LEU A CA 1
ATOM 3619 C C . LEU A 1 460 ? 8.947 -5.813 0.805 1.00 96.06 460 LEU A C 1
ATOM 3621 O O . LEU A 1 460 ? 7.853 -6.383 0.779 1.00 96.06 460 LEU A O 1
ATOM 3625 N N . MET A 1 461 ? 9.988 -6.329 1.462 1.00 94.69 461 MET A N 1
ATOM 3626 C CA . MET A 1 461 ? 9.909 -7.577 2.226 1.00 94.69 461 MET A CA 1
ATOM 3627 C C . MET A 1 461 ? 8.922 -7.476 3.388 1.00 94.69 461 MET A C 1
ATOM 3629 O O . MET A 1 461 ? 8.128 -8.389 3.599 1.00 94.69 461 MET A O 1
ATOM 3633 N N . THR A 1 462 ? 8.894 -6.349 4.098 1.00 94.31 462 THR A N 1
ATOM 3634 C CA . THR A 1 462 ? 7.927 -6.104 5.176 1.00 94.31 462 THR A CA 1
ATOM 3635 C C . THR A 1 462 ? 6.485 -6.078 4.659 1.00 94.31 462 THR A C 1
ATOM 3637 O O . THR A 1 462 ? 5.578 -6.564 5.343 1.00 94.31 462 THR A O 1
ATOM 3640 N N . ILE A 1 463 ? 6.243 -5.535 3.461 1.00 95.62 463 ILE A N 1
ATOM 3641 C CA . ILE A 1 463 ? 4.930 -5.578 2.806 1.00 95.62 463 ILE A CA 1
ATOM 3642 C C . ILE A 1 463 ? 4.525 -7.033 2.548 1.00 95.62 463 ILE A C 1
ATOM 3644 O O . ILE A 1 463 ? 3.425 -7.429 2.946 1.00 95.62 463 ILE A O 1
ATOM 3648 N N . PHE A 1 464 ? 5.410 -7.842 1.961 1.00 95.69 464 PHE A N 1
ATOM 3649 C CA . PHE A 1 464 ? 5.141 -9.260 1.709 1.00 95.69 464 PHE A CA 1
ATOM 3650 C C . PHE A 1 464 ? 4.977 -10.078 2.992 1.00 95.69 464 PHE A C 1
ATOM 3652 O O . PHE A 1 464 ? 4.061 -10.889 3.075 1.00 95.69 464 PHE A O 1
ATOM 3659 N N . ASP A 1 465 ? 5.764 -9.825 4.035 1.00 92.75 465 ASP A N 1
ATOM 3660 C CA . ASP A 1 465 ? 5.642 -10.529 5.315 1.00 92.75 465 ASP A CA 1
ATOM 3661 C C . ASP A 1 465 ? 4.303 -10.206 6.015 1.00 92.75 465 ASP A C 1
ATOM 3663 O O . ASP A 1 465 ? 3.739 -11.039 6.727 1.00 92.75 465 ASP A O 1
ATOM 3667 N N . ARG A 1 466 ? 3.758 -8.996 5.810 1.00 92.19 466 ARG A N 1
ATOM 3668 C CA . ARG A 1 466 ? 2.478 -8.569 6.405 1.00 92.19 466 ARG A CA 1
ATOM 3669 C C . ARG A 1 466 ? 1.252 -8.977 5.599 1.00 92.19 466 ARG A C 1
ATOM 3671 O O . ARG A 1 466 ? 0.215 -9.261 6.200 1.00 92.19 466 ARG A O 1
ATOM 3678 N N . LYS A 1 467 ? 1.326 -8.913 4.269 1.00 94.69 467 LYS A N 1
ATOM 3679 C CA . LYS A 1 467 ? 0.184 -9.149 3.370 1.00 94.69 467 LYS A CA 1
ATOM 3680 C C . LYS A 1 467 ? 0.205 -10.523 2.706 1.00 94.69 467 LYS A C 1
ATOM 3682 O O . LYS A 1 467 ? -0.862 -11.073 2.455 1.00 94.69 467 LYS A O 1
ATOM 3687 N N . GLY A 1 468 ? 1.385 -11.088 2.500 1.00 94.94 468 GLY A N 1
ATOM 3688 C CA . GLY A 1 468 ? 1.639 -12.256 1.666 1.00 94.94 468 GLY A CA 1
ATOM 3689 C C . GLY A 1 468 ? 2.383 -11.870 0.388 1.00 94.94 468 GLY A C 1
ATOM 3690 O O . GLY A 1 468 ? 2.380 -10.716 -0.024 1.00 94.94 468 GLY A O 1
ATOM 3691 N N . VAL A 1 469 ? 3.026 -12.843 -0.248 1.00 95.31 469 VAL A N 1
ATOM 3692 C CA . VAL A 1 469 ? 3.577 -12.681 -1.602 1.00 95.31 469 VAL A CA 1
ATOM 3693 C C . VAL A 1 469 ? 2.456 -12.768 -2.652 1.00 95.31 469 VAL A C 1
ATOM 3695 O O . VAL A 1 469 ? 1.381 -13.306 -2.349 1.00 95.31 469 VAL A O 1
ATOM 3698 N N . PRO A 1 470 ? 2.671 -12.270 -3.886 1.00 96.56 470 PRO A N 1
ATOM 3699 C CA . PRO A 1 470 ? 1.689 -12.389 -4.957 1.00 96.56 470 PRO A CA 1
ATOM 3700 C C . PRO A 1 470 ? 1.203 -13.829 -5.169 1.00 96.56 470 PRO A C 1
ATOM 3702 O O . PRO A 1 470 ? 1.984 -14.780 -5.169 1.00 96.56 470 PRO A O 1
ATOM 3705 N N . SER A 1 471 ? -0.105 -13.997 -5.357 1.00 94.88 471 SER A N 1
ATOM 3706 C CA . SER A 1 471 ? -0.743 -15.300 -5.559 1.00 94.88 471 SER A CA 1
ATOM 3707 C C . SER A 1 471 ? -2.051 -15.165 -6.340 1.00 94.88 471 SER A C 1
ATOM 3709 O O . SER A 1 471 ? -2.541 -14.068 -6.596 1.00 94.88 471 SER A O 1
ATOM 3711 N N . LYS A 1 472 ? -2.692 -16.293 -6.669 1.00 93.06 472 LYS A N 1
ATOM 3712 C CA . LYS A 1 472 ? -3.976 -16.304 -7.398 1.00 93.06 472 LYS A CA 1
ATOM 3713 C C . LYS A 1 472 ? -5.089 -15.496 -6.715 1.00 93.06 472 LYS A C 1
ATOM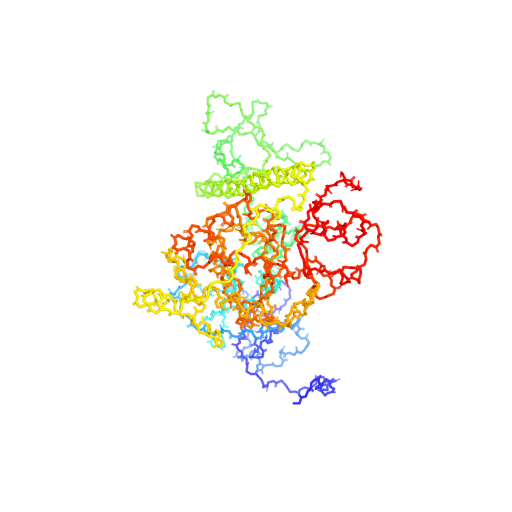 3715 O O . LYS A 1 472 ? -6.005 -15.052 -7.399 1.00 93.06 472 LYS A O 1
ATOM 3720 N N . THR A 1 473 ? -5.031 -15.338 -5.392 1.00 95.50 473 THR A N 1
ATOM 3721 C CA . THR A 1 473 ? -6.025 -14.598 -4.595 1.00 95.50 473 THR A CA 1
ATOM 3722 C C . THR A 1 473 ? -5.524 -13.245 -4.094 1.00 95.50 473 THR A C 1
ATOM 3724 O O . THR A 1 473 ? -6.313 -12.505 -3.512 1.00 95.50 473 THR A O 1
ATOM 3727 N N . LEU A 1 474 ? -4.242 -12.927 -4.294 1.00 97.62 474 LEU A N 1
ATOM 3728 C CA . LEU A 1 474 ? -3.612 -11.698 -3.815 1.00 97.62 474 LEU A CA 1
ATOM 3729 C C . LEU A 1 474 ? -2.763 -11.084 -4.929 1.00 97.62 474 LEU A C 1
ATOM 3731 O O . LEU A 1 474 ? -1.669 -11.565 -5.224 1.00 97.62 474 LEU A O 1
ATOM 3735 N N . TRP A 1 475 ? -3.303 -10.053 -5.563 1.00 98.38 475 TRP A N 1
ATOM 3736 C CA . TRP A 1 475 ? -2.686 -9.338 -6.675 1.00 98.38 475 TRP A CA 1
ATOM 3737 C C . TRP A 1 475 ? -1.990 -8.077 -6.171 1.00 98.38 475 TRP A C 1
ATOM 3739 O O . TRP A 1 475 ? -2.353 -7.540 -5.123 1.00 98.38 475 TRP A O 1
ATOM 3749 N N . TYR A 1 476 ? -1.019 -7.590 -6.935 1.00 98.75 476 TYR A N 1
ATOM 3750 C CA . TYR A 1 476 ? -0.238 -6.402 -6.619 1.00 98.75 476 TYR A CA 1
ATOM 3751 C C . TYR A 1 476 ? -0.164 -5.450 -7.808 1.00 98.75 476 TYR A C 1
ATOM 3753 O O . TYR A 1 476 ? 0.091 -5.878 -8.929 1.00 98.75 476 TYR A O 1
ATOM 3761 N N . LEU A 1 477 ? -0.336 -4.160 -7.536 1.00 98.75 477 LEU A N 1
ATOM 3762 C CA . LEU A 1 477 ? 0.011 -3.060 -8.428 1.00 98.75 477 LEU A CA 1
ATOM 3763 C C . LEU A 1 477 ? 1.075 -2.210 -7.729 1.00 98.75 477 LEU A C 1
ATOM 3765 O O . LEU A 1 477 ? 0.796 -1.657 -6.667 1.00 98.75 477 LEU A O 1
ATOM 3769 N N . PHE A 1 478 ? 2.267 -2.112 -8.310 1.00 98.75 478 PHE A N 1
ATOM 3770 C CA . PHE A 1 478 ? 3.321 -1.210 -7.842 1.00 98.75 478 PHE A CA 1
ATOM 3771 C C . PHE A 1 478 ? 3.332 0.040 -8.725 1.00 98.75 478 PHE A C 1
ATOM 3773 O O . PHE A 1 478 ? 3.420 -0.070 -9.948 1.00 98.75 478 PHE A O 1
ATOM 3780 N N . ASN A 1 479 ? 3.177 1.213 -8.117 1.00 98.50 479 ASN A N 1
ATOM 3781 C CA . ASN A 1 479 ? 2.850 2.459 -8.806 1.00 98.50 479 ASN A CA 1
ATOM 3782 C C . ASN A 1 479 ? 4.066 3.383 -8.993 1.00 98.50 479 ASN A C 1
ATOM 3784 O O . ASN A 1 479 ? 4.036 4.527 -8.544 1.00 98.50 479 ASN A O 1
ATOM 3788 N N . GLY A 1 480 ? 5.097 2.875 -9.670 1.00 96.94 480 GLY A N 1
ATOM 3789 C CA . GLY A 1 480 ? 6.320 3.619 -9.973 1.00 96.94 480 GLY A CA 1
ATOM 3790 C C . GLY A 1 480 ? 7.290 3.761 -8.801 1.00 96.94 480 GLY A C 1
ATOM 3791 O O . GLY A 1 480 ? 7.022 3.298 -7.690 1.00 96.94 480 GLY A O 1
ATOM 3792 N N . ASP A 1 481 ? 8.428 4.386 -9.091 1.00 97.50 481 ASP A N 1
ATOM 3793 C CA . ASP A 1 481 ? 9.465 4.794 -8.144 1.00 97.50 481 ASP A CA 1
ATOM 3794 C C . ASP A 1 481 ? 10.034 3.623 -7.337 1.00 97.50 481 ASP A C 1
ATOM 3796 O O . ASP A 1 481 ? 10.080 3.574 -6.103 1.00 97.50 481 ASP A O 1
ATOM 3800 N N . PHE A 1 482 ? 10.487 2.621 -8.083 1.00 98.06 482 PHE A N 1
ATOM 3801 C CA . PHE A 1 482 ? 11.077 1.395 -7.564 1.00 98.06 482 PHE A CA 1
ATOM 3802 C C . PHE A 1 482 ? 12.540 1.591 -7.168 1.00 98.06 482 PHE A C 1
ATOM 3804 O O . PHE A 1 482 ? 13.026 0.952 -6.227 1.00 98.06 482 PHE A O 1
ATOM 3811 N N . VAL A 1 483 ? 13.242 2.445 -7.913 1.00 96.75 483 VAL A N 1
ATOM 3812 C CA . VAL A 1 483 ? 14.692 2.654 -7.847 1.00 96.75 483 VAL A CA 1
ATOM 3813 C C . VAL A 1 483 ? 15.045 4.063 -7.353 1.00 96.75 483 VAL A C 1
ATOM 3815 O O . VAL A 1 483 ? 14.167 4.828 -6.953 1.00 96.75 483 VAL A O 1
ATOM 3818 N N . ASP A 1 484 ? 16.345 4.378 -7.357 1.00 89.00 484 ASP A N 1
ATOM 3819 C CA . ASP A 1 484 ? 16.946 5.605 -6.819 1.00 89.00 484 ASP A CA 1
ATOM 3820 C C . ASP A 1 484 ? 16.766 5.808 -5.304 1.00 89.00 484 ASP A C 1
ATOM 3822 O O . ASP A 1 484 ? 15.975 5.136 -4.647 1.00 89.00 484 ASP A O 1
ATOM 3826 N N . ARG A 1 485 ? 17.532 6.759 -4.741 1.00 81.69 485 ARG A N 1
ATOM 3827 C CA . ARG A 1 485 ? 17.606 7.134 -3.307 1.00 81.69 485 ARG A CA 1
ATOM 3828 C C . ARG A 1 485 ? 18.161 6.042 -2.392 1.00 81.69 485 ARG A C 1
ATOM 3830 O O . ARG A 1 485 ? 19.143 6.278 -1.687 1.00 81.69 485 ARG A O 1
ATOM 3837 N N . GLY A 1 486 ? 17.513 4.883 -2.358 1.00 81.19 486 GLY A N 1
ATOM 3838 C CA . GLY A 1 486 ? 17.931 3.721 -1.593 1.00 81.19 486 GLY A CA 1
ATOM 3839 C C . GLY A 1 486 ? 19.111 3.000 -2.232 1.00 81.19 486 GLY A C 1
ATOM 3840 O O . GLY A 1 486 ? 19.505 3.257 -3.362 1.00 81.19 486 GLY A O 1
ATOM 3841 N N . LEU A 1 487 ? 19.696 2.077 -1.470 1.00 87.25 487 LEU A N 1
ATOM 3842 C CA . LEU A 1 487 ? 20.904 1.340 -1.866 1.00 87.25 487 LEU A CA 1
ATOM 3843 C C . LEU A 1 487 ? 20.606 -0.014 -2.534 1.00 87.25 487 LEU A C 1
ATOM 3845 O O . LEU A 1 487 ? 21.539 -0.735 -2.906 1.00 87.25 487 LEU A O 1
ATOM 3849 N N . HIS A 1 488 ? 19.326 -0.386 -2.609 1.00 93.75 488 HIS A N 1
ATOM 3850 C CA . HIS A 1 488 ? 18.880 -1.702 -3.060 1.00 93.75 488 HIS A CA 1
ATOM 3851 C C . HIS A 1 488 ? 17.846 -1.611 -4.195 1.00 93.75 488 HIS A C 1
ATOM 3853 O O . HIS A 1 488 ? 16.875 -2.374 -4.227 1.00 93.75 488 HIS A O 1
ATOM 3859 N N . GLY A 1 489 ? 18.011 -0.645 -5.108 1.00 96.12 489 GLY A N 1
ATOM 3860 C CA . GLY A 1 489 ? 17.146 -0.475 -6.276 1.00 96.12 489 GLY A CA 1
ATOM 3861 C C . GLY A 1 489 ? 17.163 -1.706 -7.180 1.00 96.12 489 GLY A C 1
ATOM 3862 O O . GLY A 1 489 ? 16.106 -2.163 -7.613 1.00 96.12 489 GLY A O 1
ATOM 3863 N N . VAL A 1 490 ? 18.338 -2.310 -7.390 1.00 96.94 490 VAL A N 1
ATOM 3864 C CA . VAL A 1 490 ? 18.513 -3.537 -8.184 1.00 96.94 490 VAL A CA 1
ATOM 3865 C C . VAL A 1 490 ? 17.709 -4.695 -7.592 1.00 96.94 490 VAL A C 1
ATOM 3867 O O . VAL A 1 490 ? 17.029 -5.409 -8.327 1.00 96.94 490 VAL A O 1
ATOM 3870 N N . GLU A 1 491 ? 17.765 -4.898 -6.277 1.00 97.88 491 GLU A N 1
ATOM 3871 C CA . GLU A 1 491 ? 17.054 -5.974 -5.586 1.00 97.88 491 GLU A CA 1
ATOM 3872 C C . GLU A 1 491 ? 15.537 -5.783 -5.674 1.00 97.88 491 GLU A C 1
ATOM 3874 O O . GLU A 1 491 ? 14.810 -6.752 -5.928 1.00 97.88 491 GLU A O 1
ATOM 3879 N N . VAL A 1 492 ? 15.062 -4.539 -5.520 1.00 98.38 492 VAL A N 1
ATOM 3880 C CA . VAL A 1 492 ? 13.648 -4.184 -5.696 1.00 98.38 492 VAL A CA 1
ATOM 3881 C C . VAL A 1 492 ? 13.207 -4.505 -7.120 1.00 98.38 492 VAL A C 1
ATOM 3883 O O . VAL A 1 492 ? 12.349 -5.372 -7.297 1.00 98.38 492 VAL A O 1
ATOM 3886 N N . ILE A 1 493 ? 13.815 -3.888 -8.141 1.00 98.44 493 ILE A N 1
ATOM 3887 C CA . ILE A 1 493 ? 13.350 -4.052 -9.523 1.00 98.44 493 ILE A CA 1
ATOM 3888 C C . ILE A 1 493 ? 13.472 -5.504 -9.997 1.00 98.44 493 ILE A C 1
ATOM 3890 O O . ILE A 1 493 ? 12.535 -6.029 -10.593 1.00 98.44 493 ILE A O 1
ATOM 3894 N N . CYS A 1 494 ? 14.551 -6.218 -9.656 1.00 98.31 494 CYS A N 1
ATOM 3895 C CA . CYS A 1 494 ? 14.690 -7.633 -10.012 1.00 98.31 494 CYS A CA 1
ATOM 3896 C C . CYS A 1 494 ? 13.595 -8.495 -9.371 1.00 98.31 494 CYS A C 1
ATOM 3898 O O . CYS A 1 494 ? 13.065 -9.404 -10.008 1.00 98.31 494 CYS A O 1
ATOM 3900 N N . THR A 1 495 ? 13.222 -8.212 -8.122 1.00 98.38 495 THR A N 1
ATOM 3901 C CA . THR A 1 495 ? 12.140 -8.939 -7.447 1.00 98.38 495 THR A CA 1
ATOM 3902 C C . THR A 1 495 ? 10.790 -8.656 -8.102 1.00 98.38 495 THR A C 1
ATOM 3904 O O . THR A 1 495 ? 10.027 -9.590 -8.356 1.00 98.38 495 THR A O 1
ATOM 3907 N N . LEU A 1 496 ? 10.507 -7.393 -8.431 1.00 98.44 496 LEU A N 1
ATOM 3908 C CA . LEU A 1 496 ? 9.270 -6.995 -9.104 1.00 98.44 496 LEU A CA 1
ATOM 3909 C C . LEU A 1 496 ? 9.150 -7.615 -10.503 1.00 98.44 496 LEU A C 1
ATOM 3911 O O . LEU A 1 496 ? 8.110 -8.193 -10.823 1.00 98.44 496 LEU A O 1
ATOM 3915 N N . LEU A 1 497 ? 10.220 -7.582 -11.306 1.00 98.19 497 LEU A N 1
ATOM 3916 C CA . LEU A 1 497 ? 10.255 -8.216 -12.628 1.00 98.19 497 LEU A CA 1
ATOM 3917 C C . LEU A 1 497 ? 10.118 -9.741 -12.533 1.00 98.19 497 LEU A C 1
ATOM 3919 O O . LEU A 1 497 ? 9.377 -10.341 -13.307 1.00 98.19 497 LEU A O 1
ATOM 3923 N N . ALA A 1 498 ? 10.767 -10.389 -11.562 1.00 98.19 498 ALA A N 1
ATOM 3924 C CA . ALA A 1 498 ? 10.629 -11.831 -11.364 1.00 98.19 498 ALA A CA 1
ATOM 3925 C C . ALA A 1 498 ? 9.176 -12.230 -11.051 1.00 98.19 498 ALA A C 1
ATOM 3927 O O . ALA A 1 498 ? 8.658 -13.192 -11.626 1.00 98.19 498 ALA A O 1
ATOM 3928 N N . TYR A 1 499 ? 8.493 -11.468 -10.192 1.00 98.12 499 TYR A N 1
ATOM 3929 C CA . TYR A 1 499 ? 7.079 -11.688 -9.897 1.00 98.12 499 TYR A CA 1
ATOM 3930 C C . TYR A 1 499 ? 6.155 -11.332 -11.069 1.00 98.12 499 TYR A C 1
ATOM 3932 O O . TYR A 1 499 ? 5.183 -12.057 -11.282 1.00 98.12 499 TYR A O 1
ATOM 3940 N N . SER A 1 500 ? 6.443 -10.292 -11.860 1.00 97.06 500 SER A N 1
ATOM 3941 C CA . SER A 1 500 ? 5.642 -9.963 -13.052 1.00 97.06 500 SER A CA 1
ATOM 3942 C C . SER A 1 500 ? 5.795 -11.018 -14.155 1.00 97.06 500 SER A C 1
ATOM 3944 O O . SER A 1 500 ? 4.823 -11.386 -14.815 1.00 97.06 500 SER A O 1
ATOM 3946 N N . LEU A 1 501 ? 6.988 -11.600 -14.306 1.00 96.81 501 LEU A N 1
ATOM 3947 C CA . LEU A 1 501 ? 7.229 -12.703 -15.234 1.00 96.81 501 LEU A CA 1
ATOM 3948 C C . LEU A 1 501 ? 6.534 -13.994 -14.792 1.00 96.81 501 LEU A C 1
ATOM 3950 O O . LEU A 1 501 ? 5.991 -14.698 -15.650 1.00 96.81 501 LEU A O 1
ATOM 3954 N N . LEU A 1 502 ? 6.562 -14.293 -13.486 1.00 96.75 502 LEU A N 1
ATOM 3955 C CA . LEU A 1 502 ? 5.929 -15.466 -12.875 1.00 96.75 502 LEU A CA 1
ATOM 3956 C C . LEU A 1 502 ? 4.396 -15.357 -12.881 1.00 96.75 502 LEU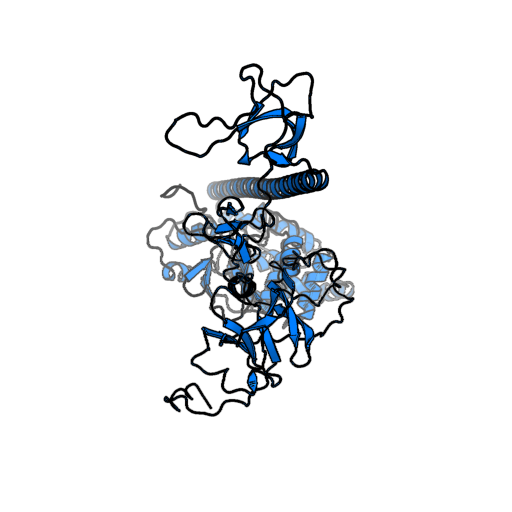 A C 1
ATOM 3958 O O . LEU A 1 502 ? 3.703 -16.337 -13.160 1.00 96.75 502 LEU A O 1
ATOM 3962 N N . TYR A 1 503 ? 3.866 -14.168 -12.593 1.00 96.56 503 TYR A N 1
ATOM 3963 C CA . TYR A 1 503 ? 2.439 -13.898 -12.446 1.00 96.56 503 TYR A CA 1
ATOM 3964 C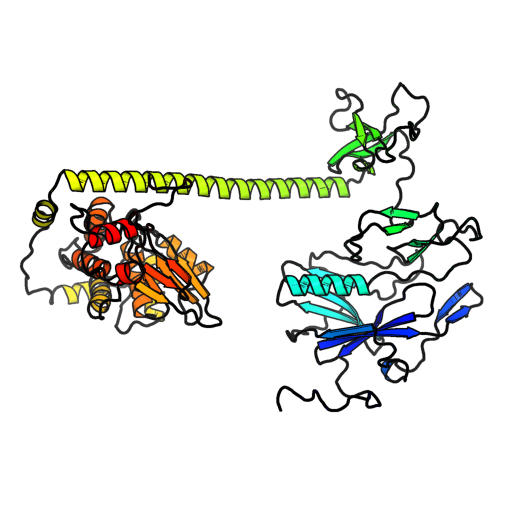 C . TYR A 1 503 ? 1.986 -12.675 -13.266 1.00 96.56 503 TYR A C 1
ATOM 3966 O O . TYR A 1 503 ? 1.504 -11.693 -12.695 1.00 96.56 503 TYR A O 1
ATOM 3974 N N . PRO A 1 504 ? 2.032 -12.745 -14.610 1.00 94.50 504 PRO A N 1
ATOM 3975 C CA . PRO A 1 504 ? 1.740 -11.606 -15.491 1.00 94.50 504 PRO A CA 1
ATOM 3976 C C . PRO A 1 504 ? 0.291 -11.103 -15.422 1.00 94.50 504 PRO A C 1
ATOM 3978 O O . PRO A 1 504 ? -0.017 -10.031 -15.926 1.00 94.50 504 PRO A O 1
ATOM 3981 N N . HIS A 1 505 ? -0.612 -11.873 -14.811 1.00 94.38 505 HIS A N 1
ATOM 3982 C CA . HIS A 1 505 ? -2.006 -11.478 -14.595 1.00 94.38 505 HIS A CA 1
ATOM 3983 C C . HIS A 1 505 ? -2.300 -11.037 -13.158 1.00 94.38 505 HIS A C 1
ATOM 3985 O O . HIS A 1 505 ? -3.443 -10.692 -12.871 1.00 94.38 505 HIS A O 1
ATOM 3991 N N . PHE A 1 506 ? -1.323 -11.115 -12.245 1.00 94.88 506 PHE A N 1
ATOM 3992 C CA . PHE A 1 506 ? -1.511 -10.812 -10.819 1.00 94.88 506 PHE A CA 1
ATOM 3993 C C . PHE A 1 506 ? -0.577 -9.706 -10.323 1.00 94.88 506 PHE A C 1
ATOM 3995 O O . PHE A 1 506 ? -0.831 -9.159 -9.254 1.00 94.88 506 PHE A O 1
ATOM 4002 N N . VAL A 1 507 ? 0.506 -9.407 -11.045 1.00 97.81 507 VAL A N 1
ATOM 4003 C CA . VAL A 1 507 ? 1.507 -8.409 -10.658 1.00 97.81 507 VAL A CA 1
ATOM 4004 C C . VAL A 1 507 ? 1.674 -7.408 -11.788 1.00 97.81 507 VAL A C 1
ATOM 4006 O O . VAL A 1 507 ? 2.088 -7.767 -12.889 1.00 97.81 507 VAL A O 1
ATOM 4009 N N . PHE A 1 508 ? 1.348 -6.160 -11.483 1.00 98.38 508 PHE A N 1
ATOM 4010 C CA . PHE A 1 508 ? 1.305 -5.042 -12.414 1.00 98.38 508 PHE A CA 1
ATOM 4011 C C . PHE A 1 508 ? 2.260 -3.952 -11.936 1.00 98.38 508 PHE A C 1
ATOM 4013 O O . PHE A 1 508 ? 2.391 -3.730 -10.730 1.00 98.38 508 PHE A O 1
ATOM 4020 N N . LEU A 1 509 ? 2.923 -3.288 -12.876 1.00 98.50 509 LEU A N 1
ATOM 4021 C CA . LEU A 1 509 ? 3.900 -2.237 -12.613 1.00 98.50 509 LEU A CA 1
ATOM 4022 C C . LEU A 1 509 ? 3.508 -1.025 -13.459 1.00 98.50 509 LEU A C 1
ATOM 4024 O O . LEU A 1 509 ? 3.419 -1.162 -14.675 1.00 98.50 509 LEU A O 1
ATOM 4028 N N . ASN A 1 510 ? 3.276 0.124 -12.830 1.00 98.56 510 ASN A N 1
ATOM 4029 C CA . ASN A 1 510 ? 3.237 1.402 -13.541 1.00 98.56 510 ASN A CA 1
ATOM 4030 C C . ASN A 1 510 ? 4.630 2.038 -13.516 1.00 98.56 510 ASN A C 1
ATOM 4032 O O . ASN A 1 510 ? 5.419 1.774 -12.610 1.00 98.56 510 ASN A O 1
ATOM 4036 N N . ARG A 1 511 ? 4.907 2.902 -14.485 1.00 98.25 511 ARG A N 1
ATOM 4037 C CA . ARG A 1 511 ? 6.096 3.745 -14.527 1.00 98.25 511 ARG A CA 1
ATOM 4038 C C . ARG A 1 511 ? 5.963 4.910 -13.542 1.00 98.25 511 ARG A C 1
ATOM 4040 O O . ARG A 1 511 ? 4.902 5.533 -13.483 1.00 98.25 511 ARG A O 1
ATOM 4047 N N . GLY A 1 512 ? 7.026 5.194 -12.797 1.00 97.00 512 GLY A N 1
ATOM 4048 C CA . GLY A 1 512 ? 7.205 6.424 -12.032 1.00 97.00 512 GLY A CA 1
ATOM 4049 C C . GLY A 1 512 ? 8.190 7.370 -12.708 1.00 97.00 512 GLY A C 1
ATOM 4050 O O . GLY A 1 512 ? 8.756 7.064 -13.764 1.00 97.00 512 GLY A O 1
ATOM 4051 N N . ASN A 1 513 ? 8.394 8.547 -12.122 1.00 93.75 513 ASN A N 1
ATOM 4052 C CA . ASN A 1 513 ? 9.346 9.507 -12.677 1.00 93.75 513 ASN A CA 1
ATOM 4053 C C . ASN A 1 513 ? 10.804 9.066 -12.457 1.00 93.75 513 ASN A C 1
ATOM 4055 O O . ASN A 1 513 ? 11.664 9.452 -13.248 1.00 93.75 513 ASN A O 1
ATOM 4059 N N . HIS A 1 514 ? 11.071 8.237 -11.441 1.00 93.88 514 HIS A N 1
ATOM 4060 C CA . HIS A 1 514 ? 12.375 7.644 -11.155 1.00 93.88 514 HIS A CA 1
ATOM 4061 C C . HIS A 1 514 ? 12.703 6.429 -12.027 1.00 93.88 514 HIS A C 1
ATOM 4063 O O . HIS A 1 514 ? 13.821 5.936 -11.981 1.00 93.88 514 HIS A O 1
ATOM 4069 N N . GLU A 1 515 ? 11.815 6.009 -12.924 1.00 96.25 515 GLU A N 1
ATOM 4070 C CA . GLU A 1 515 ? 12.135 5.101 -14.032 1.00 96.25 515 GLU A CA 1
ATOM 4071 C C . GLU A 1 515 ? 12.491 5.897 -15.307 1.00 96.25 515 GLU A C 1
ATOM 4073 O O . GLU A 1 515 ? 11.934 5.675 -16.392 1.00 96.25 515 GLU A O 1
ATOM 4078 N N . ALA A 1 516 ? 13.392 6.873 -15.147 1.00 89.44 516 ALA A N 1
ATOM 4079 C CA . ALA A 1 516 ? 13.879 7.773 -16.190 1.00 89.44 516 ALA A CA 1
ATOM 4080 C C . ALA A 1 516 ? 15.403 7.921 -16.133 1.00 89.44 516 ALA A C 1
ATOM 4082 O O . ALA A 1 516 ? 15.979 8.152 -15.061 1.00 89.44 516 ALA A O 1
ATOM 4083 N N . LEU A 1 517 ? 16.032 7.914 -17.308 1.00 88.56 517 LEU A N 1
ATOM 4084 C CA . LEU A 1 517 ? 17.480 7.947 -17.496 1.00 88.56 517 LEU A CA 1
ATOM 4085 C C . LEU A 1 517 ? 18.146 9.077 -16.707 1.00 88.56 517 LEU A C 1
ATOM 4087 O O . LEU A 1 517 ? 19.130 8.873 -15.993 1.00 88.56 517 LEU A O 1
ATOM 4091 N N . VAL A 1 518 ? 17.602 10.291 -16.832 1.00 83.50 518 VAL A N 1
ATOM 4092 C CA . VAL A 1 518 ? 18.183 11.488 -16.207 1.00 83.50 518 VAL A CA 1
ATOM 4093 C C . VAL A 1 518 ? 18.144 11.386 -14.684 1.00 83.50 518 VAL A C 1
ATOM 4095 O O . VAL A 1 518 ? 19.088 11.818 -14.022 1.00 83.50 518 VAL A O 1
ATOM 4098 N N . LEU A 1 519 ? 17.078 10.819 -14.112 1.00 84.25 519 LEU A N 1
ATOM 4099 C CA . LEU A 1 519 ? 16.992 10.663 -12.662 1.00 84.25 519 LEU A CA 1
ATOM 4100 C C . LEU A 1 519 ? 17.928 9.565 -12.180 1.00 84.25 519 LEU A C 1
ATOM 4102 O O . LEU A 1 519 ? 18.687 9.809 -11.247 1.00 84.25 519 LEU A O 1
ATOM 4106 N N . ASN A 1 520 ? 17.973 8.426 -12.867 1.00 88.69 520 ASN A N 1
ATOM 4107 C CA . ASN A 1 520 ? 18.833 7.313 -12.477 1.00 88.69 520 ASN A CA 1
ATOM 4108 C C . ASN A 1 520 ? 20.323 7.676 -12.473 1.00 88.69 520 ASN A C 1
ATOM 4110 O O . ASN A 1 520 ? 21.075 7.202 -11.616 1.00 88.69 520 ASN A O 1
ATOM 4114 N N . GLN A 1 521 ? 20.750 8.562 -13.376 1.00 84.56 521 GLN A N 1
ATOM 4115 C CA . GLN A 1 521 ? 22.112 9.106 -13.401 1.00 84.56 521 GLN A CA 1
ATOM 4116 C C . GLN A 1 521 ? 22.419 10.052 -12.229 1.00 84.56 521 GLN A C 1
ATOM 4118 O O . GLN A 1 521 ? 23.568 10.145 -11.802 1.00 84.56 521 GLN A O 1
ATOM 4123 N N . VAL A 1 522 ? 21.418 10.766 -11.708 1.00 75.50 522 VAL A N 1
ATOM 4124 C CA . VAL A 1 522 ? 21.597 11.793 -10.667 1.00 75.50 522 VAL A CA 1
ATOM 4125 C C . VAL A 1 522 ? 21.331 11.250 -9.260 1.00 75.50 522 VAL A C 1
ATOM 4127 O O . VAL A 1 522 ? 21.991 11.665 -8.306 1.00 75.50 522 VAL A O 1
ATOM 4130 N N . PHE A 1 523 ? 20.370 10.339 -9.111 1.00 75.25 523 PHE A N 1
ATOM 4131 C CA . PHE A 1 523 ? 19.827 9.895 -7.823 1.00 75.25 523 PHE A CA 1
ATOM 4132 C C . PHE A 1 523 ? 20.252 8.485 -7.405 1.00 75.25 523 PHE A C 1
ATOM 4134 O O . PHE A 1 523 ? 19.910 8.055 -6.299 1.00 75.25 523 PHE A O 1
ATOM 4141 N N . GLY A 1 524 ? 21.090 7.830 -8.212 1.00 82.00 524 GLY A N 1
ATOM 4142 C CA . GLY A 1 524 ? 21.997 6.787 -7.744 1.00 82.00 524 GLY A CA 1
ATOM 4143 C C . GLY A 1 524 ? 21.779 5.393 -8.320 1.00 82.00 524 GLY A C 1
ATOM 4144 O O . GLY A 1 524 ? 22.647 4.547 -8.106 1.00 82.00 524 GLY A O 1
ATOM 4145 N N . PHE A 1 525 ? 20.704 5.125 -9.065 1.00 93.00 525 PHE A N 1
ATOM 4146 C CA . PHE A 1 525 ? 20.484 3.794 -9.635 1.00 93.00 525 PHE A CA 1
ATOM 4147 C C . PHE A 1 525 ? 21.544 3.416 -10.681 1.00 93.00 525 PHE A C 1
ATOM 4149 O O . PHE A 1 525 ? 22.067 2.301 -10.641 1.00 93.00 525 PHE A O 1
ATOM 4156 N N . ALA A 1 526 ? 21.949 4.346 -11.555 1.00 90.25 526 ALA A N 1
ATOM 4157 C CA . ALA A 1 526 ? 23.022 4.098 -12.524 1.00 90.25 526 ALA A CA 1
ATOM 4158 C C . ALA A 1 526 ? 24.347 3.742 -11.820 1.00 90.25 526 ALA A C 1
ATOM 4160 O O . ALA A 1 526 ? 25.017 2.765 -12.168 1.00 90.25 526 ALA A O 1
ATOM 4161 N N . ASP A 1 527 ? 24.677 4.487 -10.763 1.00 87.06 527 ASP A N 1
ATOM 4162 C CA . ASP A 1 527 ? 25.834 4.231 -9.903 1.00 87.06 527 ASP A CA 1
ATOM 4163 C C . ASP A 1 527 ? 25.741 2.874 -9.193 1.00 87.06 527 ASP A C 1
ATOM 4165 O O . ASP A 1 527 ? 26.750 2.184 -9.031 1.00 87.06 527 ASP A O 1
ATOM 4169 N N . GLU A 1 528 ? 24.550 2.492 -8.728 1.00 91.56 528 GLU A N 1
ATOM 4170 C CA . GLU A 1 528 ? 24.299 1.213 -8.069 1.00 91.56 528 GLU A CA 1
ATOM 4171 C C . GLU A 1 528 ? 24.557 0.042 -9.025 1.00 91.56 528 GLU A C 1
ATOM 4173 O O . GLU A 1 528 ? 25.309 -0.878 -8.682 1.00 91.56 528 GLU A O 1
ATOM 4178 N N . VAL A 1 529 ? 23.996 0.098 -10.238 1.00 92.50 529 VAL A N 1
ATOM 4179 C CA . VAL A 1 529 ? 24.205 -0.914 -11.285 1.00 92.50 529 VAL A CA 1
ATOM 4180 C C . VAL A 1 529 ? 25.689 -1.008 -11.638 1.00 92.50 529 VAL A C 1
ATOM 4182 O O . VAL A 1 529 ? 26.246 -2.110 -11.657 1.00 92.50 529 VAL A O 1
ATOM 4185 N N . ALA A 1 530 ? 26.363 0.129 -11.835 1.00 88.38 530 ALA A N 1
ATOM 4186 C CA . ALA A 1 530 ? 27.785 0.157 -12.157 1.00 88.38 530 ALA A CA 1
ATOM 4187 C C . ALA A 1 530 ? 28.648 -0.461 -11.042 1.00 88.38 530 ALA A C 1
ATOM 4189 O O . ALA A 1 530 ? 29.507 -1.303 -11.314 1.00 88.38 530 ALA A O 1
ATOM 4190 N N . LYS A 1 531 ? 28.389 -0.113 -9.774 1.00 87.56 531 LYS A N 1
ATOM 4191 C CA . LYS A 1 531 ? 29.113 -0.661 -8.612 1.00 87.56 531 LYS A CA 1
ATOM 4192 C C . LYS A 1 531 ? 28.892 -2.163 -8.435 1.00 87.56 531 LYS A C 1
ATOM 4194 O O . LYS A 1 531 ? 29.817 -2.859 -8.022 1.00 87.56 531 LYS A O 1
ATOM 4199 N N . LYS A 1 532 ? 27.689 -2.668 -8.725 1.00 87.94 532 LYS A N 1
ATOM 4200 C CA . LYS A 1 532 ? 27.357 -4.093 -8.567 1.00 87.94 532 LYS A CA 1
ATOM 4201 C C . LYS A 1 532 ? 27.848 -4.952 -9.738 1.00 87.94 532 LYS A C 1
ATOM 4203 O O . LYS A 1 532 ? 28.242 -6.091 -9.498 1.00 87.94 532 LYS A O 1
ATOM 4208 N N . TYR A 1 533 ? 27.863 -4.426 -10.968 1.00 85.38 533 TYR A N 1
ATOM 4209 C CA . TYR A 1 533 ? 28.016 -5.256 -12.176 1.00 85.38 533 TYR A CA 1
ATOM 4210 C C . TYR A 1 533 ? 29.095 -4.821 -13.173 1.00 85.38 533 TYR A C 1
ATOM 4212 O O . TYR A 1 533 ? 29.552 -5.662 -13.945 1.00 85.38 533 TYR A O 1
ATOM 4220 N N . ASN A 1 534 ? 29.565 -3.571 -13.131 1.00 75.69 534 ASN A N 1
ATOM 4221 C CA . ASN A 1 534 ? 30.557 -3.049 -14.086 1.00 75.69 534 ASN A CA 1
ATOM 4222 C C . ASN A 1 534 ? 31.964 -2.916 -13.491 1.00 75.69 534 ASN A C 1
ATOM 4224 O O . ASN A 1 534 ? 32.842 -2.315 -14.093 1.00 75.69 534 ASN A O 1
ATOM 4228 N N . THR A 1 535 ? 32.231 -3.514 -12.329 1.00 63.03 535 THR A N 1
ATOM 4229 C CA . THR A 1 535 ? 33.571 -3.503 -11.709 1.00 63.03 535 THR A CA 1
ATOM 4230 C C . THR A 1 535 ? 34.635 -4.255 -12.516 1.00 63.03 535 THR A C 1
ATOM 4232 O O . THR A 1 535 ? 35.826 -4.058 -12.287 1.00 63.03 535 THR A O 1
ATOM 4235 N N . THR A 1 536 ? 34.216 -5.114 -13.446 1.00 60.03 536 THR A N 1
ATOM 4236 C CA . THR A 1 536 ? 35.073 -5.946 -14.310 1.00 60.03 536 THR A CA 1
ATOM 4237 C C . THR A 1 536 ? 34.752 -5.789 -15.801 1.00 60.03 536 THR A C 1
ATOM 4239 O O . THR A 1 536 ? 35.210 -6.597 -16.603 1.00 60.03 536 THR A O 1
ATOM 4242 N N . ASP A 1 537 ? 33.957 -4.775 -16.175 1.00 62.34 537 ASP A N 1
ATOM 4243 C CA . ASP A 1 537 ? 33.454 -4.552 -17.543 1.00 62.34 537 ASP A CA 1
ATOM 4244 C C . ASP A 1 537 ? 32.737 -5.771 -18.173 1.00 62.34 537 ASP A C 1
ATOM 4246 O O . ASP A 1 537 ? 32.619 -5.874 -19.393 1.00 62.34 537 ASP A O 1
ATOM 4250 N N . GLU A 1 538 ? 32.232 -6.712 -17.364 1.00 67.50 538 GLU A N 1
ATOM 4251 C CA . GLU A 1 538 ? 31.549 -7.918 -17.864 1.00 67.50 538 GLU A CA 1
ATOM 4252 C C . GLU A 1 538 ? 30.131 -7.635 -18.396 1.00 67.50 538 GLU A C 1
ATOM 4254 O O . GLU A 1 538 ? 29.660 -8.346 -19.286 1.00 67.50 538 GLU A O 1
ATOM 4259 N N . TYR A 1 539 ? 29.447 -6.607 -17.874 1.00 76.31 539 TYR A N 1
ATOM 4260 C CA . TYR A 1 539 ? 28.048 -6.291 -18.205 1.00 76.31 539 TYR A CA 1
ATOM 4261 C C . TYR A 1 539 ? 27.794 -4.798 -18.494 1.00 76.31 539 TYR A C 1
ATOM 4263 O O . TYR A 1 539 ? 26.830 -4.236 -17.971 1.00 76.31 539 TYR A O 1
ATOM 4271 N N . PRO A 1 540 ? 28.590 -4.142 -19.363 1.00 72.06 540 PRO A N 1
ATOM 4272 C CA . PRO A 1 540 ? 28.558 -2.686 -19.541 1.00 72.06 540 PRO A CA 1
ATOM 4273 C C . PRO A 1 540 ? 27.184 -2.146 -19.969 1.00 72.06 540 PRO A C 1
ATOM 4275 O O . PRO A 1 540 ? 26.838 -1.025 -19.619 1.00 72.06 540 PRO A O 1
ATOM 4278 N N . LEU A 1 541 ? 26.380 -2.965 -20.656 1.00 83.50 541 LEU A N 1
ATOM 4279 C CA . LEU A 1 541 ? 25.054 -2.610 -21.177 1.00 83.50 541 LEU A CA 1
ATOM 4280 C C . LEU A 1 541 ? 23.896 -2.898 -20.206 1.00 83.50 541 LEU A C 1
ATOM 4282 O O . LEU A 1 541 ? 22.734 -2.746 -20.577 1.00 83.50 541 LEU A O 1
ATOM 4286 N N . LEU A 1 542 ? 24.161 -3.384 -18.988 1.00 89.31 542 LEU A N 1
ATOM 4287 C CA . LEU A 1 542 ? 23.086 -3.796 -18.079 1.00 89.31 542 LEU A CA 1
ATOM 4288 C C . LEU A 1 542 ? 22.197 -2.618 -17.655 1.00 89.31 542 LEU A C 1
ATOM 4290 O O . LEU A 1 542 ? 20.986 -2.786 -17.537 1.00 89.31 542 LEU A O 1
ATOM 4294 N N . PHE A 1 543 ? 22.779 -1.433 -17.471 1.00 92.00 543 PHE A N 1
ATOM 4295 C CA . PHE A 1 543 ? 22.013 -0.222 -17.179 1.00 92.00 543 PHE A CA 1
ATOM 4296 C C . PHE A 1 543 ? 21.079 0.144 -18.344 1.00 92.00 543 PHE A C 1
ATOM 4298 O O . PHE A 1 543 ? 19.874 0.254 -18.139 1.00 92.00 543 PHE A O 1
ATOM 4305 N N . ASP A 1 544 ? 21.588 0.171 -19.581 1.00 91.94 544 ASP A N 1
ATOM 4306 C CA . ASP A 1 544 ? 20.783 0.443 -20.785 1.00 91.94 544 ASP A CA 1
ATOM 4307 C C . ASP A 1 544 ? 19.626 -0.555 -20.961 1.00 91.94 544 ASP A C 1
ATOM 4309 O O . ASP A 1 544 ? 18.562 -0.235 -21.493 1.00 91.94 544 ASP A O 1
ATOM 4313 N N . LYS A 1 545 ? 19.815 -1.798 -20.504 1.00 95.06 545 LYS A N 1
ATOM 4314 C CA . LYS A 1 545 ? 18.769 -2.824 -20.520 1.00 95.06 545 LYS A CA 1
ATOM 4315 C C . LYS A 1 545 ? 17.677 -2.554 -19.481 1.00 95.06 545 LYS A C 1
ATOM 4317 O O . LYS A 1 545 ? 16.513 -2.814 -19.786 1.00 95.06 545 LYS A O 1
ATOM 4322 N N . PHE A 1 546 ? 18.013 -2.030 -18.300 1.00 97.12 546 PHE A N 1
ATOM 4323 C CA . PHE A 1 546 ? 17.009 -1.559 -17.339 1.00 97.12 546 PHE A CA 1
ATOM 4324 C C . PHE A 1 546 ? 16.220 -0.372 -17.897 1.00 97.12 546 PHE A C 1
ATOM 4326 O O . PHE A 1 546 ? 14.994 -0.420 -17.876 1.00 97.12 546 PHE A O 1
ATOM 4333 N N . GLU A 1 547 ? 16.894 0.608 -18.502 1.00 95.00 547 GLU A N 1
ATOM 4334 C CA . GLU A 1 547 ? 16.248 1.741 -19.184 1.00 95.00 547 GLU A CA 1
ATOM 4335 C C . GLU A 1 547 ? 15.273 1.273 -20.274 1.00 95.00 547 GLU A C 1
ATOM 4337 O O . GLU A 1 547 ? 14.127 1.719 -20.362 1.00 95.00 547 GLU A O 1
ATOM 4342 N N . ALA A 1 548 ? 15.683 0.291 -21.081 1.00 95.94 548 ALA A N 1
ATOM 4343 C CA . ALA A 1 548 ? 14.813 -0.304 -22.088 1.00 95.94 548 ALA A CA 1
ATOM 4344 C C . ALA A 1 548 ? 13.576 -0.995 -21.482 1.00 95.94 548 ALA A C 1
ATOM 4346 O O . ALA A 1 548 ? 12.532 -1.035 -22.134 1.00 95.94 548 ALA A O 1
ATOM 4347 N N . VAL A 1 549 ? 13.672 -1.550 -20.266 1.00 97.50 549 VAL A N 1
ATOM 4348 C CA . VAL A 1 549 ? 12.517 -2.109 -19.543 1.00 97.50 549 VAL A CA 1
ATOM 4349 C C . VAL A 1 549 ? 11.629 -0.996 -19.000 1.00 97.50 549 VAL A C 1
ATOM 4351 O O . VAL A 1 549 ? 10.415 -1.072 -19.175 1.00 97.50 549 VAL A O 1
ATOM 4354 N N . PHE A 1 550 ? 12.210 0.039 -18.397 1.00 97.75 550 PHE A N 1
ATOM 4355 C CA . PHE A 1 550 ? 11.486 1.196 -17.870 1.00 97.75 550 PHE A CA 1
ATOM 4356 C C . PHE A 1 550 ? 10.655 1.898 -18.940 1.00 97.75 550 PHE A C 1
ATOM 4358 O O . PHE A 1 550 ? 9.483 2.195 -18.713 1.00 97.75 550 PHE A O 1
ATOM 4365 N N . ASN A 1 551 ? 11.201 2.035 -20.149 1.00 96.25 551 ASN A N 1
ATOM 4366 C CA . ASN A 1 551 ? 10.477 2.578 -21.295 1.00 96.25 551 ASN A CA 1
ATOM 4367 C C . ASN A 1 551 ? 9.257 1.743 -21.720 1.00 96.25 551 ASN A C 1
ATOM 4369 O O . ASN A 1 551 ? 8.403 2.254 -22.424 1.00 96.25 551 ASN A O 1
ATOM 4373 N N . ARG A 1 552 ? 9.128 0.480 -21.300 1.00 96.25 552 ARG A N 1
ATOM 4374 C CA . ARG A 1 552 ? 7.982 -0.387 -21.643 1.00 96.25 552 ARG A CA 1
ATOM 4375 C C . ARG A 1 552 ? 6.935 -0.505 -20.539 1.00 96.25 552 ARG A C 1
ATOM 4377 O O . ARG A 1 552 ? 6.001 -1.299 -20.679 1.00 96.25 552 ARG A O 1
ATOM 4384 N N . LEU A 1 553 ? 7.126 0.190 -19.421 1.00 97.69 553 LEU A N 1
ATOM 4385 C CA . LEU A 1 553 ? 6.177 0.163 -18.318 1.00 97.69 553 LEU A CA 1
ATOM 4386 C C . LEU A 1 553 ? 4.942 1.015 -18.660 1.00 97.69 553 LEU A C 1
ATOM 4388 O O . LEU A 1 553 ? 5.108 2.157 -19.097 1.00 97.69 553 LEU A O 1
ATOM 4392 N N . PRO A 1 554 ? 3.719 0.507 -18.415 1.00 97.94 554 PRO A N 1
ATOM 4393 C CA . PRO A 1 554 ? 2.494 1.296 -18.501 1.00 97.94 554 PRO A CA 1
ATOM 4394 C C . PRO A 1 554 ? 2.583 2.583 -17.681 1.00 97.94 554 PRO A C 1
ATOM 4396 O O . PRO A 1 554 ? 3.140 2.593 -16.586 1.00 97.94 554 PRO A O 1
ATOM 4399 N N . LEU A 1 555 ? 1.972 3.662 -18.158 1.00 98.25 555 LEU A N 1
ATOM 4400 C CA . LEU A 1 555 ? 1.969 4.947 -17.451 1.00 98.25 555 LEU A CA 1
ATOM 4401 C C . LEU A 1 555 ? 0.934 4.993 -16.325 1.00 98.25 555 LEU A C 1
ATOM 4403 O O . LEU A 1 555 ? 1.076 5.746 -15.364 1.00 98.25 555 LEU A O 1
ATOM 4407 N N . CYS A 1 556 ? -0.138 4.216 -16.456 1.00 98.31 556 CYS A N 1
ATOM 4408 C CA . CYS A 1 556 ? -1.238 4.213 -15.505 1.00 98.31 556 CYS A CA 1
ATOM 4409 C C . CYS A 1 556 ? -2.024 2.899 -15.545 1.00 98.31 556 CYS A C 1
ATOM 4411 O O . CYS A 1 556 ? -1.855 2.048 -16.422 1.00 98.31 556 CYS A O 1
ATOM 4413 N N . THR A 1 557 ? -2.919 2.740 -14.575 1.00 98.62 557 THR A N 1
ATOM 4414 C CA . THR A 1 557 ? -3.802 1.582 -14.461 1.00 98.62 557 THR A CA 1
ATOM 4415 C C . THR A 1 557 ? -5.241 2.022 -14.187 1.00 98.62 557 THR A C 1
ATOM 4417 O O . THR A 1 557 ? -5.492 2.828 -13.290 1.00 98.62 557 THR A O 1
ATOM 4420 N N . LEU A 1 558 ? -6.202 1.436 -14.905 1.00 98.44 558 LEU A N 1
ATOM 4421 C CA . LEU A 1 558 ? -7.637 1.585 -14.669 1.00 98.44 558 LEU A CA 1
ATOM 4422 C C . LEU A 1 558 ? -8.220 0.306 -14.054 1.00 98.44 558 LEU A C 1
ATOM 4424 O O . LEU A 1 558 ? -8.229 -0.760 -14.671 1.00 98.44 558 LEU A O 1
ATOM 4428 N N . ILE A 1 559 ? -8.751 0.414 -12.838 1.00 98.38 559 ILE A N 1
ATOM 4429 C CA . ILE A 1 559 ? -9.302 -0.709 -12.072 1.00 98.38 559 ILE A CA 1
ATOM 4430 C C . ILE A 1 559 ? -10.832 -0.636 -12.072 1.00 98.38 559 ILE A C 1
ATOM 4432 O O . ILE A 1 559 ? -11.408 0.381 -11.672 1.00 98.38 559 ILE A O 1
ATOM 4436 N N . GLN A 1 560 ? -11.492 -1.731 -12.472 1.00 96.38 560 GLN A N 1
ATOM 4437 C CA . GLN A 1 560 ? -12.959 -1.860 -12.552 1.00 96.38 560 GLN A CA 1
ATOM 4438 C C . GLN A 1 560 ? -13.643 -0.670 -13.249 1.00 96.38 560 GLN A C 1
ATOM 4440 O O . GLN A 1 560 ? -14.722 -0.237 -12.839 1.00 96.38 560 GLN A O 1
ATOM 4445 N N . ASP A 1 561 ? -12.974 -0.089 -14.249 1.00 95.38 561 ASP A N 1
ATOM 4446 C CA . ASP A 1 561 ? -13.437 1.085 -15.000 1.00 95.38 561 ASP A CA 1
ATOM 4447 C C . ASP A 1 561 ? -13.839 2.280 -14.107 1.00 95.38 561 ASP A C 1
ATOM 4449 O O . ASP A 1 561 ? -14.661 3.109 -14.489 1.00 95.38 561 ASP A O 1
ATOM 4453 N N . SER A 1 562 ? -13.292 2.344 -12.886 1.00 95.38 562 SER A N 1
ATOM 4454 C CA . SER A 1 562 ? -13.745 3.262 -11.830 1.00 95.38 562 SER A CA 1
ATOM 4455 C C . SER A 1 562 ? -12.607 3.927 -11.061 1.00 95.38 562 SER A C 1
ATOM 4457 O O . SER A 1 562 ? -12.754 5.068 -10.629 1.00 95.38 562 SER A O 1
ATOM 4459 N N . VAL A 1 563 ? -11.490 3.229 -10.843 1.00 97.81 563 VAL A N 1
ATOM 4460 C CA . VAL A 1 563 ? -10.347 3.757 -10.085 1.00 97.81 563 VAL A CA 1
ATOM 4461 C C . VAL A 1 563 ? -9.167 3.920 -11.029 1.00 97.81 563 VAL A C 1
ATOM 4463 O O . VAL A 1 563 ? -8.643 2.933 -11.540 1.00 97.81 563 VAL A O 1
ATOM 44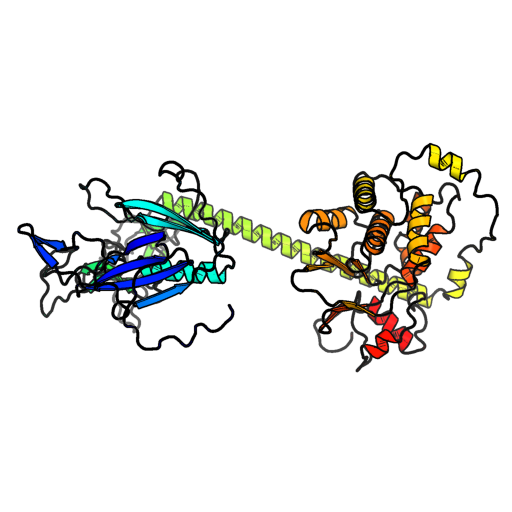66 N N . PHE A 1 564 ? -8.765 5.168 -11.249 1.00 97.88 564 PHE A N 1
ATOM 4467 C CA . PHE A 1 564 ? -7.589 5.529 -12.031 1.00 97.88 564 PHE A CA 1
ATOM 4468 C C . PHE A 1 564 ? -6.380 5.672 -11.102 1.00 97.88 564 PHE A C 1
ATOM 4470 O O . PHE A 1 564 ? -6.443 6.406 -10.115 1.00 97.88 564 PHE A O 1
ATOM 4477 N N . VAL A 1 565 ? -5.307 4.944 -11.403 1.00 98.44 565 VAL A N 1
ATOM 4478 C CA . VAL A 1 565 ? -4.063 4.928 -10.630 1.00 98.44 565 VAL A CA 1
ATOM 4479 C C . VAL A 1 565 ? -2.925 5.372 -11.537 1.00 98.44 565 VAL A C 1
ATOM 4481 O O . VAL A 1 565 ? -2.669 4.743 -12.564 1.00 98.44 565 VAL A O 1
ATOM 4484 N N . VAL A 1 566 ? -2.246 6.441 -11.142 1.00 97.81 566 VAL A N 1
ATOM 4485 C CA . VAL A 1 566 ? -1.084 7.022 -11.819 1.00 97.81 566 VAL A CA 1
ATOM 4486 C C . VAL A 1 566 ? -0.057 7.415 -10.759 1.00 97.81 566 VAL A C 1
ATOM 4488 O O . VAL A 1 566 ? -0.438 7.611 -9.603 1.00 97.81 566 VAL A O 1
ATOM 4491 N N . HIS A 1 567 ? 1.224 7.467 -11.119 1.00 97.25 567 HIS A N 1
ATOM 4492 C CA . HIS A 1 567 ? 2.303 7.807 -10.193 1.00 97.25 567 HIS A CA 1
ATOM 4493 C C . HIS A 1 567 ? 2.223 9.264 -9.708 1.00 97.25 567 HIS A C 1
ATOM 4495 O O . HIS A 1 567 ? 1.985 9.484 -8.526 1.00 97.25 567 HIS A O 1
ATOM 4501 N N . GLY A 1 568 ? 2.339 10.239 -10.617 1.00 93.62 568 GLY A N 1
ATOM 4502 C CA . GLY A 1 568 ? 2.262 11.660 -10.279 1.00 93.62 568 GLY A CA 1
ATOM 4503 C C . GLY A 1 568 ? 0.816 12.123 -10.108 1.00 93.62 568 GLY A C 1
ATOM 4504 O O . GLY A 1 568 ? 0.224 12.039 -9.031 1.00 93.62 568 GLY A O 1
ATOM 4505 N N . GLY A 1 569 ? 0.208 12.613 -11.190 1.00 91.56 569 GLY A N 1
ATOM 4506 C CA . GLY A 1 569 ? -1.090 13.271 -11.075 1.00 91.56 569 GLY A CA 1
ATOM 4507 C C . GLY A 1 569 ? -1.823 13.479 -12.387 1.00 91.56 569 GLY A C 1
ATOM 4508 O O . GLY A 1 569 ? -1.463 12.948 -13.432 1.00 91.56 569 GLY A O 1
ATOM 4509 N N . LEU A 1 570 ? -2.917 14.234 -12.317 1.00 93.12 570 LEU A N 1
ATOM 4510 C CA . LEU A 1 570 ? -3.764 14.481 -13.480 1.00 93.12 570 LEU A CA 1
ATOM 4511 C C . LEU A 1 570 ? -3.161 15.560 -14.390 1.00 93.12 570 LEU A C 1
ATOM 4513 O O . LEU A 1 570 ? -2.554 16.508 -13.880 1.00 93.12 570 LEU A O 1
ATOM 4517 N N . PRO A 1 571 ? -3.380 15.470 -15.713 1.00 92.19 571 PRO A N 1
ATOM 4518 C CA . PRO A 1 571 ? -3.015 16.531 -16.636 1.00 92.19 571 PRO A CA 1
ATOM 4519 C C . PRO A 1 571 ? -3.733 17.851 -16.325 1.00 92.19 571 PRO A C 1
ATOM 4521 O O . PRO A 1 571 ? -4.862 17.871 -15.832 1.00 92.19 571 PRO A O 1
ATOM 4524 N N . ILE A 1 572 ? -3.063 18.961 -16.626 1.00 89.06 572 ILE A N 1
ATOM 4525 C CA . ILE A 1 572 ? -3.586 20.323 -16.467 1.00 89.06 572 ILE A CA 1
ATOM 4526 C C . ILE A 1 572 ? -4.575 20.650 -17.588 1.00 89.06 572 ILE A C 1
ATOM 4528 O O . ILE A 1 572 ? -5.536 21.386 -17.358 1.00 89.06 572 ILE A O 1
ATOM 4532 N N . GLU A 1 573 ? -4.359 20.101 -18.786 1.00 88.31 573 GLU A N 1
ATOM 4533 C CA . GLU A 1 573 ? -5.229 20.356 -19.931 1.00 88.31 573 GLU A CA 1
ATOM 4534 C C . GLU A 1 573 ? -6.662 19.866 -19.634 1.00 88.31 573 GLU A C 1
ATOM 4536 O O . GLU A 1 573 ? -6.866 18.715 -19.224 1.00 88.31 573 GLU A O 1
ATOM 4541 N N . PRO A 1 574 ? -7.686 20.722 -19.795 1.00 86.56 574 PRO A N 1
ATOM 4542 C CA . PRO A 1 574 ? -9.059 20.333 -19.525 1.00 86.56 574 PRO A CA 1
ATOM 4543 C C . PRO A 1 574 ? -9.554 19.277 -20.518 1.00 86.56 574 PRO A C 1
ATOM 4545 O O . PRO A 1 574 ? -9.283 19.331 -21.713 1.00 86.56 574 PRO A O 1
ATOM 4548 N N . ASN A 1 575 ? -10.409 18.376 -20.031 1.00 89.00 575 ASN A N 1
ATOM 4549 C CA . ASN A 1 575 ? -11.075 17.334 -20.823 1.00 89.00 575 ASN A CA 1
ATOM 4550 C C . ASN A 1 575 ? -10.151 16.269 -21.439 1.00 89.00 575 ASN A C 1
ATOM 4552 O O . ASN A 1 575 ? -10.592 15.577 -22.354 1.00 89.00 575 ASN A O 1
ATOM 4556 N N . VAL A 1 576 ? -8.928 16.084 -20.928 1.00 94.25 576 VAL A N 1
ATOM 4557 C CA . VAL A 1 576 ? -8.122 14.903 -21.273 1.00 94.25 576 VAL A CA 1
ATOM 4558 C C . VAL A 1 576 ? -8.895 13.637 -20.902 1.00 94.25 576 VAL A C 1
ATOM 4560 O O . VAL A 1 576 ? -9.346 13.466 -19.765 1.00 94.25 576 VAL A O 1
ATOM 4563 N N . THR A 1 577 ? -9.083 12.759 -21.881 1.00 95.75 577 THR A N 1
ATOM 4564 C CA . THR A 1 577 ? -9.812 11.499 -21.744 1.00 95.75 577 THR A CA 1
ATOM 4565 C C . THR A 1 577 ? -8.856 10.319 -21.595 1.00 95.75 577 THR A C 1
ATOM 4567 O O . THR A 1 577 ? -7.673 10.397 -21.912 1.00 95.75 577 THR A O 1
ATOM 4570 N N . LEU A 1 578 ? -9.384 9.173 -21.159 1.00 96.56 578 LEU A N 1
ATOM 4571 C CA . LEU A 1 578 ? -8.608 7.931 -21.098 1.00 96.56 578 LEU A CA 1
ATOM 4572 C C . LEU A 1 578 ? -8.087 7.489 -22.477 1.00 96.56 578 LEU A C 1
ATOM 4574 O O . LEU A 1 578 ? -7.025 6.885 -22.550 1.00 96.56 578 LEU A O 1
ATOM 4578 N N . ASN A 1 579 ? -8.801 7.814 -23.562 1.00 95.88 579 ASN A N 1
ATOM 4579 C CA . ASN A 1 579 ? -8.352 7.501 -24.922 1.00 95.88 579 ASN A CA 1
ATOM 4580 C C . ASN A 1 579 ? -7.154 8.359 -25.340 1.00 95.88 579 ASN A C 1
ATOM 4582 O O . ASN A 1 579 ? -6.301 7.876 -26.077 1.00 95.88 579 ASN A O 1
ATOM 4586 N N . ASP A 1 580 ? -7.090 9.609 -24.871 1.00 95.50 580 ASP A N 1
ATOM 4587 C CA . ASP A 1 580 ? -5.946 10.485 -25.136 1.00 95.50 580 ASP A CA 1
ATOM 4588 C C . ASP A 1 580 ? -4.694 9.950 -24.433 1.00 95.50 580 ASP A C 1
ATOM 4590 O O . ASP A 1 580 ? -3.617 9.955 -25.016 1.00 95.50 580 ASP A O 1
ATOM 4594 N N . ILE A 1 581 ? -4.851 9.418 -23.213 1.00 96.44 581 ILE A N 1
ATOM 4595 C CA . ILE A 1 581 ? -3.766 8.762 -22.470 1.00 96.44 581 ILE A CA 1
ATOM 4596 C C . ILE A 1 581 ? -3.338 7.460 -23.159 1.00 96.44 581 ILE A C 1
ATOM 4598 O O . ILE A 1 581 ? -2.148 7.222 -23.328 1.00 96.44 581 ILE A O 1
ATOM 4602 N N . GLU A 1 582 ? -4.289 6.630 -23.594 1.00 96.00 582 GLU A N 1
ATOM 4603 C CA . GLU A 1 582 ? -4.000 5.358 -24.272 1.00 96.00 582 GLU A CA 1
ATOM 4604 C C . GLU A 1 582 ? -3.264 5.552 -25.610 1.00 96.00 582 GLU A C 1
ATOM 4606 O O . GLU A 1 582 ? -2.497 4.688 -26.029 1.00 96.00 582 GLU A O 1
ATOM 4611 N N . ALA A 1 583 ? -3.470 6.696 -26.270 1.00 95.38 583 ALA A N 1
ATOM 4612 C CA . ALA A 1 583 ? -2.834 7.036 -27.539 1.00 95.38 583 ALA A CA 1
ATOM 4613 C C . ALA A 1 583 ? -1.374 7.510 -27.413 1.00 95.38 583 ALA A C 1
ATOM 4615 O O . ALA A 1 583 ? -0.707 7.637 -28.440 1.00 95.38 583 ALA A O 1
ATOM 4616 N N . ILE A 1 584 ? -0.878 7.773 -26.197 1.00 95.75 584 ILE A N 1
ATOM 4617 C CA . ILE A 1 584 ? 0.506 8.213 -25.966 1.00 95.75 584 ILE A CA 1
ATOM 4618 C C . ILE A 1 584 ? 1.475 7.103 -26.379 1.00 95.75 584 ILE A C 1
ATOM 4620 O O . ILE A 1 584 ? 1.342 5.957 -25.931 1.00 95.75 584 ILE A O 1
ATOM 4624 N N . ASP A 1 585 ? 2.499 7.454 -27.162 1.00 94.38 585 ASP A N 1
ATOM 4625 C CA . ASP A 1 585 ? 3.631 6.562 -27.400 1.00 94.38 585 ASP A CA 1
ATOM 4626 C C . ASP A 1 585 ? 4.553 6.589 -26.178 1.00 94.38 585 ASP A C 1
ATOM 4628 O O . ASP A 1 585 ? 5.439 7.435 -26.051 1.00 94.38 585 ASP A O 1
ATOM 4632 N N . HIS A 1 586 ? 4.307 5.678 -25.235 1.00 94.81 586 HIS A N 1
ATOM 4633 C CA . HIS A 1 586 ? 5.057 5.606 -23.981 1.00 94.81 586 HIS A CA 1
ATOM 4634 C C . HIS A 1 586 ? 6.393 4.857 -24.102 1.00 94.81 586 HIS A C 1
ATOM 4636 O O . HIS A 1 586 ? 7.163 4.869 -23.142 1.00 94.81 586 HIS A O 1
ATOM 4642 N N . LEU A 1 587 ? 6.694 4.238 -25.257 1.00 95.38 587 LEU A N 1
ATOM 4643 C CA . LEU A 1 587 ? 7.859 3.364 -25.485 1.00 95.38 587 LEU A CA 1
ATOM 4644 C C . LEU A 1 587 ? 9.177 4.128 -25.682 1.00 95.38 587 LEU A C 1
ATOM 4646 O O . LEU A 1 587 ? 10.030 3.762 -26.495 1.00 95.38 587 LEU A O 1
ATOM 4650 N N . ARG A 1 588 ? 9.343 5.209 -24.927 1.00 92.81 588 ARG A N 1
ATOM 4651 C CA . ARG A 1 588 ? 10.421 6.189 -25.032 1.00 92.81 588 ARG A CA 1
ATOM 4652 C C . ARG A 1 588 ? 10.695 6.825 -23.675 1.00 92.81 588 ARG A C 1
ATOM 4654 O O . ARG A 1 588 ? 9.938 6.651 -22.722 1.00 92.81 588 ARG A O 1
ATOM 4661 N N . GLU A 1 589 ? 11.771 7.597 -23.618 1.00 90.56 589 GLU A N 1
ATOM 4662 C CA . GLU A 1 589 ? 12.135 8.361 -22.428 1.00 90.56 589 GLU A CA 1
ATOM 4663 C C . GLU A 1 589 ? 11.051 9.380 -22.050 1.00 90.56 589 GLU A C 1
ATOM 4665 O O . GLU A 1 589 ? 10.405 9.963 -22.929 1.00 90.56 589 GLU A O 1
ATOM 4670 N N . ILE A 1 590 ? 10.878 9.615 -20.742 1.00 90.81 590 ILE A N 1
ATOM 4671 C CA . ILE A 1 590 ? 9.919 10.604 -20.236 1.00 90.81 590 ILE A CA 1
ATOM 4672 C C . ILE A 1 590 ? 10.289 11.986 -20.806 1.00 90.81 590 ILE A C 1
ATOM 4674 O O . ILE A 1 590 ? 11.424 12.443 -20.623 1.00 90.81 590 ILE A O 1
ATOM 4678 N N . PRO A 1 591 ? 9.365 12.687 -21.488 1.00 87.44 591 PRO A N 1
ATOM 4679 C CA . PRO A 1 591 ? 9.663 13.984 -22.079 1.00 87.44 591 PRO A CA 1
ATOM 4680 C C . PRO A 1 591 ? 10.024 15.020 -21.004 1.00 87.44 591 PRO A C 1
ATOM 4682 O O . PRO A 1 591 ? 9.186 15.522 -20.261 1.00 87.44 591 PRO A O 1
ATOM 4685 N N . THR A 1 592 ? 11.315 15.355 -20.931 1.00 69.69 592 THR A N 1
ATOM 4686 C CA . THR A 1 592 ? 11.875 16.318 -19.968 1.00 69.69 592 THR A CA 1
ATOM 4687 C C . THR A 1 592 ? 12.304 17.633 -20.608 1.00 69.69 592 THR A C 1
ATOM 4689 O O . THR A 1 592 ? 12.498 18.601 -19.876 1.00 69.69 592 THR A O 1
ATOM 4692 N N . SER A 1 593 ? 12.431 17.719 -21.939 1.00 59.31 593 SER A N 1
ATOM 4693 C CA . SER A 1 593 ? 12.758 18.952 -22.679 1.00 59.31 593 SER A CA 1
ATOM 4694 C C . SER A 1 593 ? 11.511 19.580 -23.318 1.00 59.31 593 SER A C 1
ATOM 4696 O O . SER A 1 593 ? 10.410 19.177 -22.954 1.00 59.31 593 SER A O 1
ATOM 4698 N N . ARG A 1 594 ? 11.650 20.678 -24.091 1.00 56.62 594 ARG A N 1
ATOM 4699 C CA . ARG A 1 594 ? 10.526 21.500 -24.608 1.00 56.62 594 ARG A CA 1
ATOM 4700 C C . ARG A 1 594 ? 9.324 20.621 -24.980 1.00 56.62 594 ARG A C 1
ATOM 4702 O O . ARG A 1 594 ? 9.437 19.774 -25.851 1.00 56.62 594 ARG A O 1
ATOM 4709 N N . LEU A 1 595 ? 8.223 20.796 -24.242 1.00 65.81 595 LEU A N 1
ATOM 4710 C CA . LEU A 1 595 ? 6.999 20.030 -24.452 1.00 65.81 595 LEU A CA 1
ATOM 4711 C C . LEU A 1 595 ? 6.332 20.694 -25.653 1.00 65.81 595 LEU A C 1
ATOM 4713 O O . LEU A 1 595 ? 5.641 21.697 -25.510 1.00 65.81 595 LEU A O 1
ATOM 4717 N N . ASP A 1 596 ? 6.719 20.252 -26.845 1.00 70.00 596 ASP A N 1
ATOM 4718 C CA . ASP A 1 596 ? 6.333 20.903 -28.097 1.00 70.00 596 ASP A CA 1
ATOM 4719 C C . ASP A 1 596 ? 4.942 20.436 -28.570 1.00 70.00 596 ASP A C 1
ATOM 4721 O O . ASP A 1 596 ? 4.358 21.034 -29.477 1.00 70.00 596 ASP A O 1
ATOM 4725 N N . CYS A 1 597 ? 4.391 19.386 -27.947 1.00 86.06 597 CYS A N 1
ATOM 4726 C CA . CYS A 1 597 ? 3.070 18.844 -28.239 1.00 86.06 597 CYS A CA 1
ATOM 4727 C C . CYS A 1 597 ? 2.312 18.412 -26.971 1.00 86.06 597 CYS A C 1
ATOM 4729 O O . CYS A 1 597 ? 2.900 18.115 -25.931 1.00 86.06 597 CYS A O 1
ATOM 4731 N N . LEU A 1 598 ? 0.982 18.336 -27.090 1.00 87.69 598 LEU A N 1
ATOM 4732 C CA . LEU A 1 598 ? 0.078 17.965 -25.996 1.00 87.69 598 LEU A CA 1
ATOM 4733 C C . LEU A 1 598 ? 0.356 16.558 -25.440 1.00 87.69 598 LEU A C 1
ATOM 4735 O O . LEU A 1 598 ? 0.212 16.332 -24.243 1.00 87.69 598 LEU A O 1
ATOM 4739 N N . GLU A 1 599 ? 0.773 15.619 -26.291 1.00 92.19 599 GLU A N 1
ATOM 4740 C CA . GLU A 1 599 ? 1.123 14.259 -25.865 1.00 92.19 599 GLU A CA 1
ATOM 4741 C C . GLU A 1 599 ? 2.274 14.270 -24.848 1.00 92.19 599 GLU A C 1
ATOM 4743 O O . GLU A 1 599 ? 2.170 13.657 -23.785 1.00 92.19 599 GLU A O 1
ATOM 4748 N N . ASP A 1 600 ? 3.341 15.021 -25.141 1.00 91.12 600 ASP A N 1
ATOM 4749 C CA . ASP A 1 600 ? 4.491 15.170 -24.248 1.00 91.12 600 ASP A CA 1
ATOM 4750 C C . ASP A 1 600 ? 4.100 15.849 -22.935 1.00 91.12 600 ASP A C 1
ATOM 4752 O O . ASP A 1 600 ? 4.573 15.455 -21.865 1.00 91.12 600 ASP A O 1
ATOM 4756 N N . GLU A 1 601 ? 3.221 16.852 -22.996 1.00 90.19 601 GLU A N 1
ATOM 4757 C CA . GLU A 1 601 ? 2.702 17.518 -21.803 1.00 90.19 601 GLU A CA 1
ATOM 4758 C C . GLU A 1 601 ? 1.927 16.554 -20.909 1.00 90.19 601 GLU A C 1
ATOM 4760 O O . GLU A 1 601 ? 2.211 16.485 -19.713 1.00 90.19 601 GLU A O 1
ATOM 4765 N N . ILE A 1 602 ? 0.997 15.782 -21.476 1.00 94.12 602 ILE A N 1
ATOM 4766 C CA . ILE A 1 602 ? 0.211 14.798 -20.729 1.00 94.12 602 ILE A CA 1
ATOM 4767 C C . ILE A 1 602 ? 1.139 13.739 -20.133 1.00 94.12 602 ILE A C 1
ATOM 4769 O O . ILE A 1 602 ? 1.065 13.493 -18.931 1.00 94.12 602 ILE A O 1
ATOM 4773 N N . PHE A 1 603 ? 2.048 13.154 -20.921 1.00 94.81 603 PHE A N 1
ATOM 4774 C CA . PHE A 1 603 ? 2.988 12.143 -20.430 1.00 94.81 603 PHE A CA 1
ATOM 4775 C C . PHE A 1 603 ? 3.828 12.700 -19.268 1.00 94.81 603 PHE A C 1
ATOM 4777 O O . PHE A 1 603 ? 3.840 12.123 -18.179 1.00 94.81 603 PHE A O 1
ATOM 4784 N N . SER A 1 604 ? 4.453 13.869 -19.432 1.00 91.62 604 SER A N 1
ATOM 4785 C CA . SER A 1 604 ? 5.215 14.494 -18.345 1.00 91.62 604 SER A CA 1
ATOM 4786 C C . SER A 1 604 ? 4.343 14.762 -17.112 1.00 91.62 604 SER A C 1
ATOM 4788 O O . SER A 1 604 ? 4.796 14.555 -15.991 1.00 91.62 604 SER A O 1
ATOM 4790 N N . GLN A 1 605 ? 3.107 15.223 -17.277 1.00 92.38 605 GLN A N 1
ATOM 4791 C CA . GLN A 1 605 ? 2.223 15.560 -16.158 1.00 92.38 605 GLN A CA 1
ATOM 4792 C C . GLN A 1 605 ? 1.752 14.323 -15.383 1.00 92.38 605 GLN A C 1
ATOM 4794 O O . GLN A 1 605 ? 1.716 14.365 -14.154 1.00 92.38 605 GLN A O 1
ATOM 4799 N N . LEU A 1 606 ? 1.482 13.205 -16.069 1.00 95.56 606 LEU A N 1
ATOM 4800 C CA . LEU A 1 606 ? 1.164 11.927 -15.420 1.00 95.56 606 LEU A CA 1
ATOM 4801 C C . LEU A 1 606 ? 2.294 11.468 -14.486 1.00 95.56 606 LEU A C 1
ATOM 4803 O O . LEU A 1 606 ? 2.029 10.857 -13.456 1.00 95.56 606 LEU A O 1
ATOM 4807 N N . MET A 1 607 ? 3.546 11.791 -14.812 1.00 94.44 607 MET A N 1
ATOM 4808 C CA . MET A 1 607 ? 4.713 11.381 -14.024 1.00 94.44 607 MET A CA 1
ATOM 4809 C C . MET A 1 607 ? 5.077 12.370 -12.905 1.00 94.44 607 MET A C 1
ATOM 4811 O O . MET A 1 607 ? 5.726 11.969 -11.951 1.00 94.44 607 MET A O 1
ATOM 4815 N N . TRP A 1 608 ? 4.690 13.648 -12.999 1.00 89.56 608 TRP A N 1
ATOM 4816 C CA . TRP A 1 608 ? 5.274 14.709 -12.159 1.00 89.56 608 TRP A CA 1
ATOM 4817 C C . TRP A 1 608 ? 4.282 15.615 -11.417 1.00 89.56 608 TRP A C 1
ATOM 4819 O O . TRP A 1 608 ? 4.721 16.438 -10.616 1.00 89.56 608 TRP A O 1
ATOM 4829 N N . ASN A 1 609 ? 2.979 15.554 -11.706 1.00 90.69 609 ASN A N 1
ATOM 4830 C CA . ASN A 1 609 ? 2.024 16.489 -11.103 1.00 90.69 609 ASN A CA 1
ATOM 4831 C C . ASN A 1 609 ? 1.618 16.097 -9.680 1.00 90.69 609 ASN A C 1
ATOM 4833 O O . ASN A 1 609 ? 1.188 14.975 -9.446 1.00 90.69 609 ASN A O 1
ATOM 4837 N N . ASP A 1 610 ? 1.593 17.081 -8.781 1.00 89.12 610 ASP A N 1
ATOM 4838 C CA . ASP A 1 610 ? 1.103 16.926 -7.410 1.00 89.12 610 ASP A CA 1
ATOM 4839 C C . ASP A 1 610 ? -0.302 17.522 -7.223 1.00 89.12 610 ASP A C 1
ATOM 4841 O O . ASP A 1 610 ? -0.622 18.575 -7.793 1.00 89.12 610 ASP A O 1
ATOM 4845 N N . PRO A 1 611 ? -1.158 16.929 -6.371 1.00 90.25 611 PRO A N 1
ATOM 4846 C CA . PRO A 1 611 ? -2.421 17.544 -5.992 1.00 90.25 611 PRO A CA 1
ATOM 4847 C C . PRO A 1 611 ? -2.204 18.722 -5.032 1.00 90.25 611 PRO A C 1
ATOM 4849 O O . PRO A 1 611 ? -1.359 18.679 -4.136 1.00 90.25 611 PRO A O 1
ATOM 4852 N N . GLN A 1 612 ? -3.057 19.747 -5.131 1.00 83.94 612 GLN A N 1
ATOM 4853 C CA . GLN A 1 612 ? -3.106 20.836 -4.152 1.00 83.94 612 GLN A CA 1
ATOM 4854 C C . GLN A 1 612 ? -4.483 20.972 -3.481 1.00 83.94 612 GLN A C 1
ATOM 4856 O O . GLN A 1 612 ? -5.500 20.644 -4.087 1.00 83.94 612 GLN A O 1
ATOM 4861 N N . PRO A 1 613 ? -4.560 21.496 -2.237 1.00 84.56 613 PRO A N 1
ATOM 4862 C CA . PRO A 1 613 ? -5.838 21.646 -1.533 1.00 84.56 613 PRO A CA 1
ATOM 4863 C C . PRO A 1 613 ? -6.756 22.744 -2.088 1.00 84.56 613 PRO A C 1
ATOM 4865 O O . PRO A 1 613 ? -7.914 22.818 -1.685 1.00 84.56 613 PRO A O 1
ATOM 4868 N N . ARG A 1 614 ? -6.223 23.665 -2.899 1.00 89.25 614 ARG A N 1
ATOM 4869 C CA . ARG A 1 614 ? -6.971 24.797 -3.460 1.00 89.25 614 ARG A CA 1
ATOM 4870 C C . ARG A 1 614 ? -7.446 24.463 -4.865 1.00 89.25 614 ARG A C 1
ATOM 4872 O O . ARG A 1 614 ? -6.736 23.793 -5.605 1.00 89.25 614 ARG A O 1
ATOM 4879 N N . ASP A 1 615 ? -8.595 25.009 -5.237 1.00 88.50 615 ASP A N 1
ATOM 4880 C CA . ASP A 1 615 ? -9.089 24.913 -6.607 1.00 88.50 615 ASP A CA 1
ATOM 4881 C C . ASP A 1 615 ? -8.131 25.615 -7.590 1.00 88.50 615 ASP A C 1
ATOM 4883 O O . ASP A 1 615 ? -7.580 26.679 -7.286 1.00 88.50 615 ASP A O 1
ATOM 4887 N N . GLY A 1 616 ? -7.976 25.035 -8.784 1.00 81.06 616 GLY A N 1
ATOM 4888 C CA . GLY A 1 616 ? -7.108 25.536 -9.856 1.00 81.06 616 GLY A CA 1
ATOM 4889 C C . GLY A 1 616 ? -5.733 24.859 -9.911 1.00 81.06 616 GLY A C 1
ATOM 4890 O O . GLY A 1 616 ? -5.468 23.909 -9.177 1.00 81.06 616 GLY A O 1
ATOM 4891 N N . TYR A 1 617 ? -4.862 25.359 -10.788 1.00 77.62 617 TYR A N 1
ATOM 4892 C CA . TYR A 1 617 ? -3.488 24.875 -10.991 1.00 77.62 617 TYR A CA 1
ATOM 4893 C C . TYR A 1 617 ? -2.486 25.872 -10.386 1.00 77.62 617 TYR A C 1
ATOM 4895 O O . TYR A 1 617 ? -2.758 27.077 -10.378 1.00 77.62 617 TYR A O 1
ATOM 4903 N N . GLY A 1 618 ? -1.387 25.368 -9.816 1.00 59.75 618 GLY A N 1
ATOM 4904 C CA . GLY A 1 618 ? -0.389 26.136 -9.056 1.00 59.75 618 GLY A CA 1
ATOM 4905 C C . GLY A 1 618 ? 0.938 26.327 -9.772 1.00 59.75 618 GLY A C 1
ATOM 4906 O O . GLY A 1 618 ? 1.281 25.468 -10.613 1.00 59.75 618 GLY A O 1
#

Radius of gyration: 37.88 Å; chains: 1; bounding box: 89×63×90 Å

Foldseek 3Di:
DDDDPPPPDDDPDDDQDDFAWPFKDWLDAADAFQWTWIWTQTPQQKIWIFTFGWDWDADPVRDIDTPDPPDPPSVDPRPDPVGTPDMDRDPPPDPQPDQDDPPPPPPDDFDWLDDQDDPPPDDDDDDWTWTADLVQLWIKIWDAGPVRDITIGIDHDPDSVRSVVVQLVVLLSNWAYADHPDQAAPPPRHGDDPVFHWDAARHHNGTHTPVQKDWDAADVSSPGNGIDIHGCVRPPPPDLQDFQFWKDFQLAWIWGFHDDPPDPDSDDDPDDDDDPDFDWTFIQTPVDNPPDGTDTGTPVRIGHDDPVSNVVVVVVVVVVVVVVVVVVVVVVVVVVVVVVVVVVLVVVLVVLVCCQVPDDVVVVVVVPDDDDDDPDLPPVVVVVVVPDPAQDADPPGDPVSLVSLLVCVVVVHADAPVVLVVLLVLLVVDDFDFLEAEAEADPQADEAEAEACAQVSVVVVVCCVVPNDWDPRYAYEYAAHQHFPHLRSSSRVSSLSSCCSVCVNRRAYAHALCLAPVNCVVRPVVVSCCVRHVPPPSCVCSVVSSNQSSLRHHQWYQYPVPDTGGRADFAQDPPDDPVLSRPQNSNDGQPSYDCVDPSSRRSNRSRRHHDDPDPHDD